Protein AF-A0AAW1KJ90-F1 (afdb_monomer_lite)

InterPro domains:
  IPR000299 FERM domain [PS50057] (4-300)
  IPR000980 SH2 domain [PF21990] (319-402)
  IPR019748 FERM central domain [cd14473] (93-193)
  IPR019749 Band 4.1 domain [SM00295] (1-205)
  IPR036860 SH2 domain superfamily [G3DSA:3.30.505.10] (320-412)
  IPR036860 SH2 domain superfamily [SSF55550] (303-405)
  IPR041381 JAK1-3/TYK2, pleckstrin homology-like domain [PF17887] (236-297)
  IPR051286 Janus Kinase (JAK) [PTHR45807] (22-458)

Secondary structure (DSSP, 8-state):
--EEEEEEE-SSTT-EEEEEEETT-BHHHHHHHHHHHTT--TTGGGGEEEEETTSS-BPPTT-B--SS--EEEEEE-S--S-HHHHHHH-HHHHHHHHHHHHHHHHTT--TT--HHHHHHHHHHHHHHHHHHHHHHH---HHHHHHTGGGTS-HHHHHHHTTSSHHHHHHHHHHHGGG---HHHHHHHHHHHHHHH-TTTT-EEEEEEEEETTEEEEEEEEEETTSSS-EEEEEETTEEEEEEEEE-STTEEEEEE-TTSEEEEEESSS--EEEEESSHHHHHHHHHHHHHHHHHHT-TT--SSTTS--HHHHHHHHTTB--S-HHHHHHHHHHHHHTT-TTEEEEEE-SS-TTEEEEEE--TT-SS-EEEEEEEEETTEEEETT-SSEESSHHHHHHHT--TTSSS---EEPPP-TTS--TT-TT--GGGSSS-SS-HHHHGGGS-------GGG-------

Foldseek 3Di:
DDKAWAWEAALPPRDIDIDIDPQQDWQLNVLVVVCVVLQNFQLLSLQKFKAQPPDLFTAFRRDGDPDPGRYIYIDRQFDFQDLVLVCVLGVSSSVSNLSNLQVCLQAVVAPLQDCVVCVVVQLVLLLLVLLLCCQPVVDDLVVCLVVSNVRHRPVNCVPPVPPSSVVSVVVSVVVVVVPDHSVVSSNVSVVSVCVRHVQVSKDKAWWWFADPNDIFIKIWIQRCNPPDHGIWIDTPVCPPDIDHPDHLQQFDAWEADPQQKIWGDGVDDDITITHHPDPRRSSRVLSSSQSLSCLAPFVLDGRYPVSDNPVSVVCVVQLEDEQQDDVLQFVCCCVPPVLPFQEWEWYAHSNDPQKIWIFGRHPPDPTTDIWIWGHDDCQWIDTRNDPDTGGDPVSVQVVQCDNPDRRHNPHYDGDDRNDPGPSSSRHHCVVVPPPVPDPPPVVVVPPDPPPDDPVNDDDDPDD

Sequence (463 aa):
MSEVDLKVNLAVDSKVEEIRCPATATAEDICILLCRKLGIGTIARHLFALRIHGKQIFLMPSATFVEKVKEYDLRIRFKVASTKKLKKIDIKAYDYYFHQARNDVLENKIPDIVYEKYRKELVGLGITDMYRVMLEKEIVQETVENDYKKYIPKEVLKRHAFFIKKPIHDTLSKIKKSGHDAWYVKAEYLRQLDLMASEYLAEEYKAVTEEEGIISSLIVRVSPFAVEPGIKYCLESKKDKWHCICALEDLGFISLRKDSTVEISRRNGIPFYLKFNNMQNMLSFVSLVDGYYRLSVKWTFNICKDVITPSLLKLYSMKCHGPVGGEFSYAKLEEKRGNTPGCFILRESDSKYNIFYIDVCVKDSSKPQTFKLEYVSPDSFIFHNDVTRYNSLPQLMAAYNREDGPIYLGECLPPSENEKSPLLLCQSDNLTGESLIDSSTIESLYVHPRCINSKDLQIYKGQ

pLDDT: mean 90.15, std 14.16, range [28.84, 98.75]

Structure (mmCIF, N/CA/C/O backbone):
data_AF-A0AAW1KJ90-F1
#
_entry.id   AF-A0AAW1KJ90-F1
#
loop_
_atom_site.group_PDB
_atom_site.id
_atom_site.type_symbol
_atom_site.label_atom_id
_atom_site.label_alt_id
_atom_site.label_comp_id
_atom_site.label_asym_id
_atom_site.label_entity_id
_atom_site.label_seq_id
_atom_site.pdbx_PDB_ins_code
_atom_site.Cartn_x
_atom_site.Cartn_y
_atom_site.Cartn_z
_atom_site.occupancy
_atom_site.B_iso_or_equiv
_atom_site.auth_seq_id
_atom_site.auth_comp_id
_atom_site.auth_asym_id
_atom_site.auth_atom_id
_atom_site.pdbx_PDB_model_num
ATOM 1 N N . MET A 1 1 ? 21.728 -22.052 4.923 1.00 60.25 1 MET A N 1
ATOM 2 C CA . MET A 1 1 ? 21.215 -20.696 5.223 1.00 60.25 1 MET A CA 1
ATOM 3 C C . MET A 1 1 ? 20.253 -20.825 6.389 1.00 60.25 1 MET A C 1
ATOM 5 O O . MET A 1 1 ? 19.546 -21.824 6.425 1.00 60.25 1 MET A O 1
ATOM 9 N N . SER A 1 2 ? 20.264 -19.911 7.360 1.00 83.19 2 SER A N 1
ATOM 10 C CA . SER A 1 2 ? 19.278 -19.941 8.447 1.00 83.19 2 SER A CA 1
ATOM 11 C C . SER A 1 2 ? 17.885 -19.642 7.891 1.00 83.19 2 SER A C 1
ATOM 13 O O . SER A 1 2 ? 17.717 -18.742 7.066 1.00 83.19 2 SER A O 1
ATOM 15 N N . GLU A 1 3 ? 16.898 -20.420 8.321 1.00 87.62 3 GLU A N 1
ATOM 16 C CA . GLU A 1 3 ? 15.488 -20.216 7.995 1.00 87.62 3 GLU A CA 1
ATOM 17 C C . GLU A 1 3 ? 14.757 -19.655 9.214 1.00 87.62 3 GLU A C 1
ATOM 19 O O . GLU A 1 3 ? 15.168 -19.872 10.357 1.00 87.62 3 GLU A O 1
ATOM 24 N N . VAL A 1 4 ? 13.686 -18.912 8.957 1.00 90.50 4 VAL A N 1
ATOM 25 C CA . VAL A 1 4 ? 12.841 -18.291 9.971 1.00 90.50 4 VAL A CA 1
ATOM 26 C C . VAL A 1 4 ? 11.396 -18.692 9.707 1.00 90.50 4 VAL A C 1
ATOM 28 O O . VAL A 1 4 ? 10.927 -18.627 8.570 1.00 90.50 4 VAL A O 1
ATOM 31 N N . ASP A 1 5 ? 10.705 -19.085 10.775 1.00 92.44 5 ASP A N 1
ATOM 32 C CA . ASP A 1 5 ? 9.271 -19.354 10.763 1.00 92.44 5 ASP A CA 1
ATOM 33 C C . ASP A 1 5 ? 8.509 -18.137 11.291 1.00 92.44 5 ASP A C 1
ATOM 35 O O . ASP A 1 5 ? 8.783 -17.637 12.390 1.00 92.44 5 ASP A O 1
ATOM 39 N N . LEU A 1 6 ? 7.536 -17.687 10.506 1.00 95.06 6 LEU A N 1
ATOM 40 C CA . LEU A 1 6 ? 6.693 -16.529 10.767 1.00 95.06 6 LEU A CA 1
ATOM 41 C C . LEU A 1 6 ? 5.225 -16.955 10.781 1.00 95.06 6 LEU A C 1
ATOM 43 O O . LEU A 1 6 ? 4.807 -17.799 9.991 1.00 95.06 6 LEU A O 1
ATOM 47 N N . LYS A 1 7 ? 4.424 -16.310 11.623 1.00 96.31 7 LYS A N 1
ATOM 48 C CA . LYS A 1 7 ? 2.963 -16.359 11.582 1.00 96.31 7 LYS A CA 1
ATOM 49 C C . LYS A 1 7 ? 2.443 -15.014 11.113 1.00 96.31 7 LYS A C 1
ATOM 51 O O . LYS A 1 7 ? 2.759 -13.984 11.708 1.00 96.31 7 LYS A O 1
ATOM 56 N N . VAL A 1 8 ? 1.636 -15.012 10.060 1.00 97.62 8 VAL A N 1
ATOM 57 C CA . VAL A 1 8 ? 1.039 -13.788 9.525 1.00 97.62 8 VAL A CA 1
ATOM 58 C C . VAL A 1 8 ? -0.476 -13.896 9.559 1.00 97.62 8 VAL A C 1
ATOM 60 O O . VAL A 1 8 ? -1.075 -14.719 8.870 1.00 97.62 8 VAL A O 1
ATOM 63 N N . ASN A 1 9 ? -1.098 -13.049 10.370 1.00 97.69 9 ASN A N 1
ATOM 64 C CA . ASN A 1 9 ? -2.540 -12.913 10.459 1.00 97.69 9 ASN A CA 1
ATOM 65 C C . ASN A 1 9 ? -3.060 -12.168 9.229 1.00 97.69 9 ASN A C 1
ATOM 67 O O . ASN A 1 9 ? -2.546 -11.107 8.854 1.00 97.69 9 ASN A O 1
ATOM 71 N N . LEU A 1 10 ? -4.110 -12.714 8.625 1.00 97.50 10 LEU A N 1
ATOM 72 C CA . LEU A 1 10 ? -4.805 -12.120 7.495 1.00 97.50 10 LEU A CA 1
ATOM 73 C C . LEU A 1 10 ? -6.116 -11.476 7.954 1.00 97.50 10 LEU A C 1
ATOM 75 O O . LEU A 1 10 ? -6.770 -11.938 8.890 1.00 97.50 10 LEU A O 1
ATOM 79 N N . ALA A 1 11 ? -6.528 -10.403 7.279 1.00 94.88 11 ALA A N 1
ATOM 80 C CA . ALA A 1 11 ? -7.805 -9.754 7.566 1.00 94.88 11 ALA A CA 1
ATOM 81 C C . ALA A 1 11 ? -9.006 -10.601 7.109 1.00 94.88 11 ALA A C 1
ATOM 83 O O . ALA A 1 11 ? -10.072 -10.556 7.728 1.00 94.88 11 ALA A O 1
ATOM 84 N N . VAL A 1 12 ? -8.827 -11.372 6.037 1.00 91.81 12 VAL A N 1
ATOM 85 C CA . VAL A 1 12 ? -9.835 -12.286 5.488 1.00 91.81 12 VAL A CA 1
ATOM 86 C C . VAL A 1 12 ? -9.863 -13.598 6.275 1.00 91.81 12 VAL A C 1
ATOM 88 O O . VAL A 1 12 ? -8.820 -14.130 6.656 1.00 91.81 12 VAL A O 1
ATOM 91 N N . ASP A 1 13 ? -11.072 -14.089 6.554 1.00 80.50 13 ASP A N 1
ATOM 92 C CA . ASP A 1 13 ? -11.361 -15.373 7.219 1.00 80.50 13 ASP A CA 1
ATOM 93 C C . ASP A 1 13 ? -10.680 -15.627 8.577 1.00 80.50 13 ASP A C 1
ATOM 95 O O . ASP A 1 13 ? -10.687 -16.754 9.067 1.00 80.50 13 ASP A O 1
ATOM 99 N N . SER A 1 14 ? -10.099 -14.597 9.205 1.00 77.88 14 SER A N 1
ATOM 100 C CA . SER A 1 14 ? -9.302 -14.728 10.438 1.00 77.88 14 SER A CA 1
ATOM 101 C C . SER A 1 14 ? -8.208 -15.802 10.330 1.00 77.88 14 SER A C 1
ATOM 103 O O . SER A 1 14 ? -7.853 -16.447 11.317 1.00 77.88 14 SER A O 1
ATOM 105 N N . LYS A 1 15 ? -7.686 -16.008 9.115 1.00 88.75 15 LYS A N 1
ATOM 106 C CA . LYS A 1 15 ? -6.686 -17.031 8.820 1.00 88.75 15 LYS A CA 1
ATOM 107 C C . LYS A 1 15 ? -5.303 -16.577 9.285 1.00 88.75 15 LYS A C 1
ATOM 109 O O . LYS A 1 15 ? -4.930 -15.417 9.111 1.00 88.75 15 LYS A O 1
ATOM 114 N N . VAL A 1 16 ? -4.525 -17.515 9.816 1.00 94.38 16 VAL A N 1
ATOM 115 C CA . VAL A 1 16 ? -3.095 -17.338 10.087 1.00 94.38 16 VAL A CA 1
ATOM 116 C C . VAL A 1 16 ? -2.316 -18.157 9.065 1.00 94.38 16 VAL A C 1
ATOM 118 O O . VAL A 1 16 ? -2.562 -19.350 8.906 1.00 94.38 16 VAL A O 1
ATOM 121 N N . GLU A 1 17 ? -1.403 -17.513 8.347 1.00 95.75 17 GLU A N 1
ATOM 122 C CA . GLU A 1 17 ? -0.465 -18.176 7.442 1.00 95.75 17 GLU A CA 1
ATOM 123 C C . GLU A 1 17 ? 0.857 -18.418 8.164 1.00 95.75 17 GLU A C 1
ATOM 125 O O . GLU A 1 17 ? 1.478 -17.480 8.667 1.00 95.75 17 GLU A O 1
ATOM 130 N N . GLU A 1 18 ? 1.304 -19.669 8.179 1.00 95.44 18 GLU A N 1
ATOM 131 C CA . GLU A 1 18 ? 2.650 -20.026 8.616 1.00 95.44 18 GLU A CA 1
ATOM 132 C C . GLU A 1 18 ? 3.593 -19.975 7.411 1.00 95.44 18 GLU A C 1
ATOM 134 O O . GLU A 1 18 ? 3.333 -20.574 6.362 1.00 95.44 18 GLU A O 1
ATOM 139 N N . ILE A 1 19 ? 4.669 -19.203 7.533 1.00 94.62 19 ILE A N 1
ATOM 140 C CA . ILE A 1 19 ? 5.605 -18.932 6.446 1.00 94.62 19 ILE A CA 1
ATOM 141 C C . ILE A 1 19 ? 7.002 -19.290 6.913 1.00 94.62 19 ILE A C 1
ATOM 143 O O . ILE A 1 19 ? 7.516 -18.699 7.858 1.00 94.62 19 ILE A O 1
ATOM 147 N N . ARG A 1 20 ? 7.623 -20.223 6.197 1.00 93.44 20 ARG A N 1
ATOM 148 C CA . ARG A 1 20 ? 9.033 -20.560 6.344 1.00 93.44 20 ARG A CA 1
ATOM 149 C C . ARG A 1 20 ? 9.816 -19.884 5.230 1.00 93.44 20 ARG A C 1
ATOM 151 O O . ARG A 1 20 ? 9.537 -20.115 4.053 1.00 93.44 20 ARG A O 1
ATOM 158 N N . CYS A 1 21 ? 10.760 -19.022 5.589 1.00 92.25 21 CYS A N 1
ATOM 159 C CA . CYS A 1 21 ? 11.543 -18.251 4.628 1.00 92.25 21 CYS A CA 1
ATOM 160 C C . CYS A 1 21 ? 13.022 -18.158 5.032 1.00 92.25 21 CYS A C 1
ATOM 162 O O . CYS A 1 21 ? 13.358 -18.329 6.205 1.00 92.25 21 CYS A O 1
ATOM 164 N N . PRO A 1 22 ? 13.930 -17.852 4.088 1.00 91.75 22 PRO A N 1
ATOM 165 C CA . PRO A 1 22 ? 15.314 -17.534 4.423 1.00 91.75 22 PRO A CA 1
ATOM 166 C C . PRO A 1 22 ? 15.396 -16.331 5.373 1.00 91.75 22 PRO A C 1
ATOM 168 O O . PRO A 1 22 ? 14.602 -15.401 5.258 1.00 91.75 22 PRO A O 1
ATOM 171 N N . ALA A 1 23 ? 16.401 -16.285 6.250 1.00 88.88 23 ALA A N 1
ATOM 172 C CA . ALA A 1 23 ? 16.626 -15.137 7.140 1.00 88.88 23 ALA A CA 1
ATOM 173 C C . ALA A 1 23 ? 16.912 -13.815 6.395 1.00 88.88 23 ALA A C 1
ATOM 175 O O . ALA A 1 23 ? 16.789 -12.736 6.970 1.00 88.88 23 ALA A O 1
ATOM 176 N N . THR A 1 24 ? 17.289 -13.898 5.118 1.00 92.38 24 THR A N 1
ATOM 177 C CA . THR A 1 24 ? 17.492 -12.751 4.223 1.00 92.38 24 THR A CA 1
ATOM 178 C C . THR A 1 24 ? 16.200 -12.249 3.579 1.00 92.38 24 THR A C 1
ATOM 180 O O . THR A 1 24 ? 16.243 -11.226 2.904 1.00 92.38 24 THR A O 1
ATOM 183 N N . ALA A 1 25 ? 15.078 -12.962 3.733 1.00 94.69 25 ALA A N 1
ATOM 184 C CA . ALA A 1 25 ? 13.795 -12.519 3.206 1.00 94.69 25 ALA A CA 1
ATOM 185 C C . ALA A 1 25 ? 13.374 -11.214 3.885 1.00 94.69 25 ALA A C 1
ATOM 187 O O . ALA A 1 25 ? 13.467 -11.065 5.108 1.00 94.69 25 ALA A O 1
ATOM 188 N N . THR A 1 26 ? 12.911 -10.276 3.072 1.00 96.88 26 THR A N 1
ATOM 189 C CA . THR A 1 26 ? 12.475 -8.959 3.527 1.00 96.88 26 THR A CA 1
ATOM 190 C C . THR A 1 26 ? 10.978 -8.939 3.830 1.00 96.88 26 THR A C 1
ATOM 192 O O . THR A 1 26 ? 10.219 -9.801 3.380 1.00 96.88 26 THR A O 1
ATOM 195 N N . ALA A 1 27 ? 10.520 -7.929 4.567 1.00 97.56 27 ALA A N 1
ATOM 196 C CA . ALA A 1 27 ? 9.100 -7.699 4.807 1.00 97.56 27 ALA A CA 1
ATOM 197 C C . ALA A 1 27 ? 8.309 -7.571 3.493 1.00 97.56 27 ALA A C 1
ATOM 199 O O . ALA A 1 27 ? 7.197 -8.093 3.392 1.00 97.56 27 ALA A O 1
ATOM 200 N N . GLU A 1 28 ? 8.893 -6.935 2.473 1.00 98.25 28 GLU A N 1
ATOM 201 C CA . GLU A 1 28 ? 8.283 -6.831 1.148 1.00 98.25 28 GLU A CA 1
ATOM 202 C C . GLU A 1 28 ? 8.159 -8.193 0.449 1.00 98.25 28 GLU A C 1
ATOM 204 O O . GLU A 1 28 ? 7.110 -8.470 -0.133 1.00 98.25 28 GLU A O 1
ATOM 209 N N . ASP A 1 29 ? 9.159 -9.076 0.553 1.00 97.50 29 ASP A N 1
ATOM 210 C CA . ASP A 1 29 ? 9.085 -10.424 -0.033 1.00 97.50 29 ASP A CA 1
ATOM 211 C C . ASP A 1 29 ? 7.897 -11.212 0.532 1.00 97.50 29 ASP A C 1
ATOM 213 O O . ASP A 1 29 ? 7.149 -11.857 -0.210 1.00 97.50 29 ASP A O 1
ATOM 217 N N . ILE A 1 30 ? 7.680 -11.113 1.847 1.00 97.88 30 ILE A N 1
ATOM 218 C CA . ILE A 1 30 ? 6.552 -11.759 2.523 1.00 97.88 30 ILE A CA 1
ATOM 219 C C . ILE A 1 30 ? 5.216 -11.132 2.102 1.00 97.88 30 ILE A C 1
ATOM 221 O O . ILE A 1 30 ? 4.263 -11.865 1.824 1.00 97.88 30 ILE A O 1
ATOM 225 N N . CYS A 1 31 ? 5.139 -9.801 1.983 1.00 98.25 31 CYS A N 1
ATOM 226 C CA . CYS A 1 31 ? 3.960 -9.124 1.436 1.00 98.25 31 CYS A CA 1
ATOM 227 C C . CYS A 1 31 ? 3.632 -9.613 0.020 1.00 98.25 31 CYS A C 1
ATOM 229 O O . CYS A 1 31 ? 2.483 -9.954 -0.257 1.00 98.25 31 CYS A O 1
ATOM 231 N N . ILE A 1 32 ? 4.626 -9.679 -0.871 1.00 98.19 32 ILE A N 1
ATOM 232 C CA . ILE A 1 32 ? 4.453 -10.121 -2.262 1.00 98.19 32 ILE A CA 1
ATOM 233 C C . ILE A 1 32 ? 3.986 -11.579 -2.309 1.00 98.19 32 ILE A C 1
ATOM 235 O O . ILE A 1 32 ? 3.043 -11.893 -3.040 1.00 98.19 32 ILE A O 1
ATOM 239 N N . LEU A 1 33 ? 4.607 -12.457 -1.515 1.00 97.81 33 LEU A N 1
ATOM 240 C CA . LEU A 1 33 ? 4.234 -13.867 -1.408 1.00 97.81 33 LEU A CA 1
ATOM 241 C C . LEU A 1 33 ? 2.763 -14.027 -1.007 1.00 97.81 33 LEU A C 1
ATOM 243 O O . LEU A 1 33 ? 2.022 -14.779 -1.644 1.00 97.81 33 LEU A O 1
ATOM 247 N N . LEU A 1 34 ? 2.335 -13.317 0.037 1.00 98.12 34 LEU A N 1
ATOM 248 C CA . LEU A 1 34 ? 0.968 -13.401 0.542 1.00 98.12 34 LEU A CA 1
ATOM 249 C C . LEU A 1 34 ? -0.046 -12.760 -0.405 1.00 98.12 34 LEU A C 1
ATOM 251 O O . LEU A 1 34 ? -1.092 -13.357 -0.648 1.00 98.12 34 LEU A O 1
ATOM 255 N N . CYS A 1 35 ? 0.267 -11.602 -0.994 1.00 98.44 35 CYS A N 1
ATOM 256 C CA . CYS A 1 35 ? -0.588 -10.976 -2.006 1.00 98.44 35 CYS A CA 1
ATOM 257 C C . CYS A 1 35 ? -0.839 -11.941 -3.169 1.00 98.44 35 CYS A C 1
ATOM 259 O O . CYS A 1 35 ? -1.988 -12.177 -3.540 1.00 98.44 35 CYS A O 1
ATOM 261 N N . ARG A 1 36 ? 0.218 -12.599 -3.662 1.00 97.69 36 ARG A N 1
ATOM 262 C CA . ARG A 1 36 ? 0.103 -13.612 -4.713 1.00 97.69 36 ARG A CA 1
ATOM 263 C C . ARG A 1 36 ? -0.771 -14.796 -4.288 1.00 97.69 36 ARG A C 1
ATOM 265 O O . ARG A 1 36 ? -1.623 -15.210 -5.068 1.00 97.69 36 ARG A O 1
ATOM 272 N N . LYS A 1 37 ? -0.592 -15.330 -3.071 1.00 96.81 37 LYS A N 1
ATOM 273 C CA . LYS A 1 37 ? -1.442 -16.411 -2.524 1.00 96.81 37 LYS A CA 1
ATOM 274 C C . LYS A 1 37 ? -2.918 -16.006 -2.435 1.00 96.81 37 LYS A C 1
ATOM 276 O O . LYS A 1 37 ? -3.791 -16.838 -2.657 1.00 96.81 37 LYS A O 1
ATOM 281 N N . LEU A 1 38 ? -3.188 -14.740 -2.124 1.00 97.19 38 LEU A N 1
ATOM 282 C CA . LEU A 1 38 ? -4.534 -14.171 -2.014 1.00 97.19 38 LEU A CA 1
ATOM 283 C C . LEU A 1 38 ? -5.150 -13.780 -3.367 1.00 97.19 38 LEU A C 1
ATOM 285 O O . LEU A 1 38 ? -6.305 -13.358 -3.415 1.00 97.19 38 LEU A O 1
ATOM 289 N N . GLY A 1 39 ? -4.400 -13.912 -4.465 1.00 97.69 39 GLY A N 1
ATOM 290 C CA . GLY A 1 39 ? -4.834 -13.478 -5.792 1.00 97.69 39 GLY A CA 1
ATOM 291 C C . GLY A 1 39 ? -4.911 -11.958 -5.946 1.00 97.69 39 GLY A C 1
ATOM 292 O O . GLY A 1 39 ? -5.583 -11.485 -6.857 1.00 97.69 39 GLY A O 1
ATOM 293 N N . ILE A 1 40 ? -4.249 -11.202 -5.066 1.00 98.50 40 ILE A N 1
ATOM 294 C CA . ILE A 1 40 ? -4.052 -9.760 -5.222 1.00 98.50 40 ILE A CA 1
ATOM 295 C C . ILE A 1 40 ? -3.017 -9.554 -6.331 1.00 98.50 40 ILE A C 1
ATOM 297 O O . ILE A 1 40 ? -1.976 -10.206 -6.343 1.00 98.50 40 ILE A O 1
ATOM 301 N N . GLY A 1 41 ? -3.320 -8.671 -7.273 1.00 97.69 41 GLY A N 1
ATOM 302 C CA . GLY A 1 41 ? -2.544 -8.375 -8.465 1.00 97.69 41 GLY A CA 1
ATOM 303 C C . GLY A 1 41 ? -1.270 -7.572 -8.208 1.00 97.69 41 GLY A C 1
ATOM 304 O O . GLY A 1 41 ? -1.017 -7.029 -7.127 1.00 97.69 41 GLY A O 1
ATOM 305 N N . THR A 1 42 ? -0.454 -7.471 -9.258 1.00 97.69 42 THR A N 1
ATOM 306 C CA . THR A 1 42 ? 0.881 -6.859 -9.206 1.00 97.69 42 THR A CA 1
ATOM 307 C C . THR A 1 42 ? 0.850 -5.362 -8.917 1.00 97.69 42 THR A C 1
ATOM 309 O O . THR A 1 42 ? 1.803 -4.856 -8.334 1.00 97.69 42 THR A O 1
ATOM 312 N N . ILE A 1 43 ? -0.240 -4.668 -9.256 1.00 98.00 43 ILE A N 1
ATOM 313 C CA . ILE A 1 43 ? -0.441 -3.249 -8.937 1.00 98.00 43 ILE A CA 1
ATOM 314 C C . ILE A 1 43 ? -0.829 -3.080 -7.461 1.00 98.00 43 ILE A C 1
ATOM 316 O O . ILE A 1 43 ? -0.156 -2.378 -6.706 1.00 98.00 43 ILE A O 1
ATOM 320 N N . ALA A 1 44 ? -1.896 -3.749 -7.018 1.00 98.31 44 ALA A N 1
ATOM 321 C CA . ALA A 1 44 ? -2.457 -3.538 -5.685 1.00 98.31 44 ALA A CA 1
ATOM 322 C C . ALA A 1 44 ? -1.553 -4.023 -4.541 1.00 98.31 44 ALA A C 1
ATOM 324 O O . ALA A 1 44 ? -1.679 -3.520 -3.424 1.00 98.31 44 ALA A O 1
ATOM 325 N N . ARG A 1 45 ? -0.601 -4.934 -4.802 1.00 98.00 45 ARG A N 1
ATOM 326 C CA . ARG A 1 45 ? 0.375 -5.403 -3.796 1.00 98.00 45 ARG A CA 1
ATOM 327 C C . ARG A 1 45 ? 1.140 -4.264 -3.116 1.00 98.00 45 ARG A C 1
ATOM 329 O O . ARG A 1 45 ? 1.514 -4.394 -1.957 1.00 98.00 45 ARG A O 1
ATOM 336 N N . HIS A 1 46 ? 1.356 -3.148 -3.816 1.00 98.06 46 HIS A N 1
ATOM 337 C CA . HIS A 1 46 ? 2.118 -2.010 -3.299 1.00 98.06 46 HIS A CA 1
ATOM 338 C C . HIS A 1 46 ? 1.376 -1.231 -2.202 1.00 98.06 46 HIS A C 1
ATOM 340 O O . HIS A 1 46 ? 1.988 -0.418 -1.517 1.00 98.06 46 HIS A O 1
ATOM 346 N N . LEU A 1 47 ? 0.084 -1.504 -1.992 1.00 98.69 47 LEU A N 1
ATOM 347 C CA . LEU A 1 47 ? -0.715 -0.927 -0.907 1.00 98.69 47 LEU A CA 1
ATOM 348 C C . LEU A 1 47 ? -0.523 -1.659 0.433 1.00 98.69 47 LEU A C 1
ATOM 350 O O . LEU A 1 47 ? -0.982 -1.173 1.471 1.00 98.69 47 LEU A O 1
ATOM 354 N N . PHE A 1 48 ? 0.121 -2.830 0.418 1.00 98.75 48 PHE A N 1
ATOM 355 C CA . PHE A 1 48 ? 0.235 -3.722 1.567 1.00 98.75 48 PHE A CA 1
ATOM 356 C C . PHE A 1 48 ? 1.565 -3.573 2.306 1.00 98.75 48 PHE A C 1
ATOM 358 O O . PHE A 1 48 ? 2.612 -3.322 1.713 1.00 98.75 48 PHE A O 1
ATOM 365 N N . ALA A 1 49 ? 1.524 -3.794 3.617 1.00 98.69 49 ALA A N 1
ATOM 366 C CA . ALA A 1 49 ? 2.697 -3.859 4.477 1.00 98.69 49 ALA A CA 1
ATOM 367 C C . ALA A 1 49 ? 2.476 -4.847 5.633 1.00 98.69 49 ALA A C 1
ATOM 369 O O . ALA A 1 49 ? 1.338 -5.193 5.970 1.00 98.69 49 ALA A O 1
ATOM 370 N N . LEU A 1 50 ? 3.573 -5.267 6.267 1.00 98.19 50 LEU A N 1
ATOM 371 C CA . LEU A 1 50 ? 3.531 -6.061 7.492 1.00 98.19 50 LEU A CA 1
ATOM 372 C C . LEU A 1 50 ? 3.534 -5.163 8.724 1.00 98.19 50 LEU A C 1
ATOM 374 O O . LEU A 1 50 ? 4.393 -4.292 8.876 1.00 98.19 50 LEU A O 1
ATOM 378 N N . ARG A 1 51 ? 2.601 -5.428 9.634 1.00 97.44 51 ARG A N 1
ATOM 379 C CA . ARG A 1 51 ? 2.537 -4.819 10.963 1.00 97.44 51 ARG A CA 1
ATOM 380 C C . ARG A 1 51 ? 2.925 -5.837 12.021 1.00 97.44 51 ARG A C 1
ATOM 382 O O . ARG A 1 51 ? 2.538 -6.993 11.914 1.00 97.44 51 ARG A O 1
ATOM 389 N N . ILE A 1 52 ? 3.650 -5.430 13.057 1.00 96.19 52 ILE A N 1
ATOM 390 C CA . ILE A 1 52 ? 3.891 -6.296 14.217 1.00 96.19 52 ILE A CA 1
ATOM 391 C C . ILE A 1 52 ? 2.545 -6.602 14.884 1.00 96.19 52 ILE A C 1
ATOM 393 O O . ILE A 1 52 ? 1.798 -5.675 15.211 1.00 96.19 52 ILE A O 1
ATOM 397 N N . HIS A 1 53 ? 2.236 -7.884 15.098 1.00 94.94 53 HIS A N 1
ATOM 398 C CA . HIS A 1 53 ? 0.956 -8.277 15.680 1.00 94.94 53 HIS A CA 1
ATOM 399 C C . HIS A 1 53 ? 0.762 -7.640 17.066 1.00 94.94 53 HIS A C 1
ATOM 401 O O . HIS A 1 53 ? 1.680 -7.579 17.886 1.00 94.94 53 HIS A O 1
ATOM 407 N N . GLY A 1 54 ? -0.438 -7.110 17.314 1.00 91.81 54 GLY A N 1
ATOM 408 C CA . GLY A 1 54 ? -0.783 -6.435 18.570 1.00 91.81 54 GLY A CA 1
ATOM 409 C C . GLY A 1 54 ? -0.170 -5.040 18.767 1.00 91.81 54 GLY A C 1
ATOM 410 O O . GLY A 1 54 ? -0.454 -4.402 19.779 1.00 91.81 54 GLY A O 1
ATOM 411 N N . LYS A 1 55 ? 0.628 -4.529 17.819 1.00 92.81 55 LYS A N 1
ATOM 412 C CA . LYS A 1 55 ? 1.211 -3.177 17.862 1.00 92.81 55 LYS A CA 1
ATOM 413 C C . LYS A 1 55 ? 0.763 -2.347 16.657 1.00 92.81 55 LYS A C 1
ATOM 415 O O . LYS A 1 55 ? 0.401 -2.887 15.620 1.00 92.81 55 LYS A O 1
ATOM 420 N N . GLN A 1 56 ? 0.837 -1.021 16.772 1.00 92.88 56 GLN A N 1
ATOM 421 C CA . GLN A 1 56 ? 0.649 -0.089 15.647 1.00 92.88 56 GLN A CA 1
ATOM 422 C C . GLN A 1 56 ? 1.996 0.300 15.022 1.00 92.88 56 GLN A C 1
ATOM 424 O O . GLN A 1 56 ? 2.278 1.470 14.807 1.00 92.88 56 GLN A O 1
ATOM 429 N N . ILE A 1 57 ? 2.862 -0.693 14.804 1.00 96.00 57 ILE A N 1
ATOM 430 C CA . ILE A 1 57 ? 4.207 -0.503 14.251 1.00 96.00 57 ILE A CA 1
ATOM 431 C C . ILE A 1 57 ? 4.329 -1.385 13.016 1.00 96.00 57 ILE A C 1
ATOM 433 O O . ILE A 1 57 ? 4.209 -2.610 13.110 1.00 96.00 57 ILE A O 1
ATOM 437 N N . PHE A 1 58 ? 4.561 -0.758 11.872 1.00 97.88 58 PHE A N 1
ATOM 438 C CA . PHE A 1 58 ? 4.802 -1.423 10.603 1.00 97.88 58 PHE A CA 1
ATOM 439 C C . PHE A 1 58 ? 6.294 -1.575 10.341 1.00 97.88 58 PHE A C 1
ATOM 441 O O . PHE A 1 58 ? 7.112 -0.746 10.741 1.00 97.88 58 PHE A O 1
ATOM 448 N N . LEU A 1 59 ? 6.644 -2.654 9.651 1.00 97.19 59 LEU A N 1
ATOM 449 C CA . LEU A 1 59 ? 8.002 -2.869 9.184 1.00 97.19 59 LEU A CA 1
ATOM 450 C C . LEU A 1 59 ? 8.262 -2.013 7.942 1.00 97.19 59 LEU A C 1
ATOM 452 O O . LEU A 1 59 ? 7.394 -1.879 7.075 1.00 97.19 59 LEU A O 1
ATOM 456 N N . MET A 1 60 ? 9.479 -1.483 7.826 1.00 96.81 60 MET A N 1
ATOM 457 C CA . MET A 1 60 ? 9.946 -0.941 6.551 1.00 96.81 60 MET A CA 1
ATOM 458 C C . MET A 1 60 ? 10.109 -2.078 5.521 1.00 96.81 60 MET A C 1
ATOM 460 O O . MET A 1 60 ? 10.374 -3.213 5.925 1.00 96.81 60 MET A O 1
ATOM 464 N N . PRO A 1 61 ? 9.998 -1.808 4.208 1.00 98.00 61 PRO A N 1
ATOM 465 C CA . PRO A 1 61 ? 9.969 -2.860 3.187 1.00 98.00 61 PRO A CA 1
ATOM 466 C C . PRO A 1 61 ? 11.181 -3.804 3.210 1.00 98.00 61 PRO A C 1
ATOM 468 O O . PRO A 1 61 ? 11.015 -5.012 3.072 1.00 98.00 61 PRO A O 1
ATOM 471 N N . SER A 1 62 ? 12.386 -3.279 3.442 1.00 97.19 62 SER A N 1
ATOM 472 C CA . SER A 1 62 ? 13.628 -4.060 3.504 1.00 97.19 62 SER A CA 1
ATOM 473 C C . SER A 1 62 ? 13.940 -4.679 4.874 1.00 97.19 62 SER A C 1
ATOM 475 O O . SER A 1 62 ? 14.999 -5.285 5.032 1.00 97.19 62 SER A O 1
ATOM 477 N N . ALA A 1 63 ? 13.056 -4.549 5.871 1.00 95.50 63 ALA A N 1
ATOM 478 C CA . ALA A 1 63 ? 13.267 -5.167 7.180 1.00 95.50 63 ALA A CA 1
ATOM 479 C C . ALA A 1 63 ? 13.367 -6.693 7.058 1.00 95.50 63 ALA A C 1
ATOM 481 O O . ALA A 1 63 ? 12.549 -7.312 6.381 1.00 95.50 63 ALA A O 1
ATOM 482 N N . THR A 1 64 ? 14.329 -7.295 7.752 1.00 94.25 64 THR A N 1
ATOM 483 C CA . THR A 1 64 ? 14.486 -8.752 7.869 1.00 94.25 64 THR A CA 1
ATOM 484 C C . THR A 1 64 ? 14.057 -9.238 9.255 1.00 94.25 64 THR A C 1
ATOM 486 O O . THR A 1 64 ? 13.914 -8.462 10.202 1.00 94.25 64 THR A O 1
ATOM 489 N N . PHE A 1 65 ? 13.836 -10.544 9.396 1.00 90.44 65 PHE A N 1
ATOM 490 C CA . PHE A 1 65 ? 13.184 -11.144 10.569 1.00 90.44 65 PHE A CA 1
ATOM 491 C C . PHE A 1 65 ? 14.177 -11.680 11.608 1.00 90.44 65 PHE A C 1
ATOM 493 O O . PHE A 1 65 ? 14.122 -12.839 12.008 1.00 90.44 65 PHE A O 1
ATOM 500 N N . VAL A 1 66 ? 15.121 -10.840 12.032 1.00 67.81 66 VAL A N 1
ATOM 501 C CA . VAL A 1 66 ? 16.244 -11.260 12.897 1.00 67.81 66 VAL A CA 1
ATOM 502 C C . VAL A 1 66 ? 15.877 -11.281 14.395 1.00 67.81 66 VAL A C 1
ATOM 504 O O . VAL A 1 66 ? 16.648 -11.759 15.225 1.00 67.81 66 VAL A O 1
ATOM 507 N N . GLU A 1 67 ? 14.702 -10.768 14.770 1.00 63.44 67 GLU A N 1
ATOM 508 C CA . GLU A 1 67 ? 14.275 -10.588 16.166 1.00 63.44 67 GLU A CA 1
ATOM 509 C C . GLU A 1 67 ? 13.424 -11.753 16.725 1.00 63.44 67 GLU A C 1
ATOM 511 O O . GLU A 1 67 ? 12.960 -12.635 16.011 1.00 63.44 67 GLU A O 1
ATOM 516 N N . LYS A 1 68 ? 13.153 -11.724 18.043 1.00 70.06 68 LYS A N 1
ATOM 517 C CA . LYS A 1 68 ? 12.243 -12.660 18.745 1.00 70.06 68 LYS A CA 1
ATOM 518 C C . LYS A 1 68 ? 10.781 -12.589 18.272 1.00 70.06 68 LYS A C 1
ATOM 520 O O . LYS A 1 68 ? 9.990 -13.457 18.637 1.00 70.06 68 LYS A O 1
ATOM 525 N N . VAL A 1 69 ? 10.398 -11.540 17.544 1.00 76.69 69 VAL A N 1
ATOM 526 C CA . VAL A 1 69 ? 9.028 -11.345 17.059 1.00 76.69 69 VAL A CA 1
ATOM 527 C C . VAL A 1 69 ? 8.784 -12.282 15.884 1.00 76.69 69 VAL A C 1
ATOM 529 O O . VAL A 1 69 ? 9.506 -12.239 14.896 1.00 76.69 69 VAL A O 1
ATOM 532 N N . LYS A 1 70 ? 7.756 -13.122 15.996 1.00 87.25 70 LYS A N 1
ATOM 533 C CA . LYS A 1 70 ? 7.390 -14.091 14.954 1.00 87.25 70 LYS A CA 1
ATOM 534 C C . LYS A 1 70 ? 5.967 -13.924 14.439 1.00 87.25 70 LYS A C 1
ATOM 536 O O . LYS A 1 70 ? 5.563 -14.677 13.563 1.00 87.25 70 LYS A O 1
ATOM 541 N N . GLU A 1 71 ? 5.211 -12.964 14.970 1.00 95.19 71 GLU A N 1
ATOM 542 C CA . GLU A 1 71 ? 3.801 -12.771 14.627 1.00 95.19 71 GLU A CA 1
ATOM 543 C C . GLU A 1 71 ? 3.554 -11.382 14.042 1.00 95.19 71 GLU A C 1
ATOM 545 O O . GLU A 1 71 ? 3.902 -10.356 14.637 1.00 95.19 71 GLU A O 1
ATOM 550 N N . TYR A 1 72 ? 2.927 -11.362 12.871 1.00 97.06 72 TYR A N 1
ATOM 551 C CA . TYR A 1 72 ? 2.675 -10.162 12.082 1.00 97.06 72 TYR A CA 1
ATOM 552 C C . TYR A 1 72 ? 1.232 -10.137 11.574 1.00 97.06 72 TYR A C 1
ATOM 554 O O . TYR A 1 72 ? 0.545 -11.154 11.573 1.00 97.06 72 TYR A O 1
ATOM 562 N N . ASP A 1 73 ? 0.775 -8.976 11.118 1.00 97.81 73 ASP A N 1
ATOM 563 C CA . ASP A 1 73 ? -0.471 -8.801 10.380 1.00 97.81 73 ASP A CA 1
ATOM 564 C C . ASP A 1 73 ? -0.135 -8.323 8.964 1.00 97.81 73 ASP A C 1
ATOM 566 O O . ASP A 1 73 ? 0.564 -7.318 8.806 1.00 97.81 73 ASP A O 1
ATOM 570 N N . LEU A 1 74 ? -0.670 -8.983 7.936 1.00 98.62 74 LEU A N 1
ATOM 571 C CA . LEU A 1 74 ? -0.682 -8.417 6.588 1.00 98.62 74 LEU A CA 1
ATOM 572 C C . LEU A 1 74 ? -1.808 -7.390 6.508 1.00 98.62 74 LEU A C 1
ATOM 574 O O . LEU A 1 74 ? -2.968 -7.714 6.782 1.00 98.62 74 LEU A O 1
ATOM 578 N N . ARG A 1 75 ? -1.499 -6.154 6.122 1.00 98.50 75 ARG A N 1
ATOM 579 C CA . ARG A 1 75 ? -2.497 -5.083 6.090 1.00 98.50 75 ARG A CA 1
ATOM 580 C C . ARG A 1 75 ? -2.345 -4.193 4.875 1.00 98.50 75 ARG A C 1
ATOM 582 O O . ARG A 1 75 ? -1.228 -3.910 4.458 1.00 98.50 75 ARG A O 1
ATOM 589 N N . ILE A 1 76 ? -3.469 -3.692 4.370 1.00 98.62 76 ILE A N 1
ATOM 590 C CA . ILE A 1 76 ? -3.454 -2.495 3.529 1.00 98.62 76 ILE A CA 1
ATOM 591 C C . ILE A 1 76 ? -3.074 -1.335 4.438 1.00 98.62 76 ILE A C 1
ATOM 593 O O . ILE A 1 76 ? -3.767 -1.062 5.423 1.00 98.62 76 ILE A O 1
ATOM 597 N N . ARG A 1 77 ? -1.947 -0.707 4.116 1.00 98.44 77 ARG A N 1
ATOM 598 C CA . ARG A 1 77 ? -1.362 0.406 4.859 1.00 98.44 77 ARG A CA 1
ATOM 599 C C . ARG A 1 77 ? -1.604 1.731 4.149 1.00 98.44 77 ARG A C 1
ATOM 601 O O . ARG A 1 77 ? -1.969 2.712 4.785 1.00 98.44 77 ARG A O 1
ATOM 608 N N . PHE A 1 78 ? -1.454 1.739 2.826 1.00 98.19 78 PHE A N 1
ATOM 609 C CA . PHE A 1 78 ? -1.588 2.945 2.016 1.00 98.19 78 PHE A CA 1
ATOM 610 C C . PHE A 1 78 ? -3.018 3.063 1.484 1.00 98.19 78 PHE A C 1
ATOM 612 O O . PHE A 1 78 ? -3.474 2.231 0.696 1.00 98.19 78 PHE A O 1
ATOM 619 N N . LYS A 1 79 ? -3.755 4.081 1.945 1.00 95.56 79 LYS A N 1
ATOM 620 C CA . LYS A 1 79 ? -5.133 4.339 1.506 1.00 95.56 79 LYS A CA 1
ATOM 621 C C . LYS A 1 79 ? -5.134 4.867 0.067 1.00 95.56 79 LYS A C 1
ATOM 623 O O . LYS A 1 79 ? -4.311 5.695 -0.304 1.00 95.56 79 LYS A O 1
ATOM 628 N N . VAL A 1 80 ? -6.073 4.392 -0.745 1.00 94.88 80 VAL A N 1
ATOM 629 C CA . VAL A 1 80 ? -6.374 4.949 -2.075 1.00 94.88 80 VAL A CA 1
ATOM 630 C C . VAL A 1 80 ? -7.439 6.035 -1.910 1.00 94.88 80 VAL A C 1
ATOM 632 O O . VAL A 1 80 ? -8.327 5.876 -1.073 1.00 94.88 80 VAL A O 1
ATOM 635 N N . ALA A 1 81 ? -7.385 7.096 -2.722 1.00 89.69 81 ALA A N 1
ATOM 636 C CA . ALA A 1 81 ? -8.280 8.259 -2.621 1.00 89.69 81 ALA A CA 1
ATOM 637 C C . ALA A 1 81 ? -9.776 7.895 -2.588 1.00 89.69 81 ALA A C 1
ATOM 639 O O . ALA A 1 81 ? -10.563 8.520 -1.883 1.00 89.69 81 ALA A O 1
ATOM 640 N N . SER A 1 82 ? -10.169 6.837 -3.305 1.00 91.25 82 SER A N 1
ATOM 641 C CA . SER A 1 82 ? -11.532 6.318 -3.289 1.00 91.25 82 SER A CA 1
ATOM 642 C C . SER A 1 82 ? -11.567 4.793 -3.289 1.00 91.25 82 SER A C 1
ATOM 644 O O . SER A 1 82 ? -10.836 4.120 -4.020 1.00 91.25 82 SER A O 1
ATOM 646 N N . THR A 1 83 ? -12.513 4.224 -2.544 1.00 93.06 83 THR A N 1
ATOM 647 C CA . THR A 1 83 ? -12.790 2.780 -2.546 1.00 93.06 83 THR A CA 1
ATOM 648 C C . THR A 1 83 ? -13.289 2.283 -3.907 1.00 93.06 83 THR A C 1
ATOM 650 O O . THR A 1 83 ? -13.042 1.132 -4.267 1.00 93.06 83 THR A O 1
ATOM 653 N N . LYS A 1 84 ? -13.914 3.154 -4.718 1.00 93.88 84 LYS A N 1
ATOM 654 C CA . LYS A 1 84 ? -14.276 2.848 -6.114 1.00 93.88 84 LYS A CA 1
ATOM 655 C C . LYS A 1 84 ? -13.032 2.644 -6.981 1.00 93.88 84 LYS A C 1
ATOM 657 O O . LYS A 1 84 ? -13.006 1.716 -7.786 1.00 93.88 84 LYS A O 1
ATOM 662 N N . LYS A 1 85 ? -12.006 3.487 -6.804 1.00 94.56 85 LYS A N 1
ATOM 663 C CA . LYS A 1 85 ? -10.710 3.365 -7.490 1.00 94.56 85 LYS A CA 1
ATOM 664 C C . LYS A 1 85 ? -10.020 2.065 -7.081 1.00 94.56 85 LYS A C 1
ATOM 666 O O . LYS A 1 85 ? -9.639 1.298 -7.956 1.00 94.56 85 LYS A O 1
ATOM 671 N N . LEU A 1 86 ? -9.983 1.748 -5.782 1.00 97.00 86 LEU A N 1
ATOM 672 C CA . LEU A 1 86 ? -9.445 0.471 -5.296 1.00 97.00 86 LEU A CA 1
ATOM 673 C C . LEU A 1 86 ? -10.153 -0.740 -5.925 1.00 97.00 86 LEU A C 1
ATOM 675 O O . LEU A 1 86 ? -9.483 -1.642 -6.410 1.00 97.00 86 LEU A O 1
A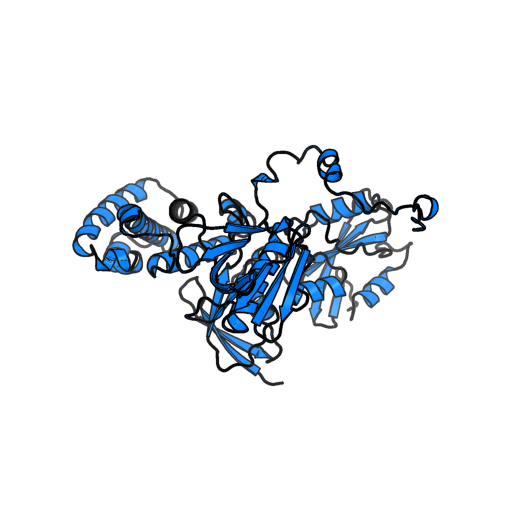TOM 679 N N . LYS A 1 87 ? -11.493 -0.735 -5.987 1.00 97.25 87 LYS A N 1
ATOM 680 C CA . LYS A 1 87 ? -12.274 -1.821 -6.606 1.00 97.25 87 LYS A CA 1
ATOM 681 C C . LYS A 1 87 ? -11.959 -2.018 -8.093 1.00 97.25 87 LYS A C 1
ATOM 683 O O . LYS A 1 87 ? -11.980 -3.151 -8.562 1.00 97.25 87 LYS A O 1
ATOM 688 N N . LYS A 1 88 ? -11.691 -0.929 -8.826 1.00 95.94 88 LYS A N 1
ATOM 689 C CA . LYS A 1 88 ? -11.283 -0.972 -10.241 1.00 95.94 88 LYS A CA 1
ATOM 690 C C . LYS A 1 88 ? -9.858 -1.492 -10.416 1.00 95.94 88 LYS A C 1
ATOM 692 O O . LYS A 1 88 ? -9.616 -2.230 -11.360 1.00 95.94 88 LYS A O 1
ATOM 697 N N . ILE A 1 89 ? -8.945 -1.092 -9.528 1.00 95.88 89 ILE A N 1
ATOM 698 C CA . ILE A 1 89 ? -7.555 -1.563 -9.539 1.00 95.88 89 ILE A CA 1
ATOM 699 C C . ILE A 1 89 ? -7.526 -3.068 -9.282 1.00 95.88 89 ILE A C 1
ATOM 701 O O . ILE A 1 89 ? -6.898 -3.807 -10.032 1.00 95.88 89 ILE A O 1
ATOM 705 N N . ASP A 1 90 ? -8.185 -3.517 -8.211 1.00 98.12 90 ASP A N 1
ATOM 706 C CA . ASP A 1 90 ? -8.155 -4.915 -7.807 1.00 98.12 90 ASP A CA 1
ATOM 707 C C . ASP A 1 90 ? -9.316 -5.266 -6.863 1.00 98.12 90 ASP A C 1
ATOM 709 O O . ASP A 1 90 ? -9.432 -4.760 -5.740 1.00 98.12 90 ASP A O 1
ATOM 713 N N . ILE A 1 91 ? -10.170 -6.190 -7.307 1.00 97.94 91 ILE A N 1
ATOM 714 C CA . ILE A 1 91 ? -11.336 -6.637 -6.543 1.00 97.94 91 ILE A CA 1
ATOM 715 C C . ILE A 1 91 ? -10.961 -7.429 -5.280 1.00 97.94 91 ILE A C 1
ATOM 717 O O . ILE A 1 91 ? -11.677 -7.351 -4.282 1.00 97.94 91 ILE A O 1
ATOM 721 N N . LYS A 1 92 ? -9.843 -8.165 -5.285 1.00 98.19 92 LYS A N 1
ATOM 722 C CA . LYS A 1 92 ? -9.350 -8.936 -4.133 1.00 98.19 92 LYS A CA 1
ATOM 723 C C . LYS A 1 92 ? -8.722 -8.023 -3.088 1.00 98.19 92 LYS A C 1
ATOM 725 O O . LYS A 1 92 ? -8.957 -8.219 -1.899 1.00 98.19 92 LYS A O 1
ATOM 730 N N . ALA A 1 93 ? -7.996 -6.987 -3.502 1.00 98.44 93 ALA A N 1
ATOM 731 C CA . ALA A 1 93 ? -7.495 -5.973 -2.576 1.00 98.44 93 ALA A CA 1
ATOM 732 C C . ALA A 1 93 ? -8.639 -5.154 -1.961 1.00 98.44 93 ALA A C 1
ATOM 734 O O . ALA A 1 93 ? -8.634 -4.896 -0.759 1.00 98.44 93 ALA A O 1
ATOM 735 N N . TYR A 1 94 ? -9.652 -4.795 -2.757 1.00 98.62 94 TYR A N 1
ATOM 736 C CA . TYR A 1 94 ? -10.873 -4.161 -2.254 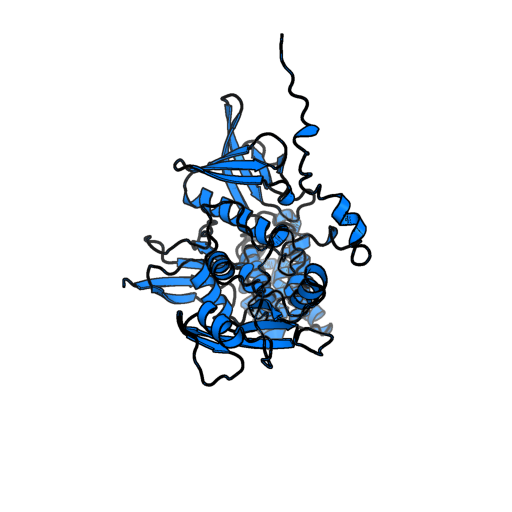1.00 98.62 94 TYR A CA 1
ATOM 737 C C . TYR A 1 94 ? -11.589 -5.033 -1.214 1.00 98.62 94 TYR A C 1
ATOM 739 O O . TYR A 1 94 ? -12.002 -4.540 -0.163 1.00 98.62 94 TYR A O 1
ATOM 747 N N . ASP A 1 95 ? -11.699 -6.332 -1.480 1.00 98.44 95 ASP A N 1
ATOM 748 C CA . ASP A 1 95 ? -12.292 -7.284 -0.547 1.00 98.44 95 ASP A CA 1
ATOM 749 C C . ASP A 1 95 ? -11.498 -7.390 0.763 1.00 98.44 95 ASP A C 1
ATOM 751 O O . ASP A 1 95 ? -12.047 -7.293 1.863 1.00 98.44 95 ASP A O 1
ATOM 755 N N . TYR A 1 96 ? -10.172 -7.484 0.652 1.00 98.69 96 TYR A N 1
ATOM 756 C CA . TYR A 1 96 ? -9.276 -7.482 1.802 1.00 98.69 96 TYR A CA 1
ATOM 757 C C . TYR A 1 96 ? -9.420 -6.200 2.633 1.00 98.69 96 TYR A C 1
ATOM 759 O O . TYR A 1 96 ? -9.483 -6.259 3.862 1.00 98.69 96 TYR A O 1
ATOM 767 N N . TYR A 1 97 ? -9.520 -5.043 1.969 1.00 98.56 97 TYR A N 1
ATOM 768 C CA . TYR A 1 97 ? -9.748 -3.752 2.617 1.00 98.56 97 TYR A CA 1
ATOM 769 C C . TYR A 1 97 ? -11.061 -3.734 3.399 1.00 98.56 97 TYR A C 1
ATOM 771 O O . TYR A 1 97 ? -11.075 -3.303 4.552 1.00 98.56 97 TYR A O 1
ATOM 779 N N . PHE A 1 98 ? -12.146 -4.247 2.809 1.00 98.50 98 PHE A N 1
ATOM 780 C CA . PHE A 1 98 ? -13.429 -4.389 3.495 1.00 98.50 98 PHE A CA 1
ATOM 781 C C . PHE A 1 98 ? -13.290 -5.227 4.770 1.00 98.50 98 PHE A C 1
ATOM 783 O O . PHE A 1 98 ? -13.705 -4.787 5.842 1.00 98.50 98 PHE A O 1
ATOM 790 N N . HIS A 1 99 ? -12.671 -6.406 4.685 1.00 98.25 99 HIS A N 1
ATOM 791 C CA . HIS A 1 99 ? -12.501 -7.278 5.846 1.00 98.25 99 HIS A CA 1
ATOM 792 C C . HIS A 1 99 ? -11.602 -6.657 6.922 1.00 98.25 99 HIS A C 1
ATOM 794 O O . HIS A 1 99 ? -11.897 -6.769 8.113 1.00 98.25 99 HIS A O 1
ATOM 800 N N . GLN A 1 100 ? -10.553 -5.939 6.521 1.00 98.25 100 GLN A N 1
ATOM 801 C CA . GLN A 1 100 ? -9.697 -5.193 7.437 1.00 98.25 100 GLN A CA 1
ATOM 802 C C . GLN A 1 100 ? -10.485 -4.110 8.186 1.00 98.25 100 GLN A C 1
ATOM 804 O O . GLN A 1 100 ? -10.470 -4.078 9.417 1.00 98.25 100 GLN A O 1
ATOM 809 N N . ALA A 1 101 ? -11.221 -3.279 7.447 1.00 98.06 101 ALA A N 1
ATOM 810 C CA . ALA A 1 101 ? -12.073 -2.223 7.981 1.00 98.06 101 ALA A CA 1
ATOM 811 C C . ALA A 1 101 ? -13.140 -2.768 8.932 1.00 98.06 101 ALA A C 1
ATOM 813 O O . ALA A 1 101 ? -13.298 -2.287 10.055 1.00 98.06 101 ALA A O 1
ATOM 814 N N . ARG A 1 102 ? -13.835 -3.826 8.512 1.00 97.88 102 ARG A N 1
ATOM 815 C CA . ARG A 1 102 ? -14.820 -4.549 9.316 1.00 97.88 102 ARG A CA 1
ATOM 816 C C . ARG A 1 102 ? -14.229 -5.008 10.647 1.00 97.88 102 ARG A C 1
ATOM 818 O O . ARG A 1 102 ? -14.804 -4.735 11.698 1.00 97.88 102 ARG A O 1
ATOM 825 N N . ASN A 1 103 ? -13.086 -5.689 10.614 1.00 97.06 103 ASN A N 1
ATOM 826 C CA . ASN A 1 103 ? -12.463 -6.222 11.822 1.00 97.06 103 ASN A CA 1
ATOM 827 C C . ASN A 1 103 ? -12.009 -5.100 12.766 1.00 97.06 103 ASN A C 1
ATOM 829 O O . ASN A 1 103 ? -12.171 -5.220 13.978 1.00 97.06 103 ASN A O 1
ATOM 833 N N . ASP A 1 104 ? -11.492 -3.991 12.236 1.00 97.25 104 ASP A N 1
ATOM 834 C CA . ASP A 1 104 ? -11.098 -2.853 13.066 1.00 97.25 104 ASP A CA 1
ATOM 835 C C . ASP A 1 104 ? -12.302 -2.145 13.706 1.00 97.25 104 ASP A C 1
ATOM 837 O O . ASP A 1 104 ? -12.222 -1.754 14.871 1.00 97.25 104 ASP A O 1
ATOM 841 N N . VAL A 1 105 ? -13.429 -2.022 12.992 1.00 97.69 105 VAL A N 1
ATOM 842 C CA . VAL A 1 105 ? -14.693 -1.512 13.554 1.00 97.69 105 VAL A CA 1
ATOM 843 C C . VAL A 1 105 ? -15.187 -2.424 14.680 1.00 97.69 105 VAL A C 1
ATOM 845 O O . VAL A 1 105 ? -15.518 -1.940 15.763 1.00 97.69 105 VAL A O 1
ATOM 848 N N . LEU A 1 106 ? -15.196 -3.745 14.465 1.00 96.06 106 LEU A N 1
ATOM 849 C CA . LEU A 1 106 ? -15.650 -4.713 15.471 1.00 96.06 106 LEU A CA 1
ATOM 850 C C . LEU A 1 106 ? -14.832 -4.655 16.761 1.00 96.06 106 LEU A C 1
ATOM 852 O O . LEU A 1 106 ? -15.385 -4.711 17.862 1.00 96.06 106 LEU A O 1
ATOM 856 N N . GLU A 1 107 ? -13.518 -4.522 16.605 1.00 94.88 107 GLU A N 1
ATOM 857 C CA . GLU A 1 107 ? -12.542 -4.490 17.689 1.00 94.88 107 GLU A CA 1
ATOM 858 C C . GLU A 1 107 ? -12.347 -3.095 18.300 1.00 94.88 107 GLU A C 1
ATOM 860 O O . GLU A 1 107 ? -11.518 -2.942 19.195 1.00 94.88 107 GLU A O 1
ATOM 865 N N . ASN A 1 108 ? -13.103 -2.083 17.852 1.00 94.62 108 ASN A N 1
ATOM 866 C CA . ASN A 1 108 ? -12.982 -0.695 18.307 1.00 94.62 108 ASN A CA 1
ATOM 867 C C . ASN A 1 108 ? -11.543 -0.147 18.159 1.00 94.62 108 ASN A C 1
ATOM 869 O O . ASN A 1 108 ? -10.995 0.482 19.064 1.00 94.62 108 ASN A O 1
ATOM 873 N N . LYS A 1 109 ? -10.910 -0.426 17.012 1.00 94.50 109 LYS A N 1
ATOM 874 C CA . LYS A 1 109 ? -9.525 -0.038 16.683 1.00 94.50 109 LYS A CA 1
ATOM 875 C C . LYS A 1 109 ? -9.415 1.265 15.885 1.00 94.50 109 LYS A C 1
ATOM 877 O O . LYS A 1 109 ? -8.302 1.644 15.534 1.00 94.50 109 LYS A O 1
ATOM 882 N N . ILE A 1 110 ? -10.533 1.929 15.587 1.00 95.25 110 ILE A N 1
ATOM 883 C CA . ILE A 1 110 ? -10.578 3.179 14.813 1.00 95.25 110 ILE A CA 1
ATOM 884 C C . ILE A 1 110 ? -10.873 4.339 15.776 1.00 95.25 110 ILE A C 1
ATOM 886 O O . ILE A 1 110 ? -12.018 4.456 16.217 1.00 95.25 110 ILE A O 1
ATOM 890 N N . PRO A 1 111 ? -9.879 5.183 16.119 1.00 91.25 111 PRO A N 1
ATOM 891 C CA . PRO A 1 111 ? -10.042 6.235 17.128 1.00 91.25 111 PRO A CA 1
ATOM 892 C C . PRO A 1 111 ? -11.124 7.270 16.793 1.00 91.25 111 PRO A C 1
ATOM 894 O O . PRO A 1 111 ? -11.806 7.750 17.695 1.00 91.25 111 PRO A O 1
ATOM 897 N N . ASP A 1 112 ? -11.315 7.573 15.507 1.00 90.62 112 ASP A N 1
ATOM 898 C CA . ASP A 1 112 ? -12.266 8.594 15.043 1.00 90.62 112 ASP A CA 1
ATOM 899 C C . ASP A 1 112 ? -13.738 8.197 15.264 1.00 90.62 112 ASP A C 1
ATOM 901 O O . ASP A 1 112 ? -14.640 9.041 15.271 1.00 90.62 112 ASP A O 1
ATOM 905 N N . ILE A 1 113 ? -14.007 6.905 15.475 1.00 93.50 113 ILE A N 1
ATOM 906 C CA . ILE A 1 113 ? -15.353 6.394 15.724 1.00 93.50 113 ILE A CA 1
ATOM 907 C C . ILE A 1 113 ? -15.684 6.547 17.210 1.00 93.50 113 ILE A C 1
ATOM 909 O O . ILE A 1 113 ? -15.505 5.642 18.025 1.00 93.50 113 ILE A O 1
ATOM 913 N N . VAL A 1 114 ? -16.237 7.706 17.560 1.00 92.38 114 VAL A N 1
ATOM 914 C CA . VAL A 1 114 ? -16.756 7.965 18.906 1.00 92.38 114 VAL A CA 1
ATOM 915 C C . VAL A 1 114 ? -18.150 7.356 19.055 1.00 92.38 114 VAL A C 1
ATOM 917 O O . VAL A 1 114 ? -19.098 7.759 18.379 1.00 92.38 114 VAL A O 1
ATOM 920 N N . TYR A 1 115 ? -18.284 6.408 19.983 1.00 90.38 115 TYR A N 1
ATOM 921 C CA . TYR A 1 115 ? -19.519 5.657 20.214 1.00 90.38 115 TYR A CA 1
ATOM 922 C C . TYR A 1 115 ? -20.765 6.547 20.395 1.00 90.38 115 TYR A C 1
ATOM 924 O O . TYR A 1 115 ? -21.776 6.319 19.733 1.00 90.38 115 TYR A O 1
ATOM 932 N N . GLU A 1 116 ? -20.692 7.580 21.243 1.00 90.88 116 GLU A N 1
ATOM 933 C CA . GLU A 1 116 ? -21.841 8.458 21.534 1.00 90.88 116 GLU A CA 1
ATOM 934 C C . GLU A 1 116 ? -22.342 9.217 20.299 1.00 90.88 116 GLU A C 1
ATOM 936 O O . GLU A 1 116 ? -23.524 9.535 20.195 1.00 90.88 116 GLU A O 1
ATOM 941 N N . LYS A 1 117 ? -21.450 9.465 19.334 1.00 93.94 117 LYS A N 1
ATOM 942 C CA . LYS A 1 117 ? -21.779 10.151 18.085 1.00 93.94 117 LYS A CA 1
ATOM 943 C C . LYS A 1 117 ? -22.381 9.202 17.048 1.00 93.94 117 LYS A C 1
ATOM 945 O O . LYS A 1 117 ? -23.286 9.604 16.328 1.00 93.94 117 LYS A O 1
ATOM 950 N N . TYR A 1 118 ? -21.887 7.964 16.979 1.00 94.44 118 TYR A N 1
ATOM 951 C CA . TYR A 1 118 ? -22.161 7.047 15.864 1.00 94.44 118 TYR A CA 1
ATOM 952 C C . TYR A 1 118 ? -22.843 5.735 16.267 1.00 94.44 118 TYR A C 1
ATOM 954 O O . TYR A 1 118 ? -22.729 4.712 15.587 1.00 94.44 118 TYR A O 1
ATOM 962 N N . ARG A 1 119 ? -23.538 5.713 17.407 1.00 91.81 119 ARG A N 1
ATOM 963 C CA . ARG A 1 119 ? -24.189 4.503 17.929 1.00 91.81 119 ARG A CA 1
ATOM 964 C C . ARG A 1 119 ? -25.104 3.828 16.900 1.00 91.81 119 ARG A C 1
ATOM 966 O O . ARG A 1 119 ? -25.088 2.602 16.787 1.00 91.81 119 ARG A O 1
ATOM 973 N N . LYS A 1 120 ? -25.947 4.599 16.205 1.00 92.12 120 LYS A N 1
ATOM 974 C CA . LYS A 1 120 ? -26.939 4.054 15.260 1.00 92.12 120 LYS A CA 1
ATOM 975 C C . LYS A 1 120 ? -26.246 3.455 14.042 1.00 92.12 120 LYS A C 1
ATOM 977 O O . LYS A 1 120 ? -26.593 2.360 13.609 1.00 92.12 120 LYS A O 1
ATOM 982 N N . GLU A 1 121 ? -25.238 4.151 13.546 1.00 95.56 121 GLU A N 1
ATOM 983 C CA . GLU A 1 121 ? -24.412 3.772 12.414 1.00 95.56 121 GLU A CA 1
ATOM 984 C C . GLU A 1 121 ? -23.630 2.496 12.729 1.00 95.56 121 GLU A C 1
ATOM 986 O O . GLU A 1 121 ? -23.611 1.591 11.908 1.00 95.56 121 GLU A O 1
ATOM 991 N N . LEU A 1 122 ? -23.080 2.350 13.940 1.00 95.12 122 LEU A N 1
ATOM 992 C CA . LEU A 1 122 ? -22.380 1.132 14.364 1.00 95.12 122 LEU A CA 1
ATOM 993 C C . LEU A 1 122 ? -23.288 -0.103 14.406 1.00 95.12 122 LEU A C 1
ATOM 995 O O . LEU A 1 122 ? -22.875 -1.187 13.992 1.00 95.12 122 LEU A O 1
ATOM 999 N N . VAL A 1 123 ? -24.529 0.051 14.877 1.00 93.75 123 VAL A N 1
ATOM 1000 C CA . VAL A 1 123 ? -25.540 -1.017 14.792 1.00 93.75 123 VAL A CA 1
ATOM 1001 C C . VAL A 1 123 ? -25.869 -1.314 13.326 1.00 93.75 123 VAL A C 1
ATOM 1003 O O . VAL A 1 123 ? -25.918 -2.479 12.933 1.00 93.75 123 VAL A O 1
ATOM 1006 N N . GLY A 1 124 ? -26.042 -0.272 12.510 1.00 95.31 124 GLY A N 1
ATOM 1007 C CA . GLY A 1 124 ? -26.299 -0.385 11.075 1.00 95.31 124 GLY A CA 1
ATOM 1008 C C . GLY A 1 124 ? -25.187 -1.115 10.319 1.00 95.31 124 GLY A C 1
ATOM 1009 O O . GLY A 1 124 ? -25.487 -1.991 9.512 1.00 95.31 124 GLY A O 1
ATOM 1010 N N . LEU A 1 125 ? -23.917 -0.830 10.618 1.00 97.12 125 LEU A N 1
ATOM 1011 C CA . LEU A 1 125 ? -22.755 -1.516 10.046 1.00 97.12 125 LEU A CA 1
ATOM 1012 C C . LEU A 1 125 ? -22.777 -3.010 10.380 1.00 97.12 125 LEU A C 1
ATOM 1014 O O . LEU A 1 125 ? -22.561 -3.835 9.495 1.00 97.12 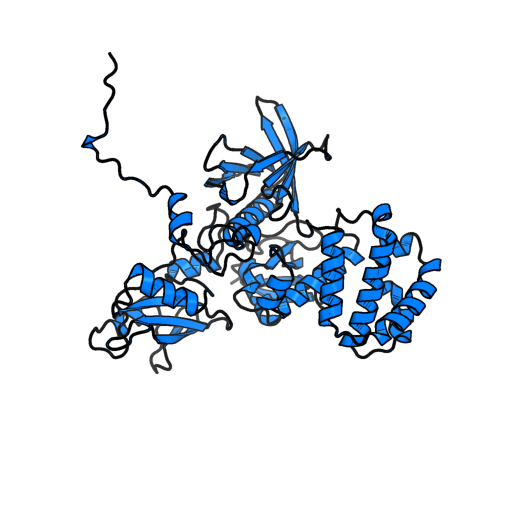125 LEU A O 1
ATOM 1018 N N . GLY A 1 126 ? -23.110 -3.374 11.621 1.00 96.19 126 GLY A N 1
ATOM 1019 C CA . GLY A 1 126 ? -23.225 -4.781 11.998 1.00 96.19 126 GLY A CA 1
ATOM 1020 C C . GLY A 1 126 ? -24.383 -5.504 11.304 1.00 96.19 126 GLY A C 1
ATOM 1021 O O . GLY A 1 126 ? -24.197 -6.611 10.810 1.00 96.19 126 GLY A O 1
ATOM 1022 N N . ILE A 1 127 ? -25.551 -4.864 11.171 1.00 95.81 127 ILE A N 1
ATOM 1023 C CA . ILE A 1 127 ? -26.681 -5.415 10.396 1.00 95.81 127 ILE A CA 1
ATOM 1024 C C . ILE A 1 127 ? -26.313 -5.562 8.911 1.00 95.81 127 ILE A C 1
ATOM 1026 O O . ILE A 1 127 ? -26.616 -6.579 8.289 1.00 95.81 127 ILE A O 1
ATOM 1030 N N . THR A 1 128 ? -25.629 -4.565 8.348 1.00 96.69 128 THR A N 1
ATOM 1031 C CA . THR A 1 128 ? -25.129 -4.578 6.963 1.00 96.69 128 THR A CA 1
ATOM 1032 C C . THR A 1 128 ? -24.190 -5.763 6.746 1.00 96.69 128 THR A C 1
ATOM 1034 O O . THR A 1 128 ? -24.297 -6.482 5.756 1.00 96.69 128 THR A O 1
ATOM 1037 N N . ASP A 1 129 ? -23.308 -6.024 7.706 1.00 97.19 129 ASP A N 1
ATOM 1038 C CA . ASP A 1 129 ? -22.379 -7.144 7.663 1.00 97.19 129 ASP A CA 1
ATOM 1039 C C . ASP A 1 129 ? -23.065 -8.513 7.839 1.00 97.19 129 ASP A C 1
ATOM 1041 O O . ASP A 1 129 ? -22.692 -9.472 7.165 1.00 97.19 129 ASP A O 1
ATOM 1045 N N . MET A 1 130 ? -24.117 -8.610 8.662 1.00 97.19 130 MET A N 1
ATOM 1046 C CA . MET A 1 130 ? -24.972 -9.805 8.731 1.00 97.19 130 MET A CA 1
ATOM 1047 C C . MET A 1 130 ? -25.625 -10.096 7.375 1.00 97.19 130 MET A C 1
ATOM 1049 O O . MET A 1 130 ? -25.564 -11.228 6.893 1.00 97.19 130 MET A O 1
ATOM 1053 N N . TYR A 1 131 ? -26.192 -9.070 6.730 1.00 97.25 131 TYR A N 1
ATOM 1054 C CA . TYR A 1 131 ? -26.811 -9.207 5.411 1.00 97.25 131 TYR A CA 1
ATOM 1055 C C . TYR A 1 131 ? -25.794 -9.620 4.338 1.00 97.25 131 TYR A C 1
ATOM 1057 O O . TYR A 1 131 ? -26.076 -10.514 3.544 1.00 97.25 131 TYR A O 1
ATOM 1065 N N . ARG A 1 132 ? -24.574 -9.064 4.360 1.00 96.94 132 ARG A N 1
ATOM 1066 C CA . ARG A 1 132 ? -23.474 -9.524 3.494 1.00 96.94 132 ARG A CA 1
ATOM 1067 C C . ARG A 1 132 ? -23.234 -11.026 3.648 1.00 96.94 132 ARG A C 1
ATOM 1069 O O . ARG A 1 132 ? -23.139 -11.721 2.644 1.00 96.94 132 ARG A O 1
ATOM 1076 N N . VAL A 1 133 ? -23.124 -11.537 4.878 1.00 96.31 133 VAL A N 1
ATOM 1077 C CA . VAL A 1 133 ? -22.858 -12.971 5.089 1.00 96.31 133 VAL A CA 1
ATOM 1078 C C . VAL A 1 133 ? -24.009 -13.839 4.594 1.00 96.31 133 VAL A C 1
ATOM 1080 O O . VAL A 1 133 ? -23.741 -14.890 4.016 1.00 96.31 133 VAL A O 1
ATOM 1083 N N . MET A 1 134 ? -25.262 -13.403 4.766 1.00 96.62 134 MET A N 1
ATOM 1084 C CA . MET A 1 134 ? -26.416 -14.099 4.181 1.00 96.62 134 MET A CA 1
ATOM 1085 C C . MET A 1 134 ? -26.275 -14.243 2.662 1.00 96.62 134 MET A C 1
ATOM 1087 O O . MET A 1 134 ? -26.562 -15.309 2.133 1.00 96.62 134 MET A O 1
ATOM 1091 N N . LEU A 1 135 ? -25.799 -13.199 1.974 1.00 96.62 135 LEU A N 1
ATOM 1092 C CA . LEU A 1 135 ? -25.601 -13.213 0.522 1.00 96.62 135 LEU A CA 1
ATOM 1093 C C . LEU A 1 135 ? -24.404 -14.068 0.086 1.00 96.62 135 LEU A C 1
ATOM 1095 O O . LEU A 1 135 ? -24.500 -14.786 -0.897 1.00 96.62 135 LEU A O 1
ATOM 1099 N N . GLU A 1 136 ? -23.275 -13.995 0.791 1.00 95.75 136 GLU A N 1
ATOM 1100 C CA . GLU A 1 136 ? -22.040 -14.684 0.377 1.00 95.75 136 GLU A CA 1
ATOM 1101 C C . GLU A 1 136 ? -22.010 -16.165 0.729 1.00 95.75 136 GLU A C 1
ATOM 1103 O O . GLU A 1 136 ? -21.353 -16.946 0.046 1.00 95.75 136 GLU A O 1
ATOM 1108 N N . LYS A 1 137 ? -22.665 -16.541 1.830 1.00 95.25 137 LYS A N 1
ATOM 1109 C CA . LYS A 1 137 ? -22.699 -17.922 2.323 1.00 95.25 137 LYS A CA 1
ATOM 1110 C C . LYS A 1 137 ? -24.046 -18.599 2.101 1.00 95.25 137 LYS A C 1
ATOM 1112 O O . LYS A 1 137 ? -24.211 -19.729 2.543 1.00 95.25 137 LYS A O 1
ATOM 1117 N N . GLU A 1 138 ? -25.000 -17.892 1.496 1.00 94.25 138 GLU A N 1
ATOM 1118 C CA . GLU A 1 138 ? -26.366 -18.369 1.253 1.00 94.25 138 GLU A CA 1
ATOM 1119 C C . GLU A 1 138 ? -27.060 -18.885 2.530 1.00 94.25 138 GLU A C 1
ATOM 1121 O O . GLU A 1 138 ? -27.851 -19.827 2.507 1.00 94.25 138 GLU A O 1
ATOM 1126 N N . ILE A 1 139 ? -26.764 -18.262 3.677 1.00 94.88 139 ILE A N 1
ATOM 1127 C CA . ILE A 1 139 ? -27.338 -18.648 4.972 1.00 94.88 139 ILE A CA 1
ATOM 1128 C C . ILE A 1 139 ? -28.602 -17.853 5.298 1.00 94.88 139 ILE A C 1
ATOM 1130 O O . ILE A 1 139 ? -28.747 -16.677 4.953 1.00 94.88 139 ILE A O 1
ATOM 1134 N N . VAL A 1 140 ? -29.527 -18.499 6.009 1.00 94.62 140 VAL A N 1
ATOM 1135 C CA . VAL A 1 140 ? -30.813 -17.900 6.375 1.00 94.62 140 VAL A CA 1
ATOM 1136 C C . VAL A 1 140 ? -30.674 -16.859 7.491 1.00 94.62 140 VAL A C 1
ATOM 1138 O O . VAL A 1 140 ? -29.753 -16.891 8.308 1.00 94.62 140 VAL A O 1
ATOM 1141 N N . GLN A 1 141 ? -31.634 -15.933 7.536 1.00 94.88 141 GLN A N 1
ATOM 1142 C CA . GLN A 1 141 ? -31.671 -14.810 8.477 1.00 94.88 141 GLN A CA 1
ATOM 1143 C C . GLN A 1 141 ? -31.606 -15.260 9.945 1.00 94.88 141 GLN A C 1
ATOM 1145 O O . GLN A 1 141 ? -30.860 -14.688 10.733 1.00 94.88 141 GLN A O 1
ATOM 1150 N N . GLU A 1 142 ? -32.328 -16.322 10.300 1.00 95.06 142 GLU A N 1
ATOM 1151 C CA . GLU A 1 142 ? -32.341 -16.861 11.663 1.00 95.06 142 GLU A CA 1
ATOM 1152 C C . GLU A 1 142 ? -30.937 -17.276 12.138 1.00 95.06 142 GLU A C 1
ATOM 1154 O O . GLU A 1 142 ? -30.555 -17.014 13.279 1.00 95.06 142 GLU A O 1
ATOM 1159 N N . THR A 1 143 ? -30.120 -17.854 11.249 1.00 95.25 143 THR A N 1
ATOM 1160 C CA . THR A 1 143 ? -28.750 -18.270 11.572 1.00 95.25 143 THR A CA 1
ATOM 1161 C C . THR A 1 143 ? -27.882 -17.075 11.9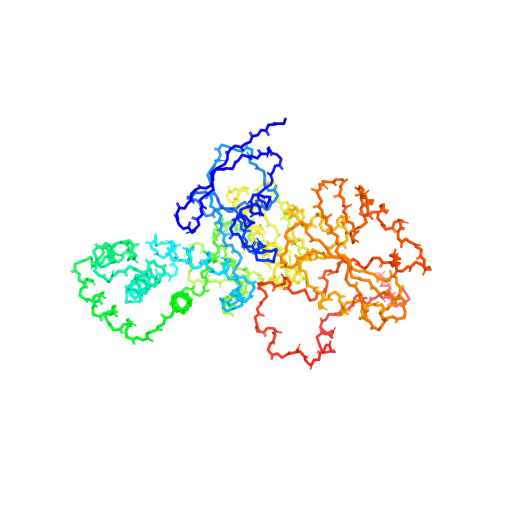58 1.00 95.25 143 THR A C 1
ATOM 1163 O O . THR A 1 143 ? -27.216 -17.111 12.992 1.00 95.25 143 THR A O 1
ATOM 1166 N N . VAL A 1 144 ? -27.904 -15.994 11.169 1.00 95.00 144 VAL A N 1
ATOM 1167 C CA . VAL A 1 144 ? -27.111 -14.793 11.486 1.00 95.00 144 VAL A CA 1
ATOM 1168 C C . VAL A 1 144 ? -27.655 -14.048 12.703 1.00 95.00 144 VAL A C 1
ATOM 1170 O O . VAL A 1 144 ? -26.866 -13.512 13.478 1.00 95.00 144 VAL A O 1
ATOM 1173 N N . GLU A 1 145 ? -28.975 -14.035 12.912 1.00 94.25 145 GLU A N 1
ATOM 1174 C CA . GLU A 1 145 ? -29.613 -13.424 14.085 1.00 94.25 145 GLU A CA 1
ATOM 1175 C C . GLU A 1 145 ? -29.227 -14.123 15.388 1.00 94.25 145 GLU A C 1
ATOM 1177 O O . GLU A 1 145 ? -28.943 -13.449 16.379 1.00 94.25 145 GLU A O 1
ATOM 1182 N N . ASN A 1 146 ? -29.150 -15.455 15.390 1.00 93.12 146 ASN A N 1
ATOM 1183 C CA . ASN A 1 146 ? -28.691 -16.220 16.550 1.00 93.12 146 ASN A CA 1
ATOM 1184 C C . ASN A 1 146 ? -27.226 -15.907 16.899 1.00 93.12 146 ASN A C 1
ATOM 1186 O O . ASN A 1 146 ? -26.866 -15.820 18.075 1.00 93.12 146 ASN A O 1
ATOM 1190 N N . ASP A 1 147 ? -26.413 -15.628 15.880 1.00 93.38 147 ASP A N 1
ATOM 1191 C CA . ASP A 1 147 ? -24.988 -15.314 15.982 1.00 93.38 147 ASP A CA 1
ATOM 1192 C C . ASP A 1 147 ? -24.663 -13.807 15.948 1.00 93.38 147 ASP A C 1
ATOM 1194 O O . ASP A 1 147 ? -23.503 -13.424 15.762 1.00 93.38 147 ASP A O 1
ATOM 1198 N N . TYR A 1 148 ? -25.648 -12.926 16.175 1.00 93.31 148 TYR A N 1
ATOM 1199 C CA . TYR A 1 148 ? -25.515 -11.475 15.959 1.00 93.31 148 TYR A CA 1
ATOM 1200 C C . TYR A 1 148 ? -24.281 -10.834 16.626 1.00 93.31 148 TYR A C 1
ATOM 1202 O O . TYR A 1 148 ? -23.702 -9.876 16.113 1.00 93.31 148 TYR A O 1
ATOM 1210 N N . LYS A 1 149 ? -23.831 -11.377 17.764 1.00 94.00 149 LYS A N 1
ATOM 1211 C CA . LYS A 1 149 ? -22.664 -10.885 18.514 1.00 94.00 149 LYS A CA 1
ATOM 1212 C C . LYS A 1 149 ? -21.351 -10.946 17.716 1.00 94.00 149 LYS A C 1
ATOM 1214 O O . LYS A 1 149 ? -20.433 -10.209 18.050 1.00 94.00 149 LYS A O 1
ATOM 1219 N N . LYS A 1 150 ? -21.255 -11.778 16.669 1.00 93.94 150 LYS A N 1
ATOM 1220 C CA . LYS A 1 150 ? -20.081 -11.867 15.772 1.00 93.94 150 LYS A CA 1
ATOM 1221 C C . LYS A 1 150 ? -19.954 -10.671 14.813 1.00 93.94 150 LYS A C 1
ATOM 1223 O O . LYS A 1 150 ? -18.905 -10.488 14.193 1.00 93.94 150 LYS A O 1
ATOM 1228 N N . TYR A 1 151 ? -21.025 -9.891 14.669 1.00 94.88 151 TYR A N 1
ATOM 1229 C CA . TYR A 1 151 ? -21.164 -8.835 13.660 1.00 94.88 151 TYR A CA 1
ATOM 1230 C C . TYR A 1 151 ? -21.354 -7.445 14.271 1.00 94.88 151 TYR A C 1
ATOM 1232 O O . TYR A 1 151 ? -21.192 -6.439 13.588 1.00 94.88 151 TYR A O 1
ATOM 1240 N N . ILE A 1 152 ? -21.691 -7.365 15.558 1.00 94.31 152 ILE A N 1
ATOM 1241 C CA . ILE A 1 152 ? -21.920 -6.096 16.247 1.00 94.31 152 ILE A CA 1
ATOM 1242 C C . ILE A 1 152 ? -20.632 -5.653 16.958 1.00 94.31 152 ILE A C 1
ATOM 1244 O O . ILE A 1 152 ? -20.036 -6.463 17.673 1.00 94.31 152 ILE A O 1
ATOM 1248 N N . PRO A 1 153 ? -20.213 -4.377 16.828 1.00 94.88 153 PRO A N 1
ATOM 1249 C CA . PRO A 1 153 ? -19.009 -3.877 17.485 1.00 94.88 153 PRO A CA 1
ATOM 1250 C C . PRO A 1 153 ? -19.006 -4.098 18.998 1.00 94.88 153 PRO A C 1
ATOM 1252 O O . PRO A 1 153 ? -20.026 -3.905 19.669 1.00 94.88 153 PRO A O 1
ATOM 1255 N N . LYS A 1 154 ? -17.839 -4.450 19.556 1.00 93.81 154 LYS A N 1
ATOM 1256 C CA . LYS A 1 154 ? -17.692 -4.771 20.988 1.00 93.81 154 LYS A CA 1
ATOM 1257 C C . LYS A 1 154 ? -18.213 -3.658 21.894 1.00 93.81 154 LYS A C 1
ATOM 1259 O O . LYS A 1 154 ? -18.835 -3.943 22.913 1.00 93.81 154 LYS A O 1
ATOM 1264 N N . GLU A 1 155 ? -18.008 -2.400 21.514 1.00 91.50 155 GLU A N 1
ATOM 1265 C CA . GLU A 1 155 ? -18.451 -1.251 22.307 1.00 91.50 155 GLU A CA 1
ATOM 1266 C C . GLU A 1 155 ? -19.983 -1.102 22.344 1.00 91.50 155 GLU A C 1
ATOM 1268 O O . GLU A 1 155 ? -20.550 -0.770 23.384 1.00 91.50 155 GLU A O 1
ATOM 1273 N N . VAL A 1 156 ? -20.678 -1.464 21.258 1.00 91.31 156 VAL A N 1
ATOM 1274 C CA . VAL A 1 156 ? -22.150 -1.513 21.215 1.00 91.31 156 VAL A CA 1
ATOM 1275 C C . VAL A 1 156 ? -22.676 -2.634 22.111 1.00 91.31 156 VAL A C 1
ATOM 1277 O O . VAL A 1 156 ? -23.625 -2.425 22.871 1.00 91.31 156 VAL A O 1
ATOM 1280 N N . LEU A 1 157 ? -22.054 -3.819 22.055 1.00 91.44 157 LEU A N 1
ATOM 1281 C CA . LEU A 1 157 ? -22.452 -4.965 22.879 1.00 91.44 157 LEU A CA 1
ATOM 1282 C C . LEU A 1 157 ? -22.313 -4.667 24.374 1.00 91.44 157 LEU A C 1
ATOM 1284 O O . LEU A 1 157 ? -23.218 -4.996 25.138 1.00 91.44 157 LEU A O 1
ATOM 1288 N N . LYS A 1 158 ? -21.231 -3.999 24.789 1.00 90.38 158 LYS A N 1
ATOM 1289 C CA . LYS A 1 158 ? -21.024 -3.612 26.193 1.00 90.38 158 LYS A CA 1
ATOM 1290 C C . LYS A 1 158 ? -22.135 -2.705 26.731 1.00 90.38 158 LYS A C 1
ATOM 1292 O O . LYS A 1 158 ? -22.504 -2.843 27.890 1.00 90.38 158 LYS A O 1
ATOM 1297 N N . ARG A 1 159 ? -22.661 -1.785 25.911 1.00 86.44 159 ARG A N 1
ATOM 1298 C CA . ARG A 1 159 ? -23.594 -0.733 26.361 1.00 86.44 159 ARG A CA 1
ATOM 1299 C C . ARG A 1 159 ? -25.077 -1.038 26.096 1.00 86.44 159 ARG A C 1
ATOM 1301 O O . ARG A 1 159 ? -25.920 -0.566 26.850 1.00 86.44 159 ARG A O 1
ATOM 1308 N N . HIS A 1 160 ? -25.432 -1.815 25.059 1.00 79.31 160 HIS A N 1
ATOM 1309 C CA . HIS A 1 160 ? -26.843 -2.044 24.668 1.00 79.31 160 HIS A CA 1
ATOM 1310 C C . HIS A 1 160 ? -27.184 -3.449 24.143 1.00 79.31 160 HIS A C 1
ATOM 1312 O O . HIS A 1 160 ? -28.095 -3.591 23.323 1.00 79.31 160 HIS A O 1
ATOM 1318 N N . ALA A 1 161 ? -26.524 -4.509 24.618 1.00 71.56 161 ALA A N 1
ATOM 1319 C CA . ALA A 1 161 ? -26.797 -5.874 24.146 1.00 71.56 161 ALA A CA 1
ATOM 1320 C C . ALA A 1 161 ? -28.284 -6.306 24.186 1.00 71.56 161 ALA A C 1
ATOM 1322 O O . ALA A 1 161 ? -28.692 -7.113 23.351 1.00 71.56 161 ALA A O 1
ATOM 1323 N N . PHE A 1 162 ? -29.095 -5.781 25.115 1.00 67.94 162 PHE A N 1
ATOM 1324 C CA . PHE A 1 162 ? -30.487 -6.212 25.324 1.00 67.94 162 PHE A CA 1
ATOM 1325 C C . PHE A 1 162 ? -31.501 -5.652 24.311 1.00 67.94 162 PHE A C 1
ATOM 1327 O O . PHE A 1 162 ? -32.550 -6.258 24.115 1.00 67.94 162 PHE A O 1
ATOM 1334 N N . PHE A 1 163 ? -31.200 -4.539 23.631 1.00 77.44 163 PHE A N 1
ATOM 1335 C CA . PHE A 1 163 ? -32.187 -3.815 22.807 1.00 77.44 163 PHE A CA 1
ATOM 1336 C C . PHE A 1 163 ? -31.949 -3.913 21.295 1.00 77.44 163 PHE A C 1
ATOM 1338 O O . PHE A 1 163 ? -32.653 -3.268 20.523 1.00 77.44 163 PHE A O 1
ATOM 1345 N N . ILE A 1 164 ? -30.968 -4.704 20.852 1.00 83.25 164 ILE A N 1
ATOM 1346 C CA . ILE A 1 164 ? -30.546 -4.734 19.440 1.00 83.25 164 ILE A CA 1
ATOM 1347 C C . ILE A 1 164 ? -31.191 -5.844 18.605 1.00 83.25 164 ILE A C 1
ATOM 1349 O O . ILE A 1 164 ? -31.252 -5.704 17.390 1.00 83.25 164 ILE A O 1
ATOM 1353 N N . LYS A 1 165 ? -31.752 -6.897 19.216 1.00 86.31 165 LYS A N 1
ATOM 1354 C CA . LYS A 1 165 ? -32.343 -8.030 18.474 1.00 86.31 165 LYS A CA 1
ATOM 1355 C C . LYS A 1 165 ? -33.522 -7.633 17.580 1.00 86.31 165 LYS A C 1
ATOM 1357 O O . LYS A 1 165 ? -33.537 -7.982 16.407 1.00 86.31 165 LYS A O 1
ATOM 1362 N N . LYS A 1 166 ? -34.485 -6.876 18.116 1.00 89.38 166 LYS A N 1
ATOM 1363 C CA . LYS A 1 166 ? -35.651 -6.420 17.343 1.00 89.38 166 LYS A CA 1
ATOM 1364 C C . LYS A 1 166 ? -35.248 -5.500 16.172 1.00 89.38 166 LYS A C 1
ATOM 1366 O O . LYS A 1 166 ? -35.626 -5.808 15.048 1.00 89.38 166 LYS A O 1
ATOM 1371 N N . PRO A 1 167 ? -34.411 -4.459 16.375 1.00 88.94 167 PRO A N 1
ATOM 1372 C CA . PRO A 1 167 ? -33.873 -3.664 15.270 1.00 88.94 167 PRO A CA 1
ATOM 1373 C C . PRO A 1 167 ? -33.144 -4.479 14.198 1.00 88.94 167 PRO A C 1
ATOM 1375 O O . PRO A 1 167 ? -33.308 -4.189 13.015 1.00 88.94 167 PRO A O 1
ATOM 1378 N N . ILE A 1 168 ? -32.357 -5.488 14.593 1.00 92.75 168 ILE A N 1
ATOM 1379 C CA . ILE A 1 168 ? -31.685 -6.396 13.655 1.00 92.75 168 ILE A CA 1
ATOM 1380 C C . ILE A 1 168 ? -32.726 -7.116 12.791 1.00 92.75 168 ILE A C 1
ATOM 1382 O O . ILE A 1 168 ? -32.654 -7.028 11.566 1.00 92.75 168 ILE A O 1
ATOM 1386 N N . HIS A 1 169 ? -33.713 -7.757 13.421 1.00 94.06 169 HIS A N 1
ATOM 1387 C CA . HIS A 1 169 ? -34.738 -8.532 12.726 1.00 94.06 169 HIS A CA 1
ATOM 1388 C C . HIS A 1 169 ? -35.557 -7.692 11.739 1.00 94.06 169 HIS A C 1
ATOM 1390 O O . HIS A 1 169 ? -35.677 -8.035 10.559 1.00 94.06 169 HIS A O 1
ATOM 1396 N N . ASP A 1 170 ? -36.074 -6.552 12.202 1.00 93.38 170 ASP A N 1
ATOM 1397 C CA . ASP A 1 170 ? -36.908 -5.661 11.391 1.00 93.38 170 ASP A CA 1
ATOM 1398 C C . ASP A 1 170 ? -36.119 -5.114 10.186 1.00 93.38 170 ASP A C 1
ATOM 1400 O O . ASP A 1 170 ? -36.627 -5.038 9.062 1.00 93.38 170 ASP A O 1
ATOM 1404 N N . THR A 1 171 ? -34.843 -4.770 10.399 1.00 93.56 171 THR A N 1
ATOM 1405 C CA . THR A 1 171 ? -33.986 -4.185 9.361 1.00 93.56 171 THR A CA 1
ATOM 1406 C C . THR A 1 171 ? -33.528 -5.224 8.340 1.00 93.56 171 THR A C 1
ATOM 1408 O O . THR A 1 171 ? -33.611 -4.954 7.142 1.00 93.56 171 THR A O 1
ATOM 1411 N N . LEU A 1 172 ? -33.104 -6.420 8.767 1.00 94.69 172 LEU A N 1
ATOM 1412 C CA . LEU A 1 172 ? -32.735 -7.504 7.845 1.00 94.69 172 LEU A CA 1
ATOM 1413 C C . LEU A 1 172 ? -33.917 -7.904 6.958 1.00 94.69 172 LEU A C 1
ATOM 1415 O O . LEU A 1 172 ? -33.772 -7.986 5.737 1.00 94.69 172 LEU A O 1
ATOM 1419 N N . SER A 1 173 ? -35.105 -8.044 7.553 1.00 94.19 173 SER A N 1
ATOM 1420 C CA . SER A 1 173 ? -36.342 -8.362 6.830 1.00 94.19 173 SER A CA 1
ATOM 1421 C C . SER A 1 173 ? -36.696 -7.308 5.776 1.00 94.19 173 SER A C 1
ATOM 1423 O O . SER A 1 173 ? -37.266 -7.631 4.731 1.00 94.19 173 SER A O 1
ATOM 1425 N N . LYS A 1 174 ? -36.360 -6.037 6.032 1.00 94.12 174 LYS A N 1
ATOM 1426 C CA . LYS A 1 174 ? -36.552 -4.937 5.083 1.00 94.12 174 LYS A CA 1
ATOM 1427 C C . LYS A 1 174 ? -35.502 -4.953 3.972 1.00 94.12 174 LYS A C 1
ATOM 1429 O O . LYS A 1 174 ? -35.878 -4.901 2.805 1.00 94.12 174 LYS A O 1
ATOM 1434 N N . ILE A 1 175 ? -34.216 -5.042 4.315 1.00 92.56 175 ILE A N 1
ATOM 1435 C CA . ILE A 1 175 ? -33.104 -4.966 3.350 1.00 92.56 175 ILE A CA 1
ATOM 1436 C C . ILE A 1 175 ? -33.127 -6.151 2.379 1.00 92.56 175 ILE A C 1
ATOM 1438 O O . ILE A 1 175 ? -32.867 -5.971 1.191 1.00 92.56 175 ILE A O 1
ATOM 1442 N N . LYS A 1 176 ? -33.521 -7.342 2.845 1.00 90.12 176 LYS A N 1
ATOM 1443 C CA . LYS A 1 176 ? -33.648 -8.539 2.003 1.00 90.12 176 LYS A CA 1
ATOM 1444 C C . LYS A 1 176 ? -34.581 -8.335 0.801 1.00 90.12 176 LYS A C 1
ATOM 1446 O O . LYS A 1 176 ? -34.379 -8.953 -0.239 1.00 90.12 176 LYS A O 1
ATOM 1451 N N . LYS A 1 177 ? -35.584 -7.456 0.916 1.00 91.12 177 LYS A N 1
ATOM 1452 C CA . LYS A 1 177 ? -36.533 -7.157 -0.172 1.00 91.12 177 LYS A CA 1
ATOM 1453 C C . LYS A 1 177 ? -35.917 -6.317 -1.294 1.00 91.12 177 LYS A C 1
ATOM 1455 O O . LYS A 1 177 ? -36.481 -6.281 -2.380 1.00 91.12 177 LYS A O 1
ATOM 1460 N N . SER A 1 178 ? -34.788 -5.656 -1.046 1.00 87.69 178 SER A N 1
ATOM 1461 C CA . SER A 1 178 ? -34.150 -4.760 -2.015 1.00 87.69 178 SER A CA 1
ATOM 1462 C C . SER A 1 178 ? -33.324 -5.484 -3.085 1.00 87.69 178 SER A C 1
ATOM 1464 O O . SER A 1 178 ? -32.966 -4.864 -4.079 1.00 87.69 178 SER A O 1
ATOM 1466 N N . GLY A 1 179 ? -33.001 -6.772 -2.900 1.00 88.25 179 GLY A N 1
ATOM 1467 C CA . GLY A 1 179 ? -32.335 -7.590 -3.926 1.00 88.25 179 GLY A CA 1
ATOM 1468 C C . GLY A 1 179 ? -30.889 -7.193 -4.260 1.00 88.25 179 GLY A C 1
ATOM 1469 O O . GLY A 1 179 ? -30.425 -7.461 -5.363 1.00 88.25 179 GLY A O 1
ATOM 1470 N N . HIS A 1 180 ? -30.175 -6.534 -3.342 1.00 94.12 180 HIS A N 1
ATOM 1471 C CA . HIS A 1 180 ? -28.774 -6.144 -3.552 1.00 94.12 180 HIS A CA 1
ATOM 1472 C C . HIS A 1 180 ? -27.807 -7.334 -3.485 1.00 94.12 180 HIS A C 1
ATOM 1474 O O . HIS A 1 180 ? -28.018 -8.247 -2.686 1.00 94.12 180 HIS A O 1
ATOM 1480 N N . ASP A 1 181 ? -26.706 -7.265 -4.243 1.00 95.94 181 ASP A N 1
ATOM 1481 C CA . ASP A 1 181 ? -25.591 -8.215 -4.159 1.00 95.94 181 ASP A CA 1
ATOM 1482 C C . ASP A 1 181 ? -24.603 -7.890 -3.015 1.00 95.94 181 ASP A C 1
ATOM 1484 O O . ASP A 1 181 ? -24.609 -6.800 -2.433 1.00 95.94 181 ASP A O 1
ATOM 1488 N N . ALA A 1 182 ? -23.725 -8.843 -2.684 1.00 96.94 182 ALA A N 1
ATOM 1489 C CA . ALA A 1 182 ? -22.763 -8.695 -1.589 1.00 96.94 182 ALA A CA 1
ATOM 1490 C C . ALA A 1 182 ? -21.745 -7.563 -1.822 1.00 96.94 182 ALA A C 1
ATOM 1492 O O . ALA A 1 182 ? -21.286 -6.929 -0.869 1.00 96.94 182 ALA A O 1
ATOM 1493 N N . TRP A 1 183 ? -21.403 -7.272 -3.079 1.00 97.44 183 TRP A N 1
ATOM 1494 C CA . TRP A 1 183 ? -20.455 -6.216 -3.420 1.00 97.44 183 TRP A CA 1
ATOM 1495 C C . TRP A 1 183 ? -21.033 -4.823 -3.200 1.00 97.44 183 TRP A C 1
ATOM 1497 O O . TRP A 1 183 ? -20.305 -3.926 -2.773 1.00 97.44 183 TRP A O 1
ATOM 1507 N N . TYR A 1 184 ? -22.320 -4.636 -3.478 1.00 97.00 184 TYR A N 1
ATOM 1508 C CA . TYR A 1 184 ? -23.054 -3.427 -3.137 1.00 97.00 184 TYR A CA 1
ATOM 1509 C C . TYR A 1 184 ? -23.072 -3.226 -1.620 1.00 97.00 184 TYR A C 1
ATOM 1511 O O . TYR A 1 184 ? -22.755 -2.144 -1.130 1.00 97.00 184 TYR A O 1
ATOM 1519 N N . VAL A 1 185 ? -23.349 -4.290 -0.861 1.00 97.75 185 VAL A N 1
ATOM 1520 C CA . VAL A 1 185 ? -23.380 -4.241 0.608 1.00 97.75 185 VAL A CA 1
ATOM 1521 C C . VAL A 1 185 ? -22.010 -3.867 1.191 1.00 97.75 185 VAL A C 1
ATOM 1523 O O . VAL A 1 185 ? -21.931 -3.002 2.064 1.00 97.75 185 VAL A O 1
ATOM 1526 N N . LYS A 1 186 ? -20.914 -4.442 0.671 1.00 98.44 186 LYS A N 1
ATOM 1527 C CA . LYS A 1 186 ? -19.536 -4.050 1.033 1.00 98.44 186 LYS A CA 1
ATOM 1528 C C . LYS A 1 186 ? -19.247 -2.580 0.714 1.00 98.44 186 LYS A C 1
ATOM 1530 O O . LYS A 1 186 ? -18.604 -1.895 1.512 1.00 98.44 186 LYS A O 1
ATOM 1535 N N . ALA A 1 187 ? -19.733 -2.084 -0.424 1.00 98.06 187 ALA A N 1
ATOM 1536 C CA . ALA A 1 187 ? -19.555 -0.691 -0.822 1.00 98.06 187 ALA A CA 1
ATOM 1537 C C . ALA A 1 187 ? -20.286 0.274 0.113 1.00 98.06 187 ALA A C 1
ATOM 1539 O O . ALA A 1 187 ? -19.679 1.249 0.549 1.00 98.06 187 ALA A O 1
ATOM 1540 N N . GLU A 1 188 ? -21.532 -0.025 0.484 1.00 97.69 188 GLU A N 1
ATOM 1541 C CA . GLU A 1 188 ? -22.295 0.798 1.426 1.00 97.69 188 GLU A CA 1
ATOM 1542 C C . GLU A 1 188 ? -21.709 0.771 2.839 1.00 97.69 188 GLU A C 1
ATOM 1544 O O . GLU A 1 188 ? -21.642 1.814 3.491 1.00 97.69 188 GLU A O 1
ATOM 1549 N N . TYR A 1 189 ? -21.194 -0.379 3.286 1.00 98.31 189 TYR A N 1
ATOM 1550 C CA . TYR A 1 189 ? -20.457 -0.468 4.547 1.00 98.31 189 TYR A CA 1
ATOM 1551 C C . TYR A 1 189 ? -19.246 0.475 4.548 1.00 98.31 189 TYR A C 1
ATOM 1553 O O . TYR A 1 189 ? -19.083 1.289 5.456 1.00 98.31 189 TYR A O 1
ATOM 1561 N N . LEU A 1 190 ? -18.393 0.384 3.521 1.00 98.31 190 LEU A N 1
ATOM 1562 C CA . LEU A 1 190 ? -17.189 1.211 3.419 1.00 98.31 190 LEU A CA 1
ATOM 1563 C C . LEU A 1 190 ? -17.519 2.694 3.234 1.00 98.31 190 LEU A C 1
ATOM 1565 O O . LEU A 1 190 ? -16.826 3.537 3.795 1.00 98.31 190 LEU A O 1
ATOM 1569 N N . ARG A 1 191 ? -18.582 3.021 2.492 1.00 97.19 191 ARG A N 1
ATOM 1570 C CA . ARG A 1 191 ? -19.068 4.398 2.342 1.00 97.19 191 ARG A CA 1
ATOM 1571 C C . ARG A 1 191 ? -19.494 4.972 3.690 1.00 97.19 191 ARG A C 1
ATOM 1573 O O . ARG A 1 191 ? -19.118 6.090 4.022 1.00 97.19 191 ARG A O 1
ATOM 1580 N N . GLN A 1 192 ? -20.261 4.213 4.472 1.00 97.69 192 GLN A N 1
ATOM 1581 C CA . GLN A 1 192 ? -20.689 4.649 5.798 1.00 97.69 192 GLN A CA 1
ATOM 1582 C C . GLN A 1 192 ? -19.501 4.796 6.758 1.00 97.69 192 GLN A C 1
ATOM 1584 O O . GLN A 1 192 ? -19.467 5.750 7.533 1.00 97.69 192 GLN A O 1
ATOM 1589 N N . LEU A 1 193 ? -18.508 3.904 6.680 1.00 97.06 193 LEU A N 1
ATOM 1590 C CA . LEU A 1 193 ? -17.272 4.038 7.448 1.00 97.06 193 LEU A CA 1
ATOM 1591 C C . LEU A 1 193 ? -16.513 5.322 7.091 1.00 97.06 193 LEU A C 1
ATOM 1593 O O . LEU A 1 193 ? -16.091 6.034 7.993 1.00 97.06 193 LEU A O 1
ATOM 1597 N N . ASP A 1 194 ? -16.371 5.638 5.806 1.00 94.25 194 ASP A N 1
ATOM 1598 C CA . ASP A 1 194 ? -15.656 6.836 5.350 1.00 94.25 194 ASP A CA 1
ATOM 1599 C C . ASP A 1 194 ? -16.344 8.136 5.814 1.00 94.25 194 ASP A C 1
ATOM 1601 O O . ASP A 1 194 ? -15.672 9.096 6.174 1.00 94.25 194 ASP A O 1
ATOM 1605 N N . LEU A 1 195 ? -17.680 8.144 5.932 1.00 94.62 195 LEU A N 1
ATOM 1606 C CA . LEU A 1 195 ? -18.419 9.260 6.544 1.00 94.62 195 LEU A CA 1
ATOM 1607 C C . LEU A 1 195 ? -18.151 9.417 8.048 1.00 94.62 195 LEU A C 1
ATOM 1609 O O . LEU A 1 195 ? -18.209 10.526 8.578 1.00 94.62 195 LEU A O 1
ATOM 1613 N N . MET A 1 196 ? -17.915 8.311 8.753 1.00 95.44 196 MET A N 1
ATOM 1614 C CA . MET A 1 196 ? -17.676 8.311 10.199 1.00 95.44 196 MET A CA 1
ATOM 1615 C C . MET A 1 196 ? -16.212 8.599 10.546 1.00 95.44 196 MET A C 1
ATOM 1617 O O . MET A 1 196 ? -15.947 9.249 11.557 1.00 95.44 196 MET A O 1
ATOM 1621 N N . ALA A 1 197 ? -15.294 8.098 9.717 1.00 95.00 197 ALA A N 1
ATOM 1622 C CA . ALA A 1 197 ? -13.847 8.103 9.893 1.00 95.00 197 ALA A CA 1
ATOM 1623 C C . ALA A 1 197 ? -13.147 8.222 8.523 1.00 95.00 197 ALA A C 1
ATOM 1625 O O . ALA A 1 197 ? -12.573 7.259 8.005 1.00 95.00 197 ALA A O 1
ATOM 1626 N N . SER A 1 198 ? -13.198 9.414 7.924 1.00 91.62 198 SER A N 1
ATOM 1627 C CA . SER A 1 198 ? -12.608 9.695 6.603 1.00 91.62 198 SER A CA 1
ATOM 1628 C C . SER A 1 198 ? -11.090 9.497 6.573 1.00 91.62 198 SER A C 1
ATOM 1630 O O . SER A 1 198 ? -10.516 9.129 5.546 1.00 91.62 198 SER A O 1
ATOM 1632 N N . GLU A 1 199 ? -10.434 9.649 7.722 1.00 91.38 199 GLU A N 1
ATOM 1633 C CA . GLU A 1 199 ? -9.007 9.403 7.909 1.00 91.38 199 GLU A CA 1
ATOM 1634 C C . GLU A 1 199 ? -8.687 7.955 8.319 1.00 91.38 199 GLU A C 1
ATOM 1636 O O . GLU A 1 199 ? -7.582 7.680 8.773 1.00 91.38 199 GLU A O 1
ATOM 1641 N N . TYR A 1 200 ? -9.603 6.991 8.152 1.00 95.25 200 TYR A N 1
ATOM 1642 C CA . TYR A 1 200 ? -9.304 5.581 8.429 1.00 95.25 200 TYR A CA 1
ATOM 1643 C C . TYR A 1 200 ? -8.010 5.128 7.716 1.00 95.25 200 TYR A C 1
ATOM 1645 O O . TYR A 1 200 ? -7.884 5.288 6.502 1.00 95.25 200 TYR A O 1
ATOM 1653 N N . LEU A 1 201 ? -7.092 4.522 8.486 1.00 95.69 201 LEU A N 1
ATOM 1654 C CA . LEU A 1 201 ? -5.676 4.218 8.182 1.00 95.69 201 LEU A CA 1
ATOM 1655 C C . LEU A 1 201 ? -4.654 5.344 8.413 1.00 95.69 201 LEU A C 1
ATOM 1657 O O . LEU A 1 201 ? -3.467 5.100 8.214 1.00 95.69 201 LEU A O 1
ATOM 1661 N N . ALA A 1 202 ? -5.055 6.531 8.868 1.00 94.62 202 ALA A N 1
ATOM 1662 C CA . ALA A 1 202 ? -4.100 7.511 9.371 1.00 94.62 202 ALA A CA 1
ATOM 1663 C C . ALA A 1 202 ? -3.324 6.911 10.552 1.00 94.62 202 ALA A C 1
ATOM 1665 O O . ALA A 1 202 ? -3.899 6.306 11.462 1.00 94.62 202 ALA A O 1
ATOM 1666 N N . GLU A 1 203 ? -2.004 7.061 10.517 1.00 96.44 203 GLU A N 1
ATOM 1667 C CA . GLU A 1 203 ? -1.121 6.570 11.569 1.00 96.44 203 GLU A CA 1
ATOM 1668 C C . GLU A 1 203 ? -0.608 7.750 12.390 1.00 96.44 203 GLU A C 1
ATOM 1670 O O . GLU A 1 203 ? -0.225 8.787 11.841 1.00 96.44 203 GLU A O 1
ATOM 1675 N N . GLU A 1 204 ? -0.589 7.563 13.708 1.00 96.00 204 GLU A N 1
ATOM 1676 C CA . GLU A 1 204 ? -0.093 8.537 14.671 1.00 96.00 204 GLU A CA 1
ATOM 1677 C C . GLU A 1 204 ? 1.139 8.017 15.397 1.00 96.00 204 GLU A C 1
ATOM 1679 O O . GLU A 1 204 ? 1.195 6.856 15.810 1.00 96.00 204 GLU A O 1
ATOM 1684 N N . TYR A 1 205 ? 2.099 8.907 15.620 1.00 97.50 205 TYR A N 1
ATOM 1685 C CA . TYR A 1 205 ? 3.352 8.595 16.286 1.00 97.50 205 TYR A CA 1
ATOM 1686 C C . TYR A 1 205 ? 3.677 9.635 17.345 1.00 97.50 205 TYR A C 1
ATOM 1688 O O . TYR A 1 205 ? 3.597 10.837 17.099 1.00 97.50 205 TYR A O 1
ATOM 1696 N N . LYS A 1 206 ? 4.104 9.170 18.520 1.00 97.31 206 LYS A N 1
ATOM 1697 C CA . LYS A 1 206 ? 4.678 10.054 19.534 1.00 97.31 206 LYS A CA 1
ATOM 1698 C C . LYS A 1 206 ? 6.129 10.363 19.190 1.00 97.31 206 LYS A C 1
ATOM 1700 O O . LYS A 1 206 ? 6.910 9.446 18.927 1.00 97.31 206 LYS A O 1
ATOM 1705 N N . ALA A 1 207 ? 6.477 11.637 19.253 1.00 97.69 207 ALA A N 1
ATOM 1706 C CA . ALA A 1 207 ? 7.839 12.120 19.100 1.00 97.69 207 ALA A CA 1
ATOM 1707 C C . ALA A 1 207 ? 8.029 13.401 19.922 1.00 97.69 207 ALA A C 1
ATOM 1709 O O . ALA A 1 207 ? 7.081 13.929 20.509 1.00 97.69 207 ALA A O 1
ATOM 1710 N N . VAL A 1 208 ? 9.262 13.887 19.976 1.00 97.44 208 VAL A N 1
ATOM 1711 C CA . VAL A 1 208 ? 9.593 15.204 20.520 1.00 97.44 208 VAL A CA 1
ATOM 1712 C C . VAL A 1 208 ? 10.247 16.057 19.440 1.00 97.44 208 VAL A C 1
ATOM 1714 O O . VAL A 1 208 ? 10.969 15.534 18.589 1.00 97.44 208 VAL A O 1
ATOM 1717 N N . THR A 1 209 ? 9.990 17.358 19.477 1.00 95.31 209 THR A N 1
ATOM 1718 C CA . THR A 1 209 ? 10.740 18.366 18.713 1.00 95.31 209 THR A CA 1
ATOM 1719 C C . THR A 1 209 ? 11.475 19.281 19.684 1.00 95.31 209 THR A C 1
ATOM 1721 O O . THR A 1 209 ? 11.051 19.429 20.833 1.00 95.31 209 THR A O 1
ATOM 1724 N N . GLU A 1 210 ? 12.569 19.877 19.228 1.00 91.81 210 GLU A N 1
ATOM 1725 C CA . GLU A 1 210 ? 13.309 20.903 19.953 1.00 91.81 210 GLU A CA 1
ATOM 1726 C C . GLU A 1 210 ? 13.313 22.177 19.109 1.00 91.81 210 GLU A C 1
ATOM 1728 O O . GLU A 1 210 ? 13.878 22.206 18.016 1.00 91.81 210 GLU A O 1
ATOM 1733 N N . GLU A 1 211 ? 12.672 23.224 19.619 1.00 85.81 211 GLU A N 1
ATOM 1734 C CA . GLU A 1 211 ? 12.652 24.551 19.005 1.00 85.81 211 GLU A CA 1
ATOM 1735 C C . GLU A 1 211 ? 13.213 25.549 20.016 1.00 85.81 211 GLU A C 1
ATOM 1737 O O . GLU A 1 211 ? 12.732 25.630 21.143 1.00 85.81 211 GLU A O 1
ATOM 1742 N N . GLU A 1 212 ? 14.272 26.271 19.636 1.00 85.94 212 GLU A N 1
ATOM 1743 C CA . GLU A 1 212 ? 14.919 27.293 20.480 1.00 85.94 212 GLU A CA 1
ATOM 1744 C C . GLU A 1 212 ? 15.312 26.789 21.891 1.00 85.94 212 GLU A C 1
ATOM 1746 O O . GLU A 1 212 ? 15.267 27.524 22.875 1.00 85.94 212 GLU A O 1
ATOM 1751 N N . GLY A 1 213 ? 15.699 25.511 22.000 1.00 87.12 213 GLY A N 1
ATOM 1752 C CA . GLY A 1 213 ? 16.066 24.857 23.263 1.00 87.12 213 GLY A CA 1
ATOM 1753 C C . GLY A 1 213 ? 14.879 24.363 24.101 1.00 87.12 213 GLY A C 1
ATOM 1754 O O . GLY A 1 213 ? 15.076 23.795 25.177 1.00 87.12 213 GLY A O 1
ATOM 1755 N N . ILE A 1 214 ? 13.643 24.540 23.625 1.00 90.94 214 ILE A N 1
ATOM 1756 C CA . ILE A 1 214 ? 12.430 24.031 24.267 1.00 90.94 214 ILE A CA 1
ATOM 1757 C C . ILE A 1 214 ? 12.058 22.687 23.642 1.00 90.94 214 ILE A C 1
ATOM 1759 O O . ILE A 1 214 ? 11.690 22.599 22.470 1.00 90.94 214 ILE A O 1
ATOM 1763 N N . ILE A 1 215 ? 12.095 21.633 24.458 1.00 94.31 215 ILE A N 1
ATOM 1764 C CA . ILE A 1 215 ? 11.666 20.292 24.053 1.00 94.31 215 ILE A CA 1
ATOM 1765 C C . ILE A 1 215 ? 10.158 20.158 24.263 1.00 94.31 215 ILE A C 1
ATOM 1767 O O . ILE A 1 215 ? 9.660 20.290 25.382 1.00 94.31 215 ILE A O 1
ATOM 1771 N N . SER A 1 216 ? 9.436 19.842 23.191 1.00 94.94 216 SER A N 1
ATOM 1772 C CA . SER A 1 216 ? 7.983 19.663 23.205 1.00 94.94 216 SER A CA 1
ATOM 1773 C C . SER A 1 216 ? 7.587 18.255 22.770 1.00 94.94 216 SER A C 1
ATOM 1775 O O . SER A 1 216 ? 7.976 17.797 21.695 1.00 94.94 216 SER A O 1
ATOM 1777 N N . SER A 1 217 ? 6.764 17.584 23.581 1.00 96.88 217 SER A N 1
ATOM 1778 C CA . SER A 1 217 ? 6.131 16.312 23.214 1.00 96.88 217 SER A CA 1
ATOM 1779 C C . SER A 1 217 ? 4.969 16.533 22.256 1.00 96.88 217 SER A C 1
ATOM 1781 O O . SER A 1 217 ? 4.080 17.355 22.506 1.00 96.88 217 SER A O 1
ATOM 1783 N N . LEU A 1 218 ? 4.947 15.757 21.178 1.00 96.94 218 LEU A N 1
ATOM 1784 C CA . LEU A 1 218 ? 3.981 15.894 20.100 1.00 96.94 218 LEU A CA 1
ATOM 1785 C C . LEU A 1 218 ? 3.450 14.541 19.615 1.00 96.94 218 LEU A C 1
ATOM 1787 O O . LEU A 1 218 ? 4.023 13.475 19.866 1.00 96.94 218 LEU A O 1
ATOM 1791 N N . ILE A 1 219 ? 2.323 14.606 18.914 1.00 97.25 219 ILE A N 1
ATOM 1792 C CA . ILE A 1 219 ? 1.757 13.506 18.139 1.00 97.25 219 ILE A CA 1
ATOM 1793 C C . ILE A 1 219 ? 1.843 13.919 16.675 1.00 97.25 219 ILE A C 1
ATOM 1795 O O . ILE A 1 219 ? 1.237 14.914 16.289 1.00 97.25 219 ILE A O 1
ATOM 1799 N N . VAL A 1 220 ? 2.599 13.171 15.874 1.00 97.44 220 VAL A N 1
ATOM 1800 C CA . VAL A 1 220 ? 2.691 13.349 14.420 1.00 97.44 220 VAL A CA 1
ATOM 1801 C C . VAL A 1 220 ? 1.688 12.430 13.748 1.00 97.44 220 VAL A C 1
ATOM 1803 O O . VAL A 1 220 ? 1.602 11.259 14.110 1.00 97.44 220 VAL A O 1
ATOM 1806 N N . ARG A 1 221 ? 0.971 12.933 12.748 1.00 96.62 221 ARG A N 1
ATOM 1807 C CA . ARG A 1 221 ? 0.006 12.185 11.942 1.00 96.62 221 ARG A CA 1
ATOM 1808 C C . ARG A 1 221 ? 0.317 12.358 10.459 1.00 96.62 221 ARG A C 1
ATOM 1810 O O . ARG A 1 221 ? 0.655 13.457 10.022 1.00 96.62 221 ARG A O 1
ATOM 1817 N N . VAL A 1 222 ? 0.188 11.283 9.685 1.00 96.94 222 VAL A N 1
ATOM 1818 C CA . VAL A 1 222 ? 0.262 11.335 8.215 1.00 96.94 222 VAL A CA 1
ATOM 1819 C C . VAL A 1 222 ? -1.141 11.168 7.641 1.00 96.94 222 VAL A C 1
ATOM 1821 O O . VAL A 1 222 ? -1.756 10.112 7.792 1.00 96.94 222 VAL A O 1
ATOM 1824 N N . SER A 1 223 ? -1.628 12.215 6.977 1.00 92.50 223 SER A N 1
ATOM 1825 C CA . SER A 1 223 ? -3.023 12.375 6.563 1.00 92.50 223 SER A CA 1
ATOM 1826 C C . SER A 1 223 ? -3.114 12.746 5.076 1.00 92.50 223 SER A C 1
ATOM 1828 O O . SER A 1 223 ? -3.306 13.915 4.743 1.00 92.50 223 SER A O 1
ATOM 1830 N N . PRO A 1 224 ? -2.978 11.788 4.142 1.00 89.12 224 PRO A N 1
ATOM 1831 C CA . PRO A 1 224 ? -2.901 12.076 2.702 1.00 89.12 224 PRO A CA 1
ATOM 1832 C C . PRO A 1 224 ? -4.215 12.583 2.079 1.00 89.12 224 PRO A C 1
ATOM 1834 O O . PRO A 1 224 ? -4.184 13.155 0.996 1.00 89.12 224 PRO A O 1
ATOM 1837 N N . PHE A 1 225 ? -5.364 12.388 2.737 1.00 89.88 225 PHE A N 1
ATOM 1838 C CA . PHE A 1 225 ? -6.688 12.758 2.202 1.00 89.88 225 PHE A CA 1
ATOM 1839 C C . PHE A 1 225 ? -7.537 13.587 3.177 1.00 89.88 225 PHE A C 1
ATOM 1841 O O . PHE A 1 225 ? -8.754 13.667 3.023 1.00 89.88 225 PHE A O 1
ATOM 1848 N N . ALA A 1 226 ? -6.926 14.178 4.206 1.00 86.50 226 ALA A N 1
ATOM 1849 C CA . ALA A 1 226 ? -7.635 15.116 5.073 1.00 86.50 226 ALA A CA 1
ATOM 1850 C C . ALA A 1 226 ? -7.997 16.408 4.316 1.00 86.50 226 ALA A C 1
ATOM 1852 O O . ALA A 1 226 ? -7.475 16.667 3.237 1.00 86.50 226 ALA A O 1
ATOM 1853 N N . VAL A 1 227 ? -8.856 17.249 4.908 1.00 84.19 227 VAL A N 1
ATOM 1854 C CA . VAL A 1 227 ? -9.225 18.568 4.340 1.00 84.19 227 VAL A CA 1
ATOM 1855 C C . VAL A 1 227 ? -7.988 19.409 4.018 1.00 84.19 227 VAL A C 1
ATOM 1857 O O . VAL A 1 227 ? -7.917 20.053 2.980 1.00 84.19 227 VAL A O 1
ATOM 1860 N N . GLU A 1 228 ? -6.998 19.354 4.902 1.00 87.25 228 GLU A N 1
ATOM 1861 C CA . GLU A 1 228 ? -5.645 19.834 4.646 1.00 87.25 228 GLU A CA 1
ATOM 1862 C C . GLU A 1 228 ? -4.744 18.587 4.628 1.00 87.25 228 GLU A C 1
ATOM 1864 O O . GLU A 1 228 ? -4.507 18.015 5.691 1.00 87.25 228 GLU A O 1
ATOM 1869 N N . PRO A 1 229 ? -4.333 18.076 3.459 1.00 91.19 229 PRO A N 1
ATOM 1870 C CA . PRO A 1 229 ? -3.488 16.888 3.368 1.00 91.19 229 PRO A CA 1
ATOM 1871 C C . PRO A 1 229 ? -2.055 17.120 3.854 1.00 91.19 229 PRO A C 1
ATOM 1873 O O . PRO A 1 229 ? -1.547 18.237 3.805 1.00 91.19 229 PRO A O 1
ATOM 1876 N N . GLY A 1 230 ? -1.371 16.046 4.252 1.00 93.75 230 GLY A N 1
ATOM 1877 C CA . GLY A 1 230 ? 0.077 16.053 4.477 1.00 93.75 230 GLY A CA 1
ATOM 1878 C C . GLY A 1 230 ? 0.511 15.457 5.810 1.00 93.75 230 GLY A C 1
ATOM 1879 O O . GLY A 1 230 ? -0.185 14.636 6.412 1.00 93.75 230 GLY A O 1
ATOM 1880 N N . ILE A 1 231 ? 1.699 15.863 6.253 1.00 97.25 231 ILE A N 1
ATOM 1881 C CA . ILE A 1 231 ? 2.266 15.499 7.551 1.00 97.25 231 ILE A CA 1
ATOM 1882 C C . ILE A 1 231 ? 1.907 16.597 8.544 1.00 97.25 231 ILE A C 1
ATOM 1884 O O . ILE A 1 231 ? 2.192 17.773 8.313 1.00 97.25 231 ILE A O 1
ATOM 1888 N N . LYS A 1 232 ? 1.304 16.212 9.664 1.00 95.88 232 LYS A N 1
ATOM 1889 C CA . LYS A 1 232 ? 0.824 17.133 10.693 1.00 95.88 232 LYS A CA 1
ATOM 1890 C C . LYS A 1 232 ? 1.336 16.756 12.061 1.00 95.88 232 LYS A C 1
ATOM 1892 O O . LYS A 1 232 ? 1.688 15.605 12.297 1.00 95.88 232 LYS A O 1
ATOM 1897 N N . TYR A 1 233 ? 1.295 17.704 12.982 1.00 96.38 233 TYR A N 1
ATOM 1898 C CA . TYR A 1 233 ? 1.512 17.435 14.392 1.00 96.38 233 TYR A CA 1
ATOM 1899 C C . TYR A 1 233 ? 0.558 18.229 15.279 1.00 96.38 233 TYR A C 1
ATOM 1901 O O . TYR A 1 233 ? 0.055 19.281 14.895 1.00 96.38 233 TYR A O 1
ATOM 1909 N N . CYS A 1 234 ? 0.328 17.735 16.487 1.00 96.06 234 CYS A N 1
ATOM 1910 C CA . CYS A 1 234 ? -0.238 18.507 17.586 1.00 96.06 234 CYS A CA 1
ATOM 1911 C C . CYS A 1 234 ? 0.622 18.310 18.835 1.00 96.06 234 CYS A C 1
ATOM 1913 O O . CYS A 1 234 ? 1.343 17.316 18.960 1.00 96.06 234 CYS A O 1
ATOM 1915 N N . LEU A 1 235 ? 0.564 19.258 19.768 1.00 95.31 235 LEU A N 1
ATOM 1916 C CA . LEU A 1 235 ? 1.212 19.082 21.066 1.00 95.31 235 LEU A CA 1
ATOM 1917 C C . LEU A 1 235 ? 0.435 18.041 21.873 1.00 95.31 235 LEU A C 1
ATOM 1919 O O . LEU A 1 235 ? -0.795 18.060 21.892 1.00 95.31 235 LEU A O 1
ATOM 1923 N N . GLU A 1 236 ? 1.129 17.171 22.608 1.00 93.31 236 GLU A N 1
ATOM 1924 C CA . GLU A 1 236 ? 0.453 16.148 23.421 1.00 93.31 236 GLU A CA 1
ATOM 1925 C C . GLU A 1 236 ? -0.468 16.774 24.489 1.00 93.31 236 GLU A C 1
ATOM 1927 O O . GLU A 1 236 ? -1.491 16.188 24.853 1.00 93.31 236 GLU A O 1
ATOM 1932 N N . SER A 1 237 ? -0.145 17.997 24.926 1.00 91.62 237 SER A N 1
ATOM 1933 C CA . SER A 1 237 ? -0.945 18.820 25.839 1.00 91.62 237 SER A CA 1
ATOM 1934 C C . SER A 1 237 ? -2.164 19.497 25.194 1.00 91.62 237 SER A C 1
ATOM 1936 O O . SER A 1 237 ? -3.051 19.936 25.922 1.00 91.62 237 SER A O 1
ATOM 1938 N N . LYS A 1 238 ? -2.230 19.594 23.857 1.00 90.81 238 LYS A N 1
ATOM 1939 C CA . LYS A 1 238 ? -3.291 20.278 23.087 1.00 90.81 238 LYS A CA 1
ATOM 1940 C C . LYS A 1 238 ? -3.632 19.499 21.812 1.00 90.81 238 LYS A C 1
ATOM 1942 O O . LYS A 1 238 ? -3.255 19.881 20.705 1.00 90.81 238 LYS A O 1
ATOM 1947 N N . LYS A 1 239 ? -4.336 18.377 21.980 1.00 88.50 239 LYS A N 1
ATOM 1948 C CA . LYS A 1 239 ? -4.644 17.417 20.897 1.00 88.50 239 LYS A CA 1
ATOM 1949 C C . LYS A 1 239 ? -5.708 17.889 19.902 1.00 88.50 239 LYS A C 1
ATOM 1951 O O . LYS A 1 239 ? -5.933 17.244 18.885 1.00 88.50 239 LYS A O 1
ATOM 1956 N N . ASP A 1 240 ? -6.384 18.985 20.210 1.00 86.94 240 ASP A N 1
ATOM 1957 C CA . ASP A 1 240 ? -7.421 19.612 19.396 1.00 86.94 240 ASP A CA 1
ATOM 1958 C C . ASP A 1 240 ? -6.853 20.544 18.315 1.00 86.94 240 ASP A C 1
ATOM 1960 O O . ASP A 1 240 ? -7.546 20.851 17.346 1.00 86.94 240 ASP A O 1
ATOM 1964 N N . LYS A 1 241 ? -5.585 20.961 18.438 1.00 92.44 241 LYS A N 1
ATOM 1965 C CA . LYS A 1 241 ? -4.945 21.897 17.510 1.00 92.44 241 LYS A CA 1
ATOM 1966 C C . LYS A 1 241 ? -3.844 21.227 16.690 1.00 92.44 241 LYS A C 1
ATOM 1968 O O . LYS A 1 241 ? -2.730 21.023 17.170 1.00 92.44 241 LYS A O 1
ATOM 1973 N N . TRP A 1 242 ? -4.159 20.935 15.431 1.00 93.94 242 TRP A N 1
ATOM 1974 C CA . TRP A 1 242 ? -3.217 20.378 14.462 1.00 93.94 242 TRP A CA 1
ATOM 1975 C C . TRP A 1 242 ? -2.505 21.474 13.669 1.00 93.94 242 TRP A C 1
ATOM 1977 O O . TRP A 1 242 ? -3.106 22.474 13.284 1.00 93.94 242 TRP A O 1
ATOM 1987 N N . HIS A 1 243 ? -1.223 21.250 13.415 1.00 93.81 243 HIS A N 1
ATOM 1988 C CA . HIS A 1 243 ? -0.326 22.108 12.656 1.00 93.81 243 HIS A CA 1
ATOM 1989 C C . HIS A 1 243 ? 0.269 21.312 11.493 1.00 93.81 243 HIS A C 1
ATOM 1991 O O . HIS A 1 243 ? 0.700 20.171 11.676 1.00 93.81 243 HIS A O 1
ATOM 1997 N N . CYS A 1 244 ? 0.297 21.898 10.299 1.00 94.19 244 CYS A N 1
ATOM 1998 C CA . CYS A 1 244 ? 0.901 21.275 9.127 1.00 94.19 244 CYS A CA 1
ATOM 1999 C C . CYS A 1 244 ? 2.428 21.438 9.147 1.00 94.19 244 CYS A C 1
ATOM 2001 O O . CYS A 1 244 ? 2.939 22.541 9.336 1.00 94.19 244 CYS A O 1
ATOM 2003 N N . ILE A 1 245 ? 3.153 20.337 8.939 1.00 95.06 245 ILE A N 1
ATOM 2004 C CA . ILE A 1 245 ? 4.601 20.349 8.694 1.00 95.06 245 ILE A CA 1
ATOM 2005 C C . ILE A 1 245 ? 4.849 20.648 7.212 1.00 95.06 245 ILE A C 1
ATOM 2007 O O . ILE A 1 245 ? 5.596 21.571 6.871 1.00 95.06 245 ILE A O 1
ATOM 2011 N N . CYS A 1 246 ? 4.240 19.843 6.335 1.00 95.00 246 CYS A N 1
ATOM 2012 C CA . CYS A 1 246 ? 4.270 19.997 4.880 1.00 95.00 246 CYS A CA 1
ATOM 2013 C C . CYS A 1 246 ? 3.282 19.046 4.190 1.00 95.00 246 CYS A C 1
ATOM 2015 O O . CYS A 1 246 ? 2.898 18.014 4.757 1.00 95.00 246 CYS A O 1
ATOM 2017 N N . ALA A 1 247 ? 2.926 19.369 2.945 1.00 94.81 247 ALA A N 1
ATOM 2018 C CA . ALA A 1 247 ? 2.315 18.414 2.031 1.00 94.81 247 ALA A CA 1
ATOM 2019 C C . ALA A 1 247 ? 3.353 17.377 1.558 1.00 94.81 247 ALA A C 1
ATOM 2021 O O . ALA A 1 247 ? 4.563 17.577 1.694 1.00 94.81 247 ALA A O 1
ATOM 2022 N N . LEU A 1 248 ? 2.899 16.255 0.992 1.00 95.06 248 LEU A N 1
ATOM 2023 C CA . LEU A 1 248 ? 3.815 15.213 0.507 1.00 95.06 248 LEU A CA 1
ATOM 2024 C C . LEU A 1 248 ? 4.643 15.709 -0.687 1.00 95.06 248 LEU A C 1
ATOM 2026 O O . LEU A 1 248 ? 5.808 15.349 -0.830 1.00 95.06 248 LEU A O 1
ATOM 2030 N N . GLU A 1 249 ? 4.063 16.566 -1.523 1.00 93.12 249 GLU A N 1
ATOM 2031 C CA . GLU A 1 249 ? 4.676 17.149 -2.717 1.00 93.12 249 GLU A CA 1
ATOM 2032 C C . GLU A 1 249 ? 5.812 18.123 -2.373 1.00 93.12 249 GLU A C 1
ATOM 2034 O O . GLU A 1 249 ? 6.747 18.286 -3.161 1.00 93.12 249 GLU A O 1
ATOM 2039 N N . ASP A 1 250 ? 5.756 18.723 -1.182 1.00 95.12 250 ASP A N 1
ATOM 2040 C CA . ASP A 1 250 ? 6.741 19.680 -0.677 1.00 95.12 250 ASP A CA 1
ATOM 2041 C C . ASP A 1 250 ? 7.973 19.004 -0.064 1.00 95.12 250 ASP A C 1
ATOM 2043 O O . ASP A 1 250 ? 8.933 19.686 0.303 1.00 95.12 250 ASP A O 1
ATOM 2047 N N . LEU A 1 251 ? 7.988 17.673 0.048 1.00 95.94 251 LEU A N 1
ATOM 2048 C CA . LEU A 1 251 ? 9.141 16.941 0.563 1.00 95.94 251 LEU A CA 1
ATOM 2049 C C . LEU A 1 251 ? 10.327 17.027 -0.411 1.00 95.94 251 LEU A C 1
ATOM 2051 O O . LEU A 1 251 ? 10.202 16.783 -1.619 1.00 95.94 251 LEU A O 1
ATOM 2055 N N . GLY A 1 252 ? 11.489 17.376 0.146 1.00 95.19 252 GLY A N 1
ATOM 2056 C CA . GLY A 1 252 ? 12.784 17.358 -0.530 1.00 95.19 252 GLY A CA 1
ATOM 2057 C C . GLY A 1 252 ? 13.510 16.033 -0.303 1.00 95.19 252 GLY A C 1
ATOM 2058 O O . GLY A 1 252 ? 13.753 15.294 -1.251 1.00 95.19 252 GLY A O 1
ATOM 2059 N N . PHE A 1 253 ? 13.822 15.719 0.957 1.00 95.94 253 PHE A N 1
ATOM 2060 C CA . PHE A 1 253 ? 14.380 14.431 1.382 1.00 95.94 253 PHE A CA 1
ATOM 2061 C C . PHE A 1 253 ? 14.099 14.183 2.868 1.00 95.94 253 PHE A C 1
ATOM 2063 O O . PHE A 1 253 ? 13.798 15.110 3.620 1.00 95.94 253 PHE A O 1
ATOM 2070 N N . ILE A 1 254 ? 14.235 12.931 3.305 1.00 98.12 254 ILE A N 1
ATOM 2071 C CA . ILE A 1 254 ? 14.192 12.564 4.723 1.00 98.12 254 ILE A CA 1
ATOM 2072 C C . ILE A 1 254 ? 15.508 11.896 5.117 1.00 98.12 254 ILE A C 1
ATOM 2074 O O . ILE A 1 254 ? 15.960 10.960 4.453 1.00 98.12 254 ILE A O 1
ATOM 2078 N N . SER A 1 255 ? 16.119 12.367 6.206 1.00 97.56 255 SER A N 1
ATOM 2079 C CA . SER A 1 255 ? 17.369 11.818 6.744 1.00 97.56 255 SER A CA 1
ATOM 2080 C C . SER A 1 255 ? 17.151 11.207 8.131 1.00 97.56 255 SER A C 1
ATOM 2082 O O . SER A 1 255 ? 16.349 11.708 8.925 1.00 97.56 255 SER A O 1
ATOM 2084 N N . LEU A 1 256 ? 17.836 10.092 8.409 1.00 97.69 256 LEU A N 1
ATOM 2085 C CA . LEU A 1 256 ? 17.737 9.360 9.673 1.00 97.69 256 LEU A CA 1
ATOM 2086 C C . LEU A 1 256 ? 19.039 9.456 10.458 1.00 97.69 256 LEU A C 1
ATOM 2088 O O . LEU A 1 256 ? 20.134 9.328 9.908 1.00 97.69 256 LEU A O 1
ATOM 2092 N N . ARG A 1 257 ? 18.920 9.610 11.775 1.00 95.06 257 ARG A N 1
ATOM 2093 C CA . ARG A 1 257 ? 20.045 9.572 12.712 1.00 95.06 257 ARG A CA 1
ATOM 2094 C C . ARG A 1 257 ? 19.949 8.345 13.616 1.00 95.06 257 ARG A C 1
ATOM 2096 O O . ARG A 1 257 ? 18.869 7.832 13.912 1.00 95.06 257 ARG A O 1
ATOM 2103 N N . LYS A 1 258 ? 21.104 7.870 14.093 1.00 92.75 258 LYS A N 1
ATOM 2104 C CA . LYS A 1 258 ? 21.202 6.670 14.949 1.00 92.75 258 LYS A CA 1
ATOM 2105 C C . LYS A 1 258 ? 20.486 6.823 16.296 1.00 92.75 258 LYS A C 1
ATOM 2107 O O . LYS A 1 258 ? 20.106 5.823 16.895 1.00 92.75 258 LYS A O 1
ATOM 2112 N N . ASP A 1 259 ? 20.280 8.052 16.757 1.00 94.56 259 ASP A N 1
ATOM 2113 C CA . ASP A 1 259 ? 19.595 8.389 18.008 1.00 94.56 259 ASP A CA 1
ATOM 2114 C C . ASP A 1 259 ? 18.061 8.470 17.868 1.00 94.56 259 ASP A C 1
ATOM 2116 O O . ASP A 1 259 ? 17.389 9.003 18.749 1.00 94.56 259 ASP A O 1
ATOM 2120 N N . SER A 1 260 ? 17.503 7.903 16.790 1.00 96.81 260 SER A N 1
ATOM 2121 C CA . SER A 1 260 ? 16.070 7.927 16.454 1.00 96.81 260 SER A CA 1
ATOM 2122 C C . SER A 1 260 ? 15.521 9.318 16.101 1.00 96.81 260 SER A C 1
ATOM 2124 O O . SER A 1 260 ? 14.320 9.561 16.234 1.00 96.81 260 SER A O 1
ATOM 2126 N N . THR A 1 261 ? 16.392 10.220 15.642 1.00 97.38 261 THR A N 1
ATOM 2127 C CA . THR A 1 261 ? 16.009 11.535 15.117 1.00 97.38 261 THR A CA 1
ATOM 2128 C C . THR A 1 261 ? 15.818 11.488 13.598 1.00 97.38 261 THR A C 1
ATOM 2130 O O . THR A 1 261 ? 16.659 10.961 12.870 1.00 97.38 261 THR A O 1
ATOM 2133 N N . VAL A 1 262 ? 14.724 12.080 13.126 1.00 98.12 262 VAL A N 1
ATOM 2134 C CA . VAL A 1 262 ? 14.363 12.270 11.719 1.00 98.12 262 VAL A CA 1
ATOM 2135 C C . VAL A 1 262 ? 14.448 13.745 11.382 1.00 98.12 262 VAL A C 1
ATOM 2137 O O . VAL A 1 262 ? 13.923 14.582 12.112 1.00 98.12 262 VAL A O 1
ATOM 2140 N N . GLU A 1 263 ? 15.062 14.046 10.250 1.00 97.75 263 GLU A N 1
ATOM 2141 C CA . GLU A 1 263 ? 14.978 15.348 9.600 1.00 97.75 263 GLU A CA 1
ATOM 2142 C C . GLU A 1 263 ? 14.024 15.246 8.411 1.00 97.75 263 GLU A C 1
ATOM 2144 O O . GLU A 1 263 ? 14.250 14.462 7.487 1.00 97.75 263 GLU A O 1
ATOM 2149 N N . ILE A 1 264 ? 12.966 16.049 8.432 1.00 98.00 264 ILE A N 1
ATOM 2150 C CA . ILE A 1 264 ? 12.054 16.245 7.310 1.00 98.00 264 ILE A CA 1
ATOM 2151 C C . ILE A 1 264 ? 12.510 17.505 6.581 1.00 98.00 264 ILE A C 1
ATOM 2153 O O . ILE A 1 264 ? 12.196 18.625 6.994 1.00 98.00 264 ILE A O 1
ATOM 2157 N N . SER A 1 265 ? 13.268 17.320 5.502 1.00 97.38 265 SER A N 1
ATOM 2158 C CA . SER A 1 265 ? 13.703 18.417 4.646 1.00 97.38 265 SER A CA 1
ATOM 2159 C C . SER A 1 265 ? 12.646 18.710 3.585 1.00 97.38 265 SER A C 1
ATOM 2161 O O . SER A 1 265 ? 12.124 17.812 2.915 1.00 97.38 265 SER A O 1
ATOM 2163 N N . ARG A 1 266 ? 12.322 19.991 3.440 1.00 95.06 266 ARG A N 1
ATOM 2164 C CA . ARG A 1 266 ? 11.291 20.499 2.533 1.00 95.06 266 ARG A CA 1
ATOM 2165 C C . ARG A 1 266 ? 11.961 21.155 1.332 1.00 95.06 266 ARG A C 1
ATOM 2167 O O . ARG A 1 266 ? 13.050 21.706 1.460 1.00 95.06 266 ARG A O 1
ATOM 2174 N N . ARG A 1 267 ? 11.305 21.137 0.169 1.00 92.69 267 ARG A N 1
ATOM 2175 C CA . ARG A 1 267 ? 11.777 21.845 -1.036 1.00 92.69 267 ARG A CA 1
ATOM 2176 C C . ARG A 1 267 ? 11.959 23.337 -0.771 1.00 92.69 267 ARG A C 1
ATOM 2178 O O . ARG A 1 267 ? 12.870 23.942 -1.319 1.00 92.69 267 ARG A O 1
ATOM 2185 N N . ASN A 1 268 ? 11.104 23.890 0.089 1.00 87.56 268 ASN A N 1
ATOM 2186 C CA . ASN A 1 268 ? 11.159 25.263 0.564 1.00 87.56 268 ASN A CA 1
ATOM 2187 C C . ASN A 1 268 ? 10.966 25.300 2.088 1.00 87.56 268 ASN A C 1
ATOM 2189 O O . ASN A 1 268 ? 10.156 24.553 2.638 1.00 87.56 268 ASN A O 1
ATOM 2193 N N . GLY A 1 269 ? 11.656 26.220 2.760 1.00 87.88 269 GLY A N 1
ATOM 2194 C CA . GLY A 1 269 ? 11.518 26.449 4.199 1.00 87.88 269 GLY A CA 1
ATOM 2195 C C . GLY A 1 269 ? 12.478 25.634 5.070 1.00 87.88 269 GLY A C 1
ATOM 2196 O O . GLY A 1 269 ? 13.324 24.886 4.592 1.00 87.88 269 GLY A O 1
ATOM 2197 N N . ILE A 1 270 ? 12.357 25.823 6.384 1.00 90.25 270 ILE A N 1
ATOM 2198 C CA . ILE A 1 270 ? 13.271 25.251 7.384 1.00 90.25 270 ILE A CA 1
ATOM 2199 C C . ILE A 1 270 ? 12.968 23.750 7.579 1.00 90.25 270 ILE A C 1
ATOM 2201 O O . ILE A 1 270 ? 11.787 23.398 7.643 1.00 90.25 270 ILE A O 1
ATOM 2205 N N . PRO A 1 271 ? 13.966 22.855 7.673 1.00 94.38 271 PRO A N 1
ATOM 2206 C CA . PRO A 1 271 ? 13.728 21.449 8.001 1.00 94.38 271 PRO A CA 1
ATOM 2207 C C . PRO A 1 271 ? 13.026 21.273 9.352 1.00 94.38 271 PRO A C 1
ATOM 2209 O O . PRO A 1 271 ? 13.255 22.044 10.282 1.00 94.38 271 PRO A O 1
ATOM 2212 N N . PHE A 1 272 ? 12.192 20.241 9.468 1.00 96.12 272 PHE A N 1
ATOM 2213 C CA . PHE A 1 272 ? 11.513 19.899 10.719 1.00 96.12 272 PHE A CA 1
ATOM 2214 C C . PHE A 1 272 ? 12.151 18.656 11.342 1.00 96.12 272 PHE A C 1
ATOM 2216 O O . PHE A 1 272 ? 12.356 17.658 10.649 1.00 96.12 272 PHE A O 1
ATOM 2223 N N . TYR A 1 273 ? 12.448 18.694 12.640 1.00 97.12 273 TYR A N 1
ATOM 2224 C CA . TYR A 1 273 ? 13.130 17.602 13.335 1.00 97.12 273 TYR A CA 1
ATOM 2225 C C . TYR A 1 273 ? 12.189 16.875 14.292 1.00 97.12 273 TYR A C 1
ATOM 2227 O O . TYR A 1 273 ? 11.435 17.486 15.041 1.00 97.12 273 TYR A O 1
ATOM 2235 N N . LEU A 1 274 ? 12.246 15.546 14.274 1.00 98.00 274 LEU A N 1
ATOM 2236 C CA . LEU A 1 274 ? 11.428 14.679 15.115 1.00 98.00 274 LEU A CA 1
ATOM 2237 C C . LEU A 1 274 ? 12.302 13.619 15.759 1.00 98.00 274 LEU A C 1
ATOM 2239 O O . LEU A 1 274 ? 12.915 12.823 15.055 1.00 98.00 274 LEU A O 1
ATOM 2243 N N . LYS A 1 275 ? 12.312 13.540 17.085 1.00 97.88 275 LYS A N 1
ATOM 2244 C CA . LYS A 1 275 ? 12.968 12.451 17.807 1.00 97.88 275 LYS A CA 1
ATOM 2245 C C . LYS A 1 275 ? 11.939 11.469 18.345 1.00 97.88 275 LYS A C 1
ATOM 2247 O O . LYS A 1 275 ? 11.081 11.821 19.151 1.00 97.88 275 LYS A O 1
ATOM 2252 N N . PHE A 1 276 ? 12.031 10.226 17.889 1.00 98.12 276 PHE A N 1
ATOM 2253 C CA . PHE A 1 276 ? 11.137 9.141 18.282 1.00 98.12 276 PHE A CA 1
ATOM 2254 C C . PHE A 1 276 ? 11.686 8.390 19.493 1.00 98.12 276 PHE A C 1
ATOM 2256 O O . PHE A 1 276 ? 12.891 8.337 19.727 1.00 98.12 276 PHE A O 1
ATOM 2263 N N . ASN A 1 277 ? 10.794 7.722 20.227 1.00 95.12 277 ASN A N 1
ATOM 2264 C CA . ASN A 1 277 ? 11.176 6.946 21.410 1.00 95.12 277 ASN A CA 1
ATOM 2265 C C . ASN A 1 277 ? 12.134 5.787 21.097 1.00 95.12 277 ASN A C 1
ATOM 2267 O O . ASN A 1 277 ? 12.879 5.351 21.970 1.00 95.12 277 ASN A O 1
ATOM 2271 N N . ASN A 1 278 ? 12.064 5.230 19.886 1.00 95.06 278 ASN A N 1
ATOM 2272 C CA . ASN A 1 278 ? 12.953 4.168 19.432 1.00 95.06 278 ASN A CA 1
ATOM 2273 C C . ASN A 1 278 ? 12.977 4.072 17.901 1.00 95.06 278 ASN A C 1
ATOM 2275 O O . ASN A 1 278 ? 12.079 4.554 17.205 1.00 95.06 278 ASN A O 1
ATOM 2279 N N . MET A 1 279 ? 13.985 3.351 17.409 1.00 94.94 279 MET A N 1
ATOM 2280 C CA . MET A 1 279 ? 14.228 3.081 15.992 1.00 94.94 279 MET A CA 1
ATOM 2281 C C . MET A 1 279 ? 13.022 2.426 15.298 1.00 94.94 279 MET A C 1
ATOM 2283 O O . MET A 1 279 ? 12.724 2.764 14.160 1.00 94.94 279 MET A O 1
ATOM 2287 N N . GLN A 1 280 ? 12.286 1.532 15.974 1.00 94.38 280 GLN A N 1
ATOM 2288 C CA . GLN A 1 280 ? 11.124 0.855 15.377 1.00 94.38 280 GLN A CA 1
ATOM 2289 C C . GLN A 1 280 ? 9.999 1.845 15.035 1.00 94.38 280 GLN A C 1
ATOM 2291 O O . GLN A 1 280 ? 9.451 1.793 13.937 1.00 94.38 280 GLN A O 1
ATOM 2296 N N . ASN A 1 281 ? 9.683 2.781 15.937 1.00 96.94 281 ASN A N 1
ATOM 2297 C CA . ASN A 1 281 ? 8.695 3.831 15.665 1.00 96.94 281 ASN A CA 1
ATOM 2298 C C . ASN A 1 281 ? 9.182 4.786 14.574 1.00 96.94 281 ASN A C 1
ATOM 2300 O O . ASN A 1 281 ? 8.408 5.127 13.684 1.00 96.94 281 ASN A O 1
ATOM 2304 N N . MET A 1 282 ? 10.465 5.159 14.608 1.00 98.06 282 MET A N 1
ATOM 2305 C CA . MET A 1 282 ? 11.063 6.007 13.581 1.00 98.06 282 MET A CA 1
ATOM 2306 C C . MET A 1 282 ? 10.953 5.376 12.186 1.00 98.06 282 MET A C 1
ATOM 2308 O O . MET A 1 282 ? 10.438 6.002 11.266 1.00 98.06 282 MET A O 1
ATOM 2312 N N . LEU A 1 283 ? 11.395 4.126 12.020 1.00 97.75 283 LEU A N 1
ATOM 2313 C CA . LEU A 1 283 ? 11.368 3.431 10.728 1.00 97.75 283 LEU A CA 1
ATOM 2314 C C . LEU A 1 283 ? 9.937 3.151 10.255 1.00 97.75 283 LEU A C 1
ATOM 2316 O O . LEU A 1 283 ? 9.657 3.236 9.057 1.00 97.75 283 LEU A O 1
ATOM 2320 N N . SER A 1 284 ? 9.013 2.869 11.177 1.00 98.19 284 SER A N 1
ATOM 2321 C CA . SER A 1 284 ? 7.587 2.758 10.858 1.00 98.19 284 SER A CA 1
ATOM 2322 C C . SER A 1 284 ? 7.051 4.083 10.307 1.00 98.19 284 SER A C 1
ATOM 2324 O O . SER A 1 284 ? 6.475 4.086 9.222 1.00 98.19 284 SER A O 1
ATOM 2326 N N . PHE A 1 285 ? 7.308 5.213 10.972 1.00 98.69 285 PHE A N 1
ATOM 2327 C CA . PHE A 1 285 ? 6.902 6.536 10.488 1.00 98.69 285 PHE A CA 1
ATOM 2328 C C . PHE A 1 285 ? 7.525 6.877 9.128 1.00 98.69 285 PHE A C 1
ATOM 2330 O O . PHE A 1 285 ? 6.819 7.237 8.190 1.00 98.69 285 PHE A O 1
ATOM 2337 N N . VAL A 1 286 ? 8.840 6.723 8.979 1.00 98.56 286 VAL A N 1
ATOM 2338 C CA . VAL A 1 286 ? 9.538 7.121 7.746 1.00 98.56 286 VAL A CA 1
ATOM 2339 C C . VAL A 1 286 ? 9.096 6.252 6.570 1.00 98.56 286 VAL A C 1
ATOM 2341 O O . VAL A 1 286 ? 8.863 6.775 5.487 1.00 98.56 286 VAL A O 1
ATOM 2344 N N . SER A 1 287 ? 8.902 4.944 6.775 1.00 98.50 287 SER A N 1
ATOM 2345 C CA . SER A 1 287 ? 8.387 4.055 5.722 1.00 98.50 287 SER A CA 1
ATOM 2346 C C . SER A 1 287 ? 6.939 4.337 5.325 1.00 98.50 287 SER A C 1
ATOM 2348 O O . SER A 1 287 ? 6.560 4.048 4.191 1.00 98.50 287 SER A O 1
ATOM 2350 N N . LEU A 1 288 ? 6.137 4.930 6.216 1.00 98.69 288 LEU A N 1
ATOM 2351 C CA . LEU A 1 288 ? 4.812 5.437 5.864 1.00 98.69 288 LEU A CA 1
ATOM 2352 C C . LEU A 1 288 ? 4.916 6.624 4.910 1.00 98.69 288 LEU A C 1
ATOM 2354 O O . LEU A 1 288 ? 4.271 6.636 3.864 1.00 98.69 288 LEU A O 1
ATOM 2358 N N . VAL A 1 289 ? 5.728 7.617 5.282 1.00 98.56 289 VAL A N 1
ATOM 2359 C CA . VAL A 1 289 ? 5.904 8.841 4.494 1.00 98.56 289 VAL A CA 1
ATOM 2360 C C . VAL A 1 289 ? 6.531 8.516 3.141 1.00 98.56 289 VAL A C 1
ATOM 2362 O O . VAL A 1 289 ? 6.037 8.983 2.122 1.00 98.56 289 VAL A O 1
ATOM 2365 N N . ASP A 1 290 ? 7.554 7.661 3.113 1.00 98.38 290 ASP A N 1
ATOM 2366 C CA . ASP A 1 290 ? 8.202 7.199 1.884 1.00 98.38 290 ASP A CA 1
ATOM 2367 C C . ASP A 1 290 ? 7.236 6.450 0.957 1.00 98.38 290 ASP A C 1
ATOM 2369 O O . ASP A 1 290 ? 7.157 6.747 -0.236 1.00 98.38 290 ASP A O 1
ATOM 2373 N N . GLY A 1 291 ? 6.441 5.526 1.505 1.00 98.06 291 GLY A N 1
ATOM 2374 C CA . GLY A 1 291 ? 5.464 4.780 0.719 1.00 98.06 291 GLY A CA 1
ATOM 2375 C C . GLY A 1 291 ? 4.354 5.667 0.152 1.00 98.06 291 GLY A C 1
ATOM 2376 O O . GLY A 1 291 ? 4.018 5.532 -1.025 1.00 98.06 291 GLY A O 1
ATOM 2377 N N . TYR A 1 292 ? 3.831 6.620 0.933 1.00 98.06 292 TYR A N 1
ATOM 2378 C CA . TYR A 1 292 ? 2.882 7.607 0.410 1.00 98.06 292 TYR A CA 1
ATOM 2379 C C . TYR A 1 292 ? 3.528 8.541 -0.614 1.00 98.06 292 TYR A C 1
ATOM 2381 O O . TYR A 1 292 ? 2.928 8.780 -1.655 1.00 98.06 292 TYR A O 1
ATOM 2389 N N . TYR A 1 293 ? 4.758 9.014 -0.396 1.00 97.12 293 TYR A N 1
ATOM 2390 C CA . TYR A 1 293 ? 5.466 9.819 -1.392 1.00 97.12 293 TYR A CA 1
ATOM 2391 C C . TYR A 1 293 ? 5.591 9.067 -2.719 1.00 97.12 293 TYR A C 1
ATOM 2393 O O . TYR A 1 293 ? 5.292 9.615 -3.780 1.00 97.12 293 TYR A O 1
ATOM 2401 N N . ARG A 1 294 ? 5.938 7.778 -2.667 1.00 96.25 294 ARG A N 1
ATOM 2402 C CA . ARG A 1 294 ? 6.002 6.937 -3.862 1.00 96.25 294 ARG A CA 1
ATOM 2403 C C . ARG A 1 294 ? 4.664 6.779 -4.563 1.00 96.25 294 ARG A C 1
ATOM 2405 O O . ARG A 1 294 ? 4.585 6.883 -5.783 1.00 96.25 294 ARG A O 1
ATOM 2412 N N . LEU A 1 295 ? 3.615 6.506 -3.799 1.00 96.81 295 LEU A N 1
ATOM 2413 C CA . LEU A 1 295 ? 2.294 6.203 -4.339 1.00 96.81 295 LEU A CA 1
ATOM 2414 C C . LEU A 1 295 ? 1.454 7.452 -4.636 1.00 96.81 295 LEU A C 1
ATOM 2416 O O . LEU A 1 295 ? 0.398 7.315 -5.243 1.00 96.81 295 LEU A O 1
ATOM 2420 N N . SER A 1 296 ? 1.881 8.647 -4.236 1.00 95.50 296 SER A N 1
ATOM 2421 C CA . SER A 1 296 ? 1.151 9.902 -4.475 1.00 95.50 296 SER A CA 1
ATOM 2422 C C . SER A 1 296 ? 1.925 10.898 -5.337 1.00 95.50 296 SER A C 1
ATOM 2424 O O . SER A 1 296 ? 1.296 11.650 -6.078 1.00 95.50 296 SER A O 1
ATOM 2426 N N . VAL A 1 297 ? 3.262 10.898 -5.268 1.00 94.62 297 VAL A N 1
ATOM 2427 C CA . VAL A 1 297 ? 4.120 11.930 -5.874 1.00 94.62 297 VAL A CA 1
ATOM 2428 C C . VAL A 1 297 ? 5.078 11.343 -6.915 1.00 94.62 297 VAL A C 1
ATOM 2430 O O . VAL A 1 297 ? 5.044 11.765 -8.067 1.00 94.62 297 VAL A O 1
ATOM 2433 N N . LYS A 1 298 ? 5.927 10.373 -6.539 1.00 94.00 298 LYS A N 1
ATOM 2434 C CA . LYS A 1 298 ? 6.975 9.814 -7.418 1.00 94.00 298 LYS A CA 1
ATOM 2435 C C . LYS A 1 298 ? 7.121 8.297 -7.286 1.00 94.00 298 LYS A C 1
ATOM 2437 O O . LYS A 1 298 ? 7.848 7.815 -6.422 1.00 94.00 298 LYS A O 1
ATOM 2442 N N . TRP A 1 299 ? 6.526 7.543 -8.210 1.00 93.94 299 TRP A N 1
ATOM 2443 C CA . TRP A 1 299 ? 6.540 6.070 -8.209 1.00 93.94 299 TRP A CA 1
ATOM 2444 C C . TRP A 1 299 ? 7.941 5.461 -8.024 1.00 93.94 299 TRP A C 1
ATOM 2446 O O . TRP A 1 299 ? 8.142 4.571 -7.192 1.00 93.94 299 TRP A O 1
ATOM 2456 N N . THR A 1 300 ? 8.913 5.963 -8.784 1.00 92.25 300 THR A N 1
ATOM 2457 C CA . THR A 1 300 ? 10.287 5.464 -8.804 1.00 92.25 300 THR A CA 1
ATOM 2458 C C . THR A 1 300 ? 11.217 6.350 -7.985 1.00 92.25 300 THR A C 1
ATOM 2460 O O . THR A 1 300 ? 12.226 6.801 -8.522 1.00 92.25 300 THR A O 1
ATOM 2463 N N . PHE A 1 301 ? 10.890 6.672 -6.733 1.00 92.94 301 PHE A N 1
ATOM 2464 C CA . PHE A 1 301 ? 11.816 7.401 -5.859 1.00 92.94 301 PHE A CA 1
ATOM 2465 C C . PHE A 1 301 ? 11.529 7.157 -4.376 1.00 92.94 301 PHE A C 1
ATOM 2467 O O . PHE A 1 301 ? 10.433 7.456 -3.910 1.00 92.94 301 PHE A O 1
ATOM 2474 N N . ASN A 1 302 ? 12.518 6.670 -3.622 1.00 95.19 302 ASN A N 1
ATOM 2475 C CA . ASN A 1 302 ? 12.455 6.677 -2.159 1.00 95.19 302 ASN A CA 1
ATOM 2476 C C . ASN A 1 302 ? 12.911 8.050 -1.636 1.00 95.19 302 ASN A C 1
ATOM 2478 O O . ASN A 1 302 ? 14.032 8.476 -1.909 1.00 95.19 302 ASN A O 1
ATOM 2482 N N . ILE A 1 303 ? 12.067 8.727 -0.853 1.00 96.38 303 ILE A N 1
ATOM 2483 C CA . ILE A 1 303 ? 12.372 10.033 -0.242 1.00 96.38 303 ILE A CA 1
ATOM 2484 C C . ILE A 1 303 ? 13.443 9.922 0.851 1.00 96.38 303 ILE A C 1
ATOM 2486 O O . ILE A 1 303 ? 14.102 10.908 1.189 1.00 96.38 303 ILE A O 1
ATOM 2490 N N . CYS A 1 304 ? 13.625 8.718 1.403 1.00 97.31 304 CYS A N 1
ATOM 2491 C CA . CYS A 1 304 ? 14.660 8.398 2.374 1.00 97.31 304 CYS A CA 1
ATOM 2492 C C . CYS A 1 304 ? 15.559 7.273 1.852 1.00 97.31 304 CYS A C 1
ATOM 2494 O O . CYS A 1 304 ? 15.109 6.144 1.667 1.00 97.31 304 CYS A O 1
ATOM 2496 N N . LYS A 1 305 ? 16.857 7.551 1.694 1.00 94.31 305 LYS A N 1
ATOM 2497 C CA . LYS A 1 305 ? 17.846 6.571 1.202 1.00 94.31 305 LYS A CA 1
ATOM 2498 C C . LYS A 1 305 ? 17.989 5.325 2.089 1.00 94.31 305 LYS A C 1
ATOM 2500 O O . LYS A 1 305 ? 18.374 4.268 1.602 1.00 94.31 305 LYS A O 1
ATOM 2505 N N . ASP A 1 306 ? 17.708 5.464 3.384 1.00 94.50 306 ASP A N 1
ATOM 2506 C CA . ASP A 1 306 ? 17.852 4.393 4.374 1.00 94.50 306 ASP A CA 1
ATOM 2507 C C . ASP A 1 306 ? 16.592 3.503 4.439 1.00 94.50 306 ASP A C 1
ATOM 2509 O O . ASP A 1 306 ? 16.632 2.394 4.975 1.00 94.50 306 ASP A O 1
ATOM 2513 N N . VAL A 1 307 ? 15.476 3.951 3.845 1.00 94.06 307 VAL A N 1
ATOM 2514 C CA . VAL A 1 307 ? 14.247 3.163 3.681 1.00 94.06 307 VAL A CA 1
ATOM 2515 C C . VAL A 1 307 ? 14.205 2.588 2.274 1.00 94.06 307 VAL A C 1
ATOM 2517 O O . VAL A 1 307 ? 13.585 3.104 1.348 1.00 94.06 307 VAL A O 1
ATOM 2520 N N . ILE A 1 308 ? 14.896 1.469 2.125 1.00 93.88 308 ILE A N 1
ATOM 2521 C CA . ILE A 1 308 ? 14.991 0.765 0.853 1.00 93.88 308 ILE A CA 1
ATOM 2522 C C . ILE A 1 308 ? 13.679 0.027 0.560 1.00 93.88 308 ILE A C 1
ATOM 2524 O O . ILE A 1 308 ? 13.170 -0.710 1.405 1.00 93.88 308 ILE A O 1
ATOM 2528 N N . THR A 1 309 ? 13.175 0.166 -0.669 1.00 96.75 309 THR A N 1
ATOM 2529 C CA . THR A 1 309 ? 12.134 -0.707 -1.234 1.00 96.75 309 THR A CA 1
ATOM 2530 C C . THR A 1 309 ? 12.787 -1.759 -2.148 1.00 96.75 309 THR A C 1
ATOM 2532 O O . THR A 1 309 ? 13.198 -1.407 -3.257 1.00 96.75 309 THR A O 1
ATOM 2535 N N . PRO A 1 310 ? 12.930 -3.029 -1.714 1.00 96.62 310 PRO A N 1
ATOM 2536 C CA . PRO A 1 310 ? 13.635 -4.070 -2.475 1.00 96.62 310 PRO A CA 1
ATOM 2537 C C . PRO A 1 310 ? 13.159 -4.244 -3.924 1.00 96.62 310 PRO A C 1
ATOM 2539 O O . PRO A 1 310 ? 13.975 -4.352 -4.842 1.00 96.62 310 PRO A O 1
ATOM 2542 N N . SER A 1 311 ? 11.848 -4.216 -4.156 1.00 94.94 311 SER A N 1
ATOM 2543 C CA . SER A 1 311 ? 11.255 -4.332 -5.487 1.00 94.94 311 SER A CA 1
ATOM 2544 C C . SER A 1 311 ? 11.665 -3.169 -6.387 1.00 94.94 311 SER A C 1
ATOM 2546 O O . SER A 1 311 ? 12.006 -3.390 -7.546 1.00 94.94 311 SER A O 1
ATOM 2548 N N . LEU A 1 312 ? 11.744 -1.951 -5.849 1.00 95.00 312 LEU A N 1
ATOM 2549 C CA . LEU A 1 312 ? 12.187 -0.777 -6.593 1.00 95.00 312 LEU A CA 1
ATOM 2550 C C . LEU A 1 312 ? 13.682 -0.853 -6.945 1.00 95.00 312 LEU A C 1
ATOM 2552 O O . LEU A 1 312 ? 14.049 -0.552 -8.079 1.00 95.00 312 LEU A O 1
ATOM 2556 N N . LEU A 1 313 ? 14.539 -1.343 -6.037 1.00 94.62 313 LEU A N 1
ATOM 2557 C CA . LEU A 1 313 ? 15.948 -1.616 -6.363 1.00 94.62 313 LEU A CA 1
ATOM 2558 C C . LEU A 1 313 ? 16.082 -2.618 -7.514 1.00 94.62 313 LEU A C 1
ATOM 2560 O O . LEU A 1 313 ? 16.871 -2.404 -8.438 1.00 94.62 313 LEU A O 1
ATOM 2564 N N . LYS A 1 314 ? 15.283 -3.692 -7.487 1.00 92.62 314 LYS A N 1
ATOM 2565 C CA . LYS A 1 314 ? 15.247 -4.673 -8.575 1.00 92.62 314 LYS A CA 1
ATOM 2566 C C . LYS A 1 314 ? 14.818 -4.015 -9.889 1.00 92.62 314 LYS A C 1
ATOM 2568 O O . LYS A 1 314 ? 15.488 -4.206 -10.902 1.00 92.62 314 LYS A O 1
ATOM 2573 N N . LEU A 1 315 ? 13.767 -3.196 -9.868 1.00 94.00 315 LEU A N 1
ATOM 2574 C CA . LEU A 1 315 ? 13.297 -2.455 -11.039 1.00 94.00 315 LEU A CA 1
ATOM 2575 C C . LEU A 1 315 ? 14.386 -1.546 -11.626 1.00 94.00 315 LEU A C 1
ATOM 2577 O O . LEU A 1 315 ? 14.642 -1.624 -12.828 1.00 94.00 315 LEU A O 1
ATOM 2581 N N . TYR A 1 316 ? 15.095 -0.768 -10.802 1.00 93.44 316 TYR A N 1
ATOM 2582 C CA . TYR A 1 316 ? 16.201 0.070 -11.277 1.00 93.44 316 TYR A CA 1
ATOM 2583 C C . TYR A 1 316 ? 17.334 -0.740 -11.893 1.00 93.44 316 TYR A C 1
ATOM 2585 O O . TYR A 1 316 ? 17.801 -0.396 -12.978 1.00 93.44 316 TYR A O 1
ATOM 2593 N N . SER A 1 317 ? 17.745 -1.836 -11.245 1.00 92.06 317 SER A N 1
ATOM 2594 C CA . SER A 1 317 ? 18.818 -2.696 -11.763 1.00 92.06 317 SER A CA 1
ATOM 2595 C C . SER A 1 317 ? 18.495 -3.261 -13.153 1.00 92.06 317 SER A C 1
ATOM 2597 O O . SER A 1 317 ? 19.389 -3.481 -13.964 1.00 92.06 317 SER A O 1
ATOM 2599 N N . MET A 1 318 ? 17.202 -3.433 -13.445 1.00 91.12 318 MET A N 1
ATOM 2600 C CA . MET A 1 318 ? 16.687 -3.943 -14.713 1.00 91.12 318 MET A CA 1
ATOM 2601 C C . MET A 1 318 ? 16.311 -2.838 -15.714 1.00 91.12 318 MET A C 1
ATOM 2603 O O . MET A 1 318 ? 15.932 -3.166 -16.834 1.00 91.12 318 MET A O 1
ATOM 2607 N N . LYS A 1 319 ? 16.362 -1.550 -15.332 1.00 94.38 319 LYS A N 1
ATOM 2608 C CA . LYS A 1 319 ? 15.731 -0.434 -16.072 1.00 94.38 319 LYS A CA 1
ATOM 2609 C C . LYS A 1 319 ? 14.243 -0.699 -16.383 1.00 94.38 319 LYS A C 1
ATOM 2611 O O . LYS A 1 319 ? 13.739 -0.346 -17.445 1.00 94.38 319 LYS A O 1
ATOM 2616 N N . CYS A 1 320 ? 13.542 -1.342 -15.451 1.00 95.44 320 CYS A N 1
ATOM 2617 C CA . CYS A 1 320 ? 12.153 -1.774 -15.589 1.00 95.44 320 CYS A CA 1
ATOM 2618 C C . CYS A 1 320 ? 11.185 -0.788 -14.913 1.00 95.44 320 CYS A C 1
ATOM 2620 O O . CYS A 1 320 ? 11.457 -0.308 -13.817 1.00 95.44 320 CYS A O 1
ATOM 2622 N N . HIS A 1 321 ? 10.025 -0.526 -15.521 1.00 96.50 321 HIS A N 1
ATOM 2623 C CA . HIS A 1 321 ? 9.043 0.455 -15.021 1.00 96.50 321 HIS A CA 1
ATOM 2624 C C . HIS A 1 321 ? 8.130 -0.043 -13.894 1.00 96.50 321 HIS A C 1
ATOM 2626 O O . HIS A 1 321 ? 7.467 0.758 -13.233 1.00 96.50 321 HIS A O 1
ATOM 2632 N N . GLY A 1 322 ? 8.082 -1.352 -13.654 1.00 96.56 322 GLY A N 1
ATOM 2633 C CA . GLY A 1 322 ? 7.022 -1.955 -12.844 1.00 96.56 322 GLY A CA 1
ATOM 2634 C C . GLY A 1 322 ? 5.723 -2.124 -13.648 1.00 96.56 322 GLY A C 1
ATOM 2635 O O . GLY A 1 322 ? 5.767 -2.080 -14.881 1.00 96.56 322 GLY A O 1
ATOM 2636 N N . PRO A 1 323 ? 4.577 -2.373 -12.991 1.00 97.12 323 PRO A N 1
ATOM 2637 C CA . PRO A 1 323 ? 3.334 -2.803 -13.639 1.00 97.12 323 PRO A CA 1
ATOM 2638 C C . PRO A 1 323 ? 2.530 -1.638 -14.249 1.00 97.12 323 PRO A C 1
ATOM 2640 O O . PRO A 1 323 ? 1.364 -1.439 -13.931 1.00 97.12 323 PRO A O 1
ATOM 2643 N N . VAL A 1 324 ? 3.159 -0.847 -15.123 1.00 96.25 324 VAL A N 1
ATOM 2644 C CA . VAL A 1 324 ? 2.595 0.403 -15.679 1.00 96.25 324 VAL A CA 1
ATOM 2645 C C . VAL A 1 324 ? 1.588 0.210 -16.824 1.00 96.25 324 VAL A C 1
ATOM 2647 O O . VAL A 1 324 ? 0.933 1.164 -17.226 1.00 96.25 324 VAL A O 1
ATOM 2650 N N . GLY A 1 325 ? 1.447 -1.008 -17.351 1.00 96.38 325 GLY A N 1
ATOM 2651 C CA . GLY A 1 325 ? 0.567 -1.294 -18.491 1.00 96.38 325 GLY A CA 1
ATOM 2652 C C . GLY A 1 325 ? 1.133 -0.850 -19.850 1.00 96.38 325 GLY A C 1
ATOM 2653 O O . GLY A 1 325 ? 2.112 -0.109 -19.939 1.00 96.38 325 GLY A O 1
ATOM 2654 N N . GLY A 1 326 ? 0.537 -1.366 -20.930 1.00 96.12 326 GLY A N 1
ATOM 2655 C CA . GLY A 1 326 ? 1.000 -1.110 -22.303 1.00 96.12 326 GLY A CA 1
ATOM 2656 C C . GLY A 1 326 ? 0.717 0.311 -22.790 1.00 96.12 326 GLY A C 1
ATOM 2657 O O . GLY A 1 326 ? 1.560 0.902 -23.451 1.00 96.12 326 GLY A O 1
ATOM 2658 N N . GLU A 1 327 ? -0.423 0.888 -22.406 1.00 95.88 327 GLU A N 1
ATOM 2659 C CA . GLU A 1 327 ? -0.817 2.248 -22.801 1.00 95.88 327 GLU A CA 1
ATOM 2660 C C . GLU A 1 327 ? 0.222 3.295 -22.374 1.00 95.88 327 GLU A C 1
ATOM 2662 O O . GLU A 1 327 ? 0.692 4.070 -23.205 1.00 95.88 327 GLU A O 1
ATOM 2667 N N . PHE A 1 328 ? 0.661 3.250 -21.110 1.00 96.12 328 PHE A N 1
ATOM 2668 C CA . PHE A 1 328 ? 1.721 4.122 -20.597 1.00 96.12 328 PHE A CA 1
ATOM 2669 C C . PHE A 1 328 ? 3.033 3.949 -21.373 1.00 96.12 328 PHE A C 1
ATOM 2671 O O . PHE A 1 328 ? 3.682 4.922 -21.751 1.00 96.12 328 PHE A O 1
ATOM 2678 N N . SER A 1 329 ? 3.425 2.696 -21.611 1.00 96.94 329 SER A N 1
ATOM 2679 C CA . SER A 1 329 ? 4.666 2.358 -22.308 1.00 96.94 329 SER A CA 1
ATOM 2680 C C . SER A 1 329 ? 4.683 2.909 -23.738 1.00 96.94 329 SER A C 1
ATOM 2682 O O . SER A 1 329 ? 5.650 3.544 -24.158 1.00 96.94 329 SER A O 1
ATOM 2684 N N . TYR A 1 330 ? 3.582 2.737 -24.470 1.00 96.88 330 TYR A N 1
ATOM 2685 C CA . TYR A 1 330 ? 3.473 3.197 -25.852 1.00 96.88 330 TYR A CA 1
ATOM 2686 C C . TYR A 1 330 ? 3.497 4.720 -25.940 1.00 96.88 330 TYR A C 1
ATOM 2688 O O . TYR A 1 330 ? 4.256 5.264 -26.738 1.00 96.88 330 TYR A O 1
ATOM 2696 N N . ALA A 1 331 ? 2.737 5.399 -25.074 1.00 96.25 331 ALA A N 1
ATOM 2697 C CA . ALA A 1 331 ? 2.728 6.856 -25.009 1.00 96.25 331 ALA A CA 1
ATOM 2698 C C . ALA A 1 331 ? 4.133 7.414 -24.734 1.00 96.25 331 ALA A C 1
ATOM 2700 O O . ALA A 1 331 ? 4.570 8.358 -25.385 1.00 96.25 331 ALA A O 1
ATOM 2701 N N . LYS A 1 332 ? 4.888 6.785 -23.825 1.00 96.00 332 LYS A N 1
ATOM 2702 C CA . LYS A 1 332 ? 6.257 7.205 -23.508 1.00 96.00 332 LYS A CA 1
ATOM 2703 C C . LYS A 1 332 ? 7.237 7.000 -24.671 1.00 96.00 332 LYS A C 1
ATOM 2705 O O . LYS A 1 332 ? 8.093 7.858 -24.894 1.00 96.00 332 LYS A O 1
ATOM 2710 N N . LEU A 1 333 ? 7.150 5.881 -25.395 1.00 96.69 333 LEU A N 1
ATOM 2711 C CA . LEU A 1 333 ? 7.984 5.626 -26.581 1.00 96.69 333 LEU A CA 1
ATOM 2712 C C . LEU A 1 333 ? 7.722 6.654 -27.689 1.00 96.69 333 LEU A C 1
ATOM 2714 O O . LEU A 1 333 ? 8.664 7.156 -28.310 1.00 96.69 333 LEU A O 1
ATOM 2718 N N . GLU A 1 334 ? 6.455 7.005 -27.889 1.00 95.56 334 GLU A N 1
ATOM 2719 C CA . GLU A 1 334 ? 6.039 8.032 -28.836 1.00 95.56 334 GLU A CA 1
ATOM 2720 C C . GLU A 1 334 ? 6.548 9.414 -28.408 1.00 95.56 334 GLU A C 1
ATOM 2722 O O . GLU A 1 334 ? 7.273 10.062 -29.159 1.00 95.56 334 GLU A O 1
ATOM 2727 N N . GLU A 1 335 ? 6.266 9.830 -27.174 1.00 94.69 335 GLU A N 1
ATOM 2728 C CA . GLU A 1 335 ? 6.615 11.158 -26.662 1.00 94.69 335 GLU A CA 1
ATOM 2729 C C . GLU A 1 335 ? 8.133 11.392 -26.616 1.00 94.69 335 GLU A C 1
ATOM 2731 O O . GLU A 1 335 ? 8.623 12.454 -27.000 1.00 94.69 335 GLU A O 1
ATOM 2736 N N . LYS A 1 336 ? 8.909 10.413 -26.132 1.00 95.06 336 LYS A N 1
ATOM 2737 C CA . LYS A 1 336 ? 10.345 10.609 -25.866 1.00 95.06 336 LYS A CA 1
ATOM 2738 C C . LYS A 1 336 ? 11.246 10.281 -27.048 1.00 95.06 336 LYS A C 1
ATOM 2740 O O . LYS A 1 336 ? 12.404 10.709 -27.041 1.00 95.06 336 LYS A O 1
ATOM 2745 N N . ARG A 1 337 ? 10.784 9.479 -28.010 1.00 95.12 337 ARG A N 1
ATOM 2746 C CA . ARG A 1 337 ? 11.607 9.000 -29.137 1.00 95.12 337 ARG A CA 1
ATOM 2747 C C . ARG A 1 337 ? 10.894 9.006 -30.484 1.00 95.12 337 ARG A C 1
ATOM 2749 O O . ARG A 1 337 ? 11.481 8.531 -31.454 1.00 95.12 337 ARG A O 1
ATOM 2756 N N . GLY A 1 338 ? 9.659 9.494 -30.578 1.00 94.62 338 GLY A N 1
ATOM 2757 C CA . GLY A 1 338 ? 8.909 9.510 -31.836 1.00 94.62 338 GLY A CA 1
ATOM 2758 C C . GLY A 1 338 ? 8.721 8.116 -32.435 1.00 94.62 338 GLY A C 1
ATOM 2759 O O . GLY A 1 338 ? 8.739 7.973 -33.652 1.00 94.62 338 GLY A O 1
ATOM 2760 N N . ASN A 1 339 ? 8.624 7.080 -31.591 1.00 95.12 339 ASN A N 1
ATOM 2761 C CA . ASN A 1 339 ? 8.570 5.677 -32.012 1.00 95.12 339 ASN A CA 1
ATOM 2762 C C . ASN A 1 339 ? 9.749 5.227 -32.904 1.00 95.12 339 ASN A C 1
ATOM 2764 O O . ASN A 1 339 ? 9.585 4.365 -33.767 1.00 95.12 339 ASN A O 1
ATOM 2768 N N . THR A 1 340 ? 10.949 5.779 -32.689 1.00 95.44 340 THR A N 1
ATOM 2769 C CA . THR A 1 340 ? 12.159 5.380 -33.429 1.00 95.44 340 THR A CA 1
ATOM 2770 C C . THR A 1 340 ? 12.391 3.861 -33.335 1.00 95.44 340 THR A C 1
ATOM 2772 O O . THR A 1 340 ? 12.397 3.324 -32.221 1.00 95.44 340 THR A O 1
ATOM 2775 N N . PRO A 1 341 ? 12.590 3.147 -34.466 1.00 96.00 341 PRO A N 1
ATOM 2776 C CA . PRO A 1 341 ? 12.832 1.709 -34.455 1.00 96.00 341 PRO A CA 1
ATOM 2777 C C . PRO A 1 341 ? 14.015 1.318 -33.568 1.00 96.00 341 PRO A C 1
ATOM 2779 O O . PRO A 1 341 ? 15.068 1.949 -33.606 1.00 96.00 341 PRO A O 1
ATOM 2782 N N . GLY A 1 342 ? 13.852 0.259 -32.780 1.00 95.50 342 GLY A N 1
ATOM 2783 C CA . GLY A 1 342 ? 14.863 -0.202 -31.830 1.00 95.50 342 GLY A CA 1
ATOM 2784 C C . GLY A 1 342 ? 14.765 0.399 -30.432 1.00 95.50 342 GLY A C 1
ATOM 2785 O O . GLY A 1 342 ? 15.348 -0.163 -29.503 1.00 95.50 342 GLY A O 1
ATOM 2786 N N . CYS A 1 343 ? 14.023 1.494 -30.244 1.00 97.25 343 CYS A N 1
ATOM 2787 C CA . CYS A 1 343 ? 13.691 1.988 -28.911 1.00 97.25 343 CYS A CA 1
ATOM 2788 C C . CYS A 1 343 ? 12.667 1.057 -28.252 1.00 97.25 343 CYS A C 1
ATOM 2790 O O . CYS A 1 343 ? 11.686 0.646 -28.879 1.00 97.25 343 CYS A O 1
ATOM 2792 N N . PHE A 1 344 ? 12.878 0.736 -26.977 1.00 97.69 344 PHE A N 1
ATOM 2793 C CA . PHE A 1 344 ? 12.001 -0.162 -26.237 1.00 97.69 344 PHE A CA 1
ATOM 2794 C C . PHE A 1 344 ? 11.873 0.198 -24.756 1.00 97.69 344 PHE A C 1
ATOM 2796 O O . PHE A 1 344 ? 12.709 0.892 -24.174 1.00 97.69 344 PHE A O 1
ATOM 2803 N N . ILE A 1 345 ? 10.818 -0.323 -24.134 1.00 98.00 345 ILE A N 1
ATOM 2804 C CA . ILE A 1 345 ? 10.555 -0.242 -22.699 1.00 98.00 345 ILE A CA 1
ATOM 2805 C C . ILE A 1 345 ? 10.415 -1.649 -22.127 1.00 98.00 345 ILE A C 1
ATOM 2807 O O . ILE A 1 345 ? 9.671 -2.477 -22.648 1.00 98.00 345 ILE A O 1
ATOM 2811 N N . LEU A 1 346 ? 11.092 -1.891 -21.004 1.00 97.88 346 LEU A N 1
ATOM 2812 C CA . LEU A 1 346 ? 10.850 -3.045 -20.146 1.00 97.88 346 LEU A CA 1
ATOM 2813 C C . LEU A 1 346 ? 9.887 -2.661 -19.011 1.00 97.88 346 LEU A C 1
ATOM 2815 O O . LEU A 1 346 ? 10.111 -1.681 -18.289 1.00 97.88 346 LEU A O 1
ATOM 2819 N N . ARG A 1 347 ? 8.835 -3.460 -18.813 1.00 97.75 347 ARG A N 1
ATOM 2820 C CA . ARG A 1 347 ? 7.868 -3.298 -17.714 1.00 97.75 347 ARG A CA 1
ATOM 2821 C C . ARG A 1 347 ? 7.456 -4.634 -17.102 1.00 97.75 347 ARG A C 1
ATOM 2823 O O . ARG A 1 347 ? 7.494 -5.667 -17.767 1.00 97.75 347 ARG A O 1
ATOM 2830 N N . GLU A 1 348 ? 7.039 -4.616 -15.838 1.00 97.56 348 GLU A N 1
ATOM 2831 C CA . GLU A 1 348 ? 6.352 -5.769 -15.244 1.00 97.56 348 GLU A CA 1
ATOM 2832 C C . GLU A 1 348 ? 4.948 -5.893 -15.855 1.00 97.56 348 GLU A C 1
ATOM 2834 O O . GLU A 1 348 ? 4.354 -4.921 -16.332 1.00 97.56 348 GLU A O 1
ATOM 2839 N N . SER A 1 349 ? 4.389 -7.099 -15.830 1.00 97.69 349 SER A N 1
ATOM 2840 C CA . SER A 1 349 ? 2.973 -7.290 -16.113 1.00 97.69 349 SER A CA 1
ATOM 2841 C C . SER A 1 349 ? 2.122 -6.675 -15.002 1.00 97.69 349 SER A C 1
ATOM 2843 O O . SER A 1 349 ? 2.353 -6.889 -13.814 1.00 97.69 349 SER A O 1
ATOM 2845 N N . ASP A 1 350 ? 1.078 -5.969 -15.413 1.00 95.88 350 ASP A N 1
ATOM 2846 C CA . ASP A 1 350 ? -0.005 -5.419 -14.587 1.00 95.88 350 ASP A CA 1
ATOM 2847 C C . ASP A 1 350 ? -0.982 -6.466 -14.025 1.00 95.88 350 ASP A C 1
ATOM 2849 O O . ASP A 1 350 ? -1.850 -6.142 -13.218 1.00 95.88 350 ASP A O 1
ATOM 2853 N N . SER A 1 351 ? -0.835 -7.730 -14.423 1.00 94.50 351 SER A N 1
ATOM 2854 C CA . SER A 1 351 ? -1.791 -8.799 -14.116 1.00 94.50 351 SER A CA 1
ATOM 2855 C C . SER A 1 351 ? -1.141 -10.116 -13.692 1.00 94.50 351 SER A C 1
ATOM 2857 O O . SER A 1 351 ? -1.794 -10.938 -13.049 1.00 94.50 351 SER A O 1
ATOM 2859 N N . LYS A 1 352 ? 0.135 -10.354 -14.023 1.00 96.81 352 LYS A N 1
ATOM 2860 C CA . LYS A 1 352 ? 0.815 -11.630 -13.758 1.00 96.81 352 LYS A CA 1
ATOM 2861 C C . LYS A 1 352 ? 2.167 -11.428 -13.082 1.00 96.81 352 LYS A C 1
ATOM 2863 O O . LYS A 1 352 ? 3.073 -10.813 -13.633 1.00 96.81 352 LYS A O 1
ATOM 2868 N N . TYR A 1 353 ? 2.342 -12.032 -11.910 1.00 96.12 353 TYR A N 1
ATOM 2869 C CA . TYR A 1 353 ? 3.651 -12.106 -11.259 1.00 96.12 353 TYR A CA 1
ATOM 2870 C C . TYR A 1 353 ? 4.667 -12.853 -12.124 1.00 96.12 353 TYR A C 1
ATOM 2872 O O . TYR A 1 353 ? 4.312 -13.804 -12.818 1.00 96.12 353 TYR A O 1
ATOM 2880 N N . ASN A 1 354 ? 5.936 -12.453 -12.020 1.00 94.31 354 ASN A N 1
ATOM 2881 C CA . ASN A 1 354 ? 7.073 -13.031 -12.746 1.00 94.31 354 ASN A CA 1
ATOM 2882 C C . ASN A 1 354 ? 6.984 -12.923 -14.281 1.00 94.31 354 ASN A C 1
ATOM 2884 O O . ASN A 1 354 ? 7.842 -13.456 -14.980 1.00 94.31 354 ASN A O 1
ATOM 2888 N N . ILE A 1 355 ? 5.984 -12.218 -14.814 1.00 96.44 355 ILE A N 1
ATOM 2889 C CA . ILE A 1 355 ? 5.889 -11.894 -16.233 1.00 96.44 355 ILE A CA 1
ATOM 2890 C C . ILE A 1 355 ? 6.252 -10.428 -16.423 1.00 96.44 355 ILE A C 1
ATOM 2892 O O . ILE A 1 355 ? 5.771 -9.551 -15.708 1.00 96.44 355 ILE A O 1
ATOM 2896 N N . PHE A 1 356 ? 7.085 -10.188 -17.419 1.00 97.12 356 PHE A N 1
ATOM 2897 C CA . PHE A 1 356 ? 7.503 -8.887 -17.900 1.00 97.12 356 PHE A CA 1
ATOM 2898 C C . PHE A 1 356 ? 7.119 -8.761 -19.374 1.00 97.12 356 PHE A C 1
ATOM 2900 O O . PHE A 1 356 ? 6.809 -9.748 -20.050 1.00 97.12 356 PHE A O 1
ATOM 2907 N N . TYR A 1 357 ? 7.161 -7.537 -19.873 1.00 98.00 357 TYR A N 1
ATOM 2908 C CA . TYR A 1 357 ? 6.939 -7.222 -21.271 1.00 98.00 357 TYR A CA 1
ATOM 2909 C C . TYR A 1 357 ? 8.024 -6.277 -21.769 1.00 98.00 357 TYR A C 1
ATOM 2911 O O . TYR A 1 357 ? 8.411 -5.348 -21.058 1.00 98.00 357 TYR A O 1
ATOM 2919 N N . ILE A 1 358 ? 8.494 -6.539 -22.985 1.00 98.00 358 ILE A N 1
ATOM 2920 C CA . ILE A 1 358 ? 9.327 -5.632 -23.764 1.00 98.00 358 ILE A CA 1
ATOM 2921 C C . ILE A 1 358 ? 8.437 -5.056 -24.857 1.00 98.00 358 ILE A C 1
ATOM 2923 O O . ILE A 1 358 ? 8.026 -5.783 -25.761 1.00 98.00 358 ILE A O 1
ATOM 2927 N N . ASP A 1 359 ? 8.112 -3.774 -24.748 1.00 98.06 359 ASP A N 1
ATOM 2928 C CA . ASP A 1 359 ? 7.408 -3.043 -25.797 1.00 98.06 359 ASP A CA 1
ATOM 2929 C C . ASP A 1 359 ? 8.446 -2.350 -26.671 1.00 98.06 359 ASP A C 1
ATOM 2931 O O . ASP A 1 359 ? 9.219 -1.540 -26.164 1.00 98.06 359 ASP A O 1
ATOM 2935 N N . VAL A 1 360 ? 8.496 -2.683 -27.956 1.00 97.50 360 VAL A N 1
ATOM 2936 C CA . VAL A 1 360 ? 9.551 -2.233 -28.873 1.00 97.50 360 VAL A CA 1
ATOM 2937 C C . VAL A 1 360 ? 8.960 -1.628 -30.135 1.00 97.50 360 VAL A C 1
ATOM 2939 O O . VAL A 1 360 ? 8.017 -2.159 -30.725 1.00 97.50 360 VAL A O 1
ATOM 2942 N N . CYS A 1 361 ? 9.539 -0.515 -30.568 1.00 97.25 361 CYS A N 1
ATOM 2943 C CA . CYS A 1 361 ? 9.271 0.073 -31.869 1.00 97.25 361 CYS A CA 1
ATOM 2944 C C . CYS A 1 361 ? 9.976 -0.765 -32.940 1.00 97.25 361 CYS A C 1
ATOM 2946 O O . CYS A 1 361 ? 11.205 -0.781 -33.014 1.00 97.25 361 CYS A O 1
ATOM 2948 N N . VAL A 1 362 ? 9.214 -1.493 -33.753 1.00 93.88 362 VAL A N 1
ATOM 2949 C CA . VAL A 1 362 ? 9.767 -2.298 -34.852 1.00 93.88 362 VAL A CA 1
ATOM 2950 C C . VAL A 1 362 ? 9.741 -1.514 -36.163 1.00 93.88 362 VAL A C 1
ATOM 2952 O O . VAL A 1 362 ? 8.925 -0.607 -36.335 1.00 93.88 362 VAL A O 1
ATOM 2955 N N . LYS A 1 363 ? 10.627 -1.874 -37.098 1.00 88.25 363 LYS A N 1
ATOM 2956 C CA . LYS A 1 363 ? 10.612 -1.310 -38.455 1.00 88.25 363 LYS A CA 1
ATOM 2957 C C . LYS A 1 363 ? 9.264 -1.585 -39.127 1.00 88.25 363 LYS A C 1
ATOM 2959 O O . LYS A 1 363 ? 8.637 -2.610 -38.872 1.00 88.25 363 LYS A O 1
ATOM 2964 N N . ASP A 1 364 ? 8.820 -0.634 -39.944 1.00 85.62 364 ASP A N 1
ATOM 2965 C CA . ASP A 1 364 ? 7.582 -0.710 -40.732 1.00 85.62 364 ASP A CA 1
ATOM 2966 C C . ASP A 1 364 ? 6.284 -0.887 -39.915 1.00 85.62 364 ASP A C 1
ATOM 2968 O O . ASP A 1 364 ? 5.235 -1.228 -40.462 1.00 85.62 364 ASP A O 1
ATOM 2972 N N . SER A 1 365 ? 6.318 -0.604 -38.606 1.00 88.75 365 SER A N 1
ATOM 2973 C CA . SER A 1 365 ? 5.134 -0.553 -37.744 1.00 88.75 365 SER A CA 1
ATOM 2974 C C . SER A 1 365 ? 4.889 0.863 -37.242 1.00 88.75 365 SER A C 1
ATOM 2976 O O . SER A 1 365 ? 5.789 1.524 -36.733 1.00 88.75 365 SER A O 1
ATOM 2978 N N . SER A 1 366 ? 3.636 1.314 -37.307 1.00 84.56 366 SER A N 1
ATOM 2979 C CA . SER A 1 366 ? 3.230 2.614 -36.764 1.00 84.56 366 SER A CA 1
ATOM 2980 C C . SER A 1 366 ? 3.044 2.607 -35.241 1.00 84.56 366 SER A C 1
ATOM 2982 O O . SER A 1 366 ? 2.772 3.652 -34.658 1.00 84.56 366 SER A O 1
ATOM 2984 N N . LYS A 1 367 ? 3.097 1.433 -34.597 1.00 89.94 367 LYS A N 1
ATOM 2985 C CA . LYS A 1 367 ? 2.906 1.267 -33.149 1.00 89.94 367 LYS A CA 1
ATOM 2986 C C . LYS A 1 367 ? 3.944 0.307 -32.559 1.00 89.94 367 LYS A C 1
ATOM 2988 O O . LYS A 1 367 ? 4.349 -0.632 -33.255 1.00 89.94 367 LYS A O 1
ATOM 2993 N N . PRO A 1 368 ? 4.331 0.482 -31.283 1.00 95.31 368 PRO A N 1
ATOM 2994 C CA . PRO A 1 368 ? 5.148 -0.501 -30.586 1.00 95.31 368 PRO A CA 1
ATOM 2995 C C . PRO A 1 368 ? 4.472 -1.878 -30.540 1.00 95.31 368 PRO A C 1
ATOM 2997 O O . PRO A 1 368 ? 3.246 -1.986 -30.468 1.00 95.31 368 PRO A O 1
ATOM 3000 N N . GLN A 1 369 ? 5.283 -2.934 -30.563 1.00 96.06 369 GLN A N 1
ATOM 3001 C CA . GLN A 1 369 ? 4.844 -4.316 -30.384 1.00 96.06 369 GLN A CA 1
ATOM 3002 C C . GLN A 1 369 ? 5.278 -4.843 -29.016 1.00 96.06 369 GLN A C 1
ATOM 3004 O O . GLN A 1 369 ? 6.393 -4.581 -28.571 1.00 96.06 369 GLN A O 1
ATOM 3009 N N . THR A 1 370 ? 4.406 -5.610 -28.360 1.00 97.31 370 THR A N 1
ATOM 3010 C CA . THR A 1 370 ? 4.669 -6.202 -27.042 1.00 97.31 370 THR A CA 1
ATOM 3011 C C . THR A 1 370 ? 5.165 -7.637 -27.157 1.00 97.31 370 THR A C 1
ATOM 3013 O O . THR A 1 370 ? 4.459 -8.514 -27.654 1.00 97.31 370 THR A O 1
ATOM 3016 N N . PHE A 1 371 ? 6.319 -7.910 -26.556 1.00 96.94 371 PHE A N 1
ATOM 3017 C CA . PHE A 1 371 ? 6.890 -9.247 -26.441 1.00 96.94 371 PHE A CA 1
ATOM 3018 C C . PHE A 1 371 ? 6.957 -9.684 -24.976 1.00 96.94 371 PHE A C 1
ATOM 3020 O O . PHE A 1 371 ? 7.414 -8.948 -24.102 1.00 96.94 371 PHE A O 1
ATOM 3027 N N . LYS A 1 372 ? 6.486 -10.902 -24.688 1.00 97.06 372 LYS A N 1
ATOM 3028 C CA . LYS A 1 372 ? 6.506 -11.482 -23.338 1.00 97.06 372 LYS A CA 1
ATOM 3029 C C . LYS A 1 372 ? 7.935 -11.860 -22.941 1.00 97.06 372 LYS A C 1
ATOM 3031 O O . LYS A 1 372 ? 8.618 -12.555 -23.688 1.00 97.06 372 LYS A O 1
ATOM 3036 N N . LEU A 1 373 ? 8.327 -11.493 -21.726 1.00 96.19 373 LEU A N 1
ATOM 3037 C CA . LEU A 1 373 ? 9.546 -11.949 -21.069 1.00 96.19 373 LEU A CA 1
ATOM 3038 C C . LEU A 1 373 ? 9.177 -12.635 -19.749 1.00 96.19 373 LEU A C 1
ATOM 3040 O O . LEU A 1 373 ? 8.607 -12.021 -18.852 1.00 96.19 373 LEU A O 1
ATOM 3044 N N . GLU A 1 374 ? 9.474 -13.921 -19.619 1.00 94.69 374 GLU A N 1
ATOM 3045 C CA . GLU A 1 374 ? 9.171 -14.698 -18.419 1.00 94.69 374 GLU A CA 1
ATOM 3046 C C . GLU A 1 374 ? 10.401 -14.814 -17.521 1.00 94.69 374 GLU A C 1
ATOM 3048 O O . GLU A 1 374 ? 11.453 -15.275 -17.960 1.00 94.69 374 GLU A O 1
ATOM 3053 N N . TYR A 1 375 ? 10.261 -14.404 -16.259 1.00 91.06 375 TYR A N 1
ATOM 3054 C CA . TYR A 1 375 ? 11.268 -14.608 -15.224 1.00 91.06 375 TYR A CA 1
ATOM 3055 C C . TYR A 1 375 ? 11.059 -15.974 -14.572 1.00 91.06 375 TYR A C 1
ATOM 3057 O O . TYR A 1 375 ? 10.051 -16.206 -13.899 1.00 91.06 375 TYR A O 1
ATOM 3065 N N . VAL A 1 376 ? 12.024 -16.870 -14.753 1.00 88.75 376 VAL A N 1
ATOM 3066 C CA . VAL A 1 376 ? 11.964 -18.239 -14.228 1.00 88.75 376 VAL A CA 1
ATOM 3067 C C . VAL A 1 376 ? 12.692 -18.330 -12.888 1.00 88.75 376 VAL A C 1
ATOM 3069 O O . VAL A 1 376 ? 12.162 -18.885 -11.927 1.00 88.75 376 VAL A O 1
ATOM 3072 N N . SER A 1 377 ? 13.900 -17.771 -12.810 1.00 86.62 377 SER A N 1
ATOM 3073 C CA . SER A 1 377 ? 14.754 -17.763 -11.615 1.00 86.62 377 SER A CA 1
ATOM 3074 C C . SER A 1 377 ? 15.781 -16.615 -11.700 1.00 86.62 377 SER A C 1
ATOM 3076 O O . SER A 1 377 ? 15.833 -15.948 -12.736 1.00 86.62 377 SER A O 1
ATOM 3078 N N . PRO A 1 378 ? 16.576 -16.335 -10.640 1.00 78.06 378 PRO A N 1
ATOM 3079 C CA . PRO A 1 378 ? 17.537 -15.222 -10.602 1.00 78.06 378 PRO A CA 1
ATOM 3080 C C . PRO A 1 378 ? 18.449 -15.072 -11.825 1.00 78.06 378 PRO A C 1
ATOM 3082 O O . PRO A 1 378 ? 18.728 -13.937 -12.192 1.00 78.06 378 PRO A O 1
ATOM 3085 N N . ASP A 1 379 ? 18.777 -16.171 -12.506 1.00 79.44 379 ASP A N 1
ATOM 3086 C CA . ASP A 1 379 ? 19.639 -16.193 -13.692 1.00 79.44 379 ASP A CA 1
ATOM 3087 C C . ASP A 1 379 ? 18.964 -16.913 -14.871 1.00 79.44 379 ASP A C 1
ATOM 3089 O O . ASP A 1 379 ? 19.591 -17.703 -15.571 1.00 79.44 379 ASP A O 1
ATOM 3093 N N . SER A 1 380 ? 17.650 -16.748 -15.052 1.00 90.50 380 SER A N 1
ATOM 3094 C CA . SER A 1 380 ? 16.935 -17.436 -16.134 1.00 90.50 380 SER A CA 1
ATOM 3095 C C . SER A 1 380 ? 15.692 -16.677 -16.582 1.00 90.50 380 SER A C 1
ATOM 3097 O O . SER A 1 380 ? 14.694 -16.582 -15.858 1.00 90.50 380 SER A O 1
ATOM 3099 N N . PHE A 1 381 ? 15.742 -16.205 -17.823 1.00 92.19 381 PHE A N 1
ATOM 3100 C CA . PHE A 1 381 ? 14.668 -15.542 -18.543 1.00 92.19 381 PHE A CA 1
ATOM 3101 C C . PHE A 1 381 ? 14.355 -16.280 -19.845 1.00 92.19 381 PHE A C 1
ATOM 3103 O O . PHE A 1 381 ? 15.257 -16.771 -20.526 1.00 92.19 381 PHE A O 1
ATOM 3110 N N . ILE A 1 382 ? 13.075 -16.311 -20.213 1.00 93.62 382 ILE A N 1
ATOM 3111 C CA . ILE A 1 382 ? 12.604 -16.830 -21.503 1.00 93.62 382 ILE A CA 1
ATOM 3112 C C . ILE A 1 382 ? 11.907 -15.690 -22.238 1.00 93.62 382 ILE A C 1
ATOM 3114 O O . ILE A 1 382 ? 10.922 -15.138 -21.743 1.00 93.62 382 ILE A O 1
ATOM 3118 N N . PHE A 1 383 ? 12.420 -15.324 -23.410 1.00 94.19 383 PHE A N 1
ATOM 3119 C CA . PHE A 1 383 ? 11.878 -14.235 -24.218 1.00 94.19 383 PHE A CA 1
ATOM 3120 C C . PHE A 1 383 ? 11.065 -14.786 -25.387 1.00 94.19 383 PHE A C 1
ATOM 3122 O O . PHE A 1 383 ? 11.568 -15.604 -26.134 1.00 94.19 383 PHE A O 1
ATOM 3129 N N . HIS A 1 384 ? 9.807 -14.365 -25.527 1.00 88.12 384 HIS A N 1
ATOM 3130 C CA . HIS A 1 384 ? 8.934 -14.645 -26.677 1.00 88.12 384 HIS A CA 1
ATOM 3131 C C . HIS A 1 384 ? 8.975 -16.091 -27.227 1.00 88.12 384 HIS A C 1
ATOM 3133 O O . HIS A 1 384 ? 9.014 -16.311 -28.432 1.00 88.12 384 HIS A O 1
ATOM 3139 N N . ASN A 1 385 ? 8.932 -17.090 -26.337 1.00 79.62 385 ASN A N 1
ATOM 3140 C CA . ASN A 1 385 ? 9.014 -18.520 -26.683 1.00 79.62 385 ASN A CA 1
ATOM 3141 C C . ASN A 1 385 ? 10.305 -18.938 -27.414 1.00 79.62 385 ASN A C 1
ATOM 3143 O O . ASN A 1 385 ? 10.325 -19.976 -28.075 1.00 79.62 385 ASN A O 1
ATOM 3147 N N . ASP A 1 386 ? 11.378 -18.163 -27.277 1.00 82.75 386 ASP A N 1
ATOM 3148 C CA . ASP A 1 386 ? 12.715 -18.574 -27.681 1.00 82.75 386 ASP A CA 1
ATOM 3149 C C . ASP A 1 386 ? 13.104 -19.859 -26.932 1.00 82.75 386 ASP A C 1
ATOM 3151 O O . ASP A 1 386 ? 12.832 -20.027 -25.738 1.00 82.75 386 ASP A O 1
ATOM 3155 N N . VAL A 1 387 ? 13.736 -20.783 -27.653 1.00 83.81 387 VAL A N 1
ATOM 3156 C CA . VAL A 1 387 ? 14.319 -22.003 -27.078 1.00 83.81 387 VAL A CA 1
ATOM 3157 C C . VAL A 1 387 ? 15.502 -21.680 -26.162 1.00 83.81 387 VAL A C 1
ATOM 3159 O O . VAL A 1 387 ? 15.836 -22.462 -25.269 1.00 83.81 387 VAL A O 1
ATOM 3162 N N . THR A 1 388 ? 16.119 -20.517 -26.362 1.00 88.44 388 THR A N 1
ATOM 3163 C CA . THR A 1 388 ? 17.251 -20.012 -25.597 1.00 88.44 388 THR A CA 1
ATOM 3164 C C . THR A 1 388 ? 16.792 -19.450 -24.259 1.00 88.44 388 THR A C 1
ATOM 3166 O O . THR A 1 388 ? 15.891 -18.613 -24.174 1.00 88.44 388 THR A O 1
ATOM 3169 N N . ARG A 1 389 ? 17.468 -19.872 -23.188 1.00 92.31 389 ARG A N 1
ATOM 3170 C CA . ARG A 1 389 ? 17.356 -19.231 -21.877 1.00 92.31 389 ARG A CA 1
ATOM 3171 C C . ARG A 1 389 ? 18.445 -18.184 -21.733 1.00 92.31 389 ARG A C 1
ATOM 3173 O O . ARG A 1 389 ? 19.616 -18.467 -21.976 1.00 92.31 389 ARG A O 1
ATOM 3180 N N . TYR A 1 390 ? 18.046 -16.994 -21.313 1.00 93.31 390 TYR A N 1
ATOM 3181 C CA . TYR A 1 390 ? 18.955 -15.887 -21.062 1.00 93.31 390 TYR A CA 1
ATOM 3182 C C . TYR A 1 390 ? 19.216 -15.780 -19.570 1.00 93.31 390 TYR A C 1
ATOM 3184 O O . TYR A 1 390 ? 18.283 -15.692 -18.778 1.00 93.31 390 TYR A O 1
ATOM 3192 N N . ASN A 1 391 ? 20.483 -15.738 -19.185 1.00 91.06 391 ASN A N 1
ATOM 3193 C CA . ASN A 1 391 ? 20.880 -15.653 -17.788 1.00 91.06 391 ASN A CA 1
ATOM 3194 C C . ASN A 1 391 ? 20.789 -14.221 -17.251 1.00 91.06 391 ASN A C 1
ATOM 3196 O O . ASN A 1 391 ? 20.793 -14.004 -16.046 1.00 91.06 391 ASN A O 1
ATOM 3200 N N . SER A 1 392 ? 20.700 -13.223 -18.135 1.00 89.38 392 SER A N 1
ATOM 3201 C CA . SER A 1 392 ? 20.537 -11.825 -17.748 1.00 89.38 392 SER A CA 1
ATOM 3202 C C . SER A 1 392 ? 19.887 -10.990 -18.855 1.00 89.38 392 SER A C 1
ATOM 3204 O O . SER A 1 392 ? 19.932 -11.346 -20.035 1.00 89.38 392 SER A O 1
ATOM 3206 N N . LEU A 1 393 ? 19.317 -9.840 -18.481 1.00 89.25 393 LEU A N 1
ATOM 3207 C CA . LEU A 1 393 ? 18.797 -8.862 -19.441 1.00 89.25 393 LEU A CA 1
ATOM 3208 C C . LEU A 1 393 ? 19.874 -8.337 -20.409 1.00 89.25 393 LEU A C 1
ATOM 3210 O O . LEU A 1 393 ? 19.580 -8.278 -21.599 1.00 89.25 393 LEU A O 1
ATOM 3214 N N . PRO A 1 394 ? 21.113 -8.015 -19.978 1.00 91.25 394 PRO A N 1
ATOM 3215 C CA . PRO A 1 394 ? 22.183 -7.663 -20.911 1.00 91.25 394 PRO A CA 1
ATOM 3216 C C . PRO A 1 394 ? 22.465 -8.742 -21.961 1.00 91.25 394 PRO A C 1
ATOM 3218 O O . PRO A 1 394 ? 22.673 -8.411 -23.125 1.00 91.25 394 PRO A O 1
ATOM 3221 N N . GLN A 1 395 ? 22.433 -10.026 -21.582 1.00 93.06 395 GLN A N 1
ATOM 3222 C CA . GLN A 1 395 ? 22.621 -11.122 -22.537 1.00 93.06 395 GLN A CA 1
ATOM 3223 C C . GLN A 1 395 ? 21.480 -11.176 -23.560 1.00 93.06 395 GLN A C 1
ATOM 3225 O O . GLN A 1 395 ? 21.739 -11.338 -24.751 1.00 93.06 395 GLN A O 1
ATOM 3230 N N . LEU A 1 396 ? 20.233 -11.017 -23.104 1.00 93.44 396 LEU A N 1
ATOM 3231 C CA . LEU A 1 396 ? 19.070 -10.927 -23.987 1.00 93.44 396 LEU A CA 1
ATOM 3232 C C . LEU A 1 396 ? 19.209 -9.752 -24.962 1.00 93.44 396 LEU A C 1
ATOM 3234 O O . LEU A 1 396 ? 19.077 -9.934 -26.166 1.00 93.44 396 LEU A O 1
ATOM 3238 N N . MET A 1 397 ? 19.520 -8.558 -24.455 1.00 92.06 397 MET A N 1
ATOM 3239 C CA . MET A 1 397 ? 19.681 -7.359 -25.283 1.00 92.06 397 MET A CA 1
ATOM 3240 C C . MET A 1 397 ? 20.781 -7.553 -26.332 1.00 92.06 397 MET A C 1
ATOM 3242 O O . MET A 1 397 ? 20.562 -7.245 -27.497 1.00 92.06 397 MET A O 1
ATOM 3246 N N . ALA A 1 398 ? 21.923 -8.142 -25.961 1.00 92.81 398 ALA A N 1
ATOM 3247 C CA . ALA A 1 398 ? 23.005 -8.435 -26.899 1.00 92.81 398 ALA A CA 1
ATOM 3248 C C . ALA A 1 398 ? 22.583 -9.407 -28.017 1.00 92.81 398 ALA A C 1
ATOM 3250 O O . ALA A 1 398 ? 22.980 -9.222 -29.166 1.00 92.81 398 ALA A O 1
ATOM 3251 N N . ALA A 1 399 ? 21.755 -10.411 -27.704 1.00 93.75 399 ALA A N 1
ATOM 3252 C CA . ALA A 1 399 ? 21.257 -11.373 -28.688 1.00 93.75 399 ALA A CA 1
ATOM 3253 C C . ALA A 1 399 ? 20.287 -10.751 -29.711 1.00 93.75 399 ALA A C 1
ATOM 3255 O O . ALA A 1 399 ? 20.222 -11.217 -30.847 1.00 93.75 399 ALA A O 1
ATOM 3256 N N . TYR A 1 400 ? 19.581 -9.683 -29.330 1.00 94.31 400 TYR A N 1
ATOM 3257 C CA . TYR A 1 400 ? 18.612 -8.972 -30.171 1.00 94.31 400 TYR A CA 1
ATOM 3258 C C . TYR A 1 400 ? 19.100 -7.577 -30.615 1.00 94.31 400 TYR A C 1
ATOM 3260 O O . TYR A 1 400 ? 18.303 -6.742 -31.032 1.00 94.31 400 TYR A O 1
ATOM 3268 N N . ASN A 1 401 ? 20.410 -7.306 -30.586 1.00 92.38 401 ASN A N 1
ATOM 3269 C CA . ASN A 1 401 ? 20.987 -6.003 -30.959 1.00 92.38 401 ASN A CA 1
ATOM 3270 C C . ASN A 1 401 ? 21.268 -5.856 -32.473 1.00 92.38 401 ASN A C 1
ATOM 3272 O O . ASN A 1 401 ? 22.175 -5.139 -32.892 1.00 92.38 401 ASN A O 1
ATOM 3276 N N . ARG A 1 402 ? 20.532 -6.584 -33.315 1.00 93.06 402 ARG A N 1
ATOM 3277 C CA . ARG A 1 402 ? 20.676 -6.539 -34.773 1.00 93.06 402 ARG A CA 1
ATOM 3278 C C . ARG A 1 402 ? 19.615 -5.636 -35.385 1.00 93.06 402 ARG A C 1
ATOM 3280 O O . ARG A 1 402 ? 18.439 -5.979 -35.343 1.00 93.06 402 ARG A O 1
ATOM 3287 N N . GLU A 1 403 ? 20.027 -4.520 -35.986 1.00 90.44 403 GLU A N 1
ATOM 3288 C CA . GLU A 1 403 ? 19.109 -3.556 -36.615 1.00 90.44 403 GLU A CA 1
ATOM 3289 C C . GLU A 1 403 ? 18.270 -4.154 -37.752 1.00 90.44 403 GLU A C 1
ATOM 3291 O O . GLU A 1 403 ? 17.170 -3.679 -38.029 1.00 90.44 403 GLU A O 1
ATOM 3296 N N . ASP A 1 404 ? 18.794 -5.158 -38.452 1.00 88.44 404 ASP A N 1
ATOM 3297 C CA . ASP A 1 404 ? 18.111 -5.887 -39.526 1.00 88.44 404 ASP A CA 1
ATOM 3298 C C . ASP A 1 404 ? 17.211 -7.022 -39.009 1.00 88.44 404 ASP A C 1
ATOM 3300 O O . ASP A 1 404 ? 16.501 -7.654 -39.790 1.00 88.44 404 ASP A O 1
ATOM 3304 N N . GLY A 1 405 ? 17.240 -7.294 -37.701 1.00 87.94 405 GLY A N 1
ATOM 3305 C CA . GLY A 1 405 ? 16.464 -8.353 -37.073 1.00 87.94 405 GLY A CA 1
ATOM 3306 C C . GLY A 1 405 ? 14.966 -8.031 -36.984 1.00 87.94 405 GLY A C 1
ATOM 3307 O O . GLY A 1 405 ? 14.581 -6.864 -36.902 1.00 87.94 405 GLY A O 1
ATOM 3308 N N . PRO A 1 406 ? 14.100 -9.064 -36.930 1.00 87.88 406 PRO A N 1
ATOM 3309 C CA . PRO A 1 406 ? 12.652 -8.880 -36.781 1.00 87.88 406 PRO A CA 1
ATOM 3310 C C . PRO A 1 406 ? 12.278 -8.232 -35.439 1.00 87.88 406 PRO A C 1
ATOM 3312 O O . PRO A 1 406 ? 11.272 -7.535 -35.337 1.00 87.88 406 PRO A O 1
ATOM 3315 N N . ILE A 1 407 ? 13.102 -8.453 -34.412 1.00 93.12 407 ILE A N 1
ATOM 3316 C CA . ILE A 1 407 ? 13.049 -7.764 -33.125 1.00 93.12 407 ILE A CA 1
ATOM 3317 C C . ILE A 1 407 ? 14.431 -7.151 -32.915 1.00 93.12 407 ILE A C 1
ATOM 3319 O O . ILE A 1 407 ? 15.412 -7.881 -32.771 1.00 93.12 407 ILE A O 1
ATOM 3323 N N . TYR A 1 408 ? 14.493 -5.822 -32.900 1.00 95.12 408 TYR A N 1
ATOM 3324 C CA . TYR A 1 408 ? 15.715 -5.069 -32.643 1.00 95.12 408 TYR A CA 1
ATOM 3325 C C . TYR A 1 408 ? 15.603 -4.353 -31.294 1.00 95.12 408 TYR A C 1
ATOM 3327 O O . TYR A 1 408 ? 14.729 -3.513 -31.109 1.00 95.12 408 TYR A O 1
ATOM 3335 N N . LEU A 1 409 ? 16.475 -4.696 -30.347 1.00 96.00 409 LEU A N 1
ATOM 3336 C CA . LEU A 1 409 ? 16.555 -4.084 -29.020 1.00 96.00 409 LEU A CA 1
ATOM 3337 C C . LEU A 1 409 ? 17.788 -3.176 -28.945 1.00 96.00 409 LEU A C 1
ATOM 3339 O O . LEU A 1 409 ? 18.830 -3.580 -28.434 1.00 96.00 409 LEU A O 1
ATOM 3343 N N . GLY A 1 410 ? 17.660 -1.955 -29.464 1.00 95.12 410 GLY A N 1
ATOM 3344 C CA . GLY A 1 410 ? 18.748 -0.974 -29.516 1.00 95.12 410 GLY A CA 1
ATOM 3345 C C . GLY A 1 410 ? 18.850 -0.118 -28.252 1.00 95.12 410 GLY A C 1
ATOM 3346 O O . GLY A 1 410 ? 19.855 -0.150 -27.543 1.00 95.12 410 GLY A O 1
ATOM 3347 N N . GLU A 1 411 ? 17.796 0.640 -27.935 1.00 95.38 411 GLU A N 1
ATOM 3348 C CA . GLU A 1 411 ? 17.795 1.600 -26.823 1.00 95.38 411 GLU A CA 1
ATOM 3349 C C . GLU A 1 411 ? 16.686 1.291 -25.809 1.00 95.38 411 GLU A C 1
ATOM 3351 O O . GLU A 1 411 ? 15.500 1.434 -26.099 1.00 95.38 411 GLU A O 1
ATOM 3356 N N . CYS A 1 412 ? 17.068 0.940 -24.578 1.00 96.56 412 CYS A N 1
ATOM 3357 C CA . CYS A 1 412 ? 16.123 0.834 -23.466 1.00 96.56 412 CYS A CA 1
ATOM 3358 C C . CYS A 1 412 ? 15.844 2.221 -22.879 1.00 96.56 412 CYS A C 1
ATOM 3360 O O . CYS A 1 412 ? 16.743 2.827 -22.287 1.00 96.56 412 CYS A O 1
ATOM 3362 N N . LEU A 1 413 ? 14.595 2.679 -22.932 1.00 96.56 413 LEU A N 1
ATOM 3363 C CA . LEU A 1 413 ? 14.165 3.865 -22.195 1.00 96.56 413 LEU A CA 1
ATOM 3364 C C . LEU A 1 413 ? 13.978 3.470 -20.723 1.00 96.56 413 LEU A C 1
ATOM 3366 O O . LEU A 1 413 ? 13.177 2.577 -20.445 1.00 96.56 413 LEU A O 1
ATOM 3370 N N . PRO A 1 414 ? 14.699 4.081 -19.767 1.00 94.88 414 PRO A N 1
ATOM 3371 C CA . PRO A 1 414 ? 14.544 3.769 -18.351 1.00 94.88 414 PRO A CA 1
ATOM 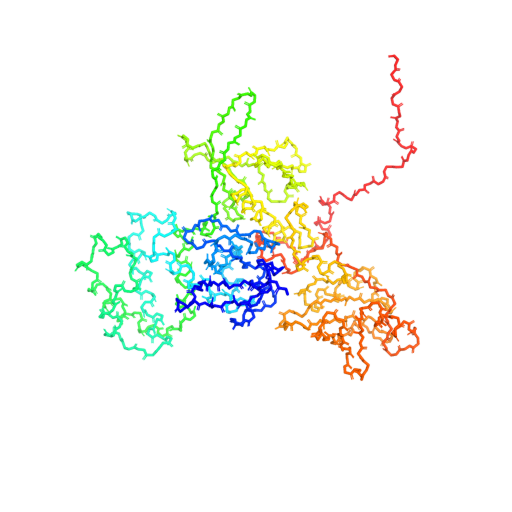3372 C C . PRO A 1 414 ? 13.350 4.522 -17.738 1.00 94.88 414 PRO A C 1
ATOM 3374 O O . PRO A 1 414 ? 12.901 5.521 -18.309 1.00 94.88 414 PRO A O 1
ATOM 3377 N N . PRO A 1 415 ? 12.861 4.111 -16.555 1.00 93.50 415 PRO A N 1
ATOM 3378 C CA . PRO A 1 415 ? 11.896 4.895 -15.783 1.00 93.50 415 PRO A CA 1
ATOM 3379 C C . PRO A 1 415 ? 12.456 6.274 -15.416 1.00 93.50 415 PRO A C 1
ATOM 3381 O O . PRO A 1 415 ? 13.651 6.394 -15.142 1.00 93.50 415 PRO A O 1
ATOM 3384 N N . SER A 1 416 ? 11.601 7.299 -15.377 1.00 88.75 416 SER A N 1
ATOM 3385 C CA . SER A 1 416 ? 11.970 8.643 -14.916 1.00 88.75 416 SER A CA 1
ATOM 3386 C C . SER A 1 416 ? 11.100 9.076 -13.740 1.00 88.75 416 SER A C 1
ATOM 3388 O O . SER A 1 416 ? 9.895 8.837 -13.712 1.00 88.75 416 SER A O 1
ATOM 3390 N N . GLU A 1 417 ? 11.708 9.765 -12.776 1.00 85.00 417 GLU A N 1
ATOM 3391 C CA . GLU A 1 417 ? 11.032 10.233 -11.562 1.00 85.00 417 GLU A CA 1
ATOM 3392 C C . GLU A 1 417 ? 9.940 11.279 -11.808 1.00 85.00 417 GLU A C 1
ATOM 3394 O O . GLU A 1 417 ? 9.092 11.484 -10.944 1.00 85.00 417 GLU A O 1
ATOM 3399 N N . ASN A 1 418 ? 9.990 11.978 -12.943 1.00 82.19 418 ASN A N 1
ATOM 3400 C CA . ASN A 1 418 ? 9.080 13.085 -13.252 1.00 82.19 418 ASN A CA 1
ATOM 3401 C C . ASN A 1 418 ? 7.896 12.647 -14.131 1.00 82.19 418 ASN A C 1
ATOM 3403 O O . ASN A 1 418 ? 7.136 13.485 -14.608 1.00 82.19 418 ASN A O 1
ATOM 3407 N N . GLU A 1 419 ? 7.743 11.345 -14.373 1.00 85.50 419 GLU A N 1
ATOM 3408 C CA . GLU A 1 419 ? 6.657 10.801 -15.186 1.00 85.50 419 GLU A CA 1
ATOM 3409 C C . GLU A 1 419 ? 5.387 10.598 -14.360 1.00 85.50 419 GLU A C 1
ATOM 3411 O O . GLU A 1 419 ? 5.416 10.068 -13.245 1.00 85.50 419 GLU A O 1
ATOM 3416 N N . LYS A 1 420 ? 4.237 10.962 -14.940 1.00 87.69 420 LYS A N 1
ATOM 3417 C CA . LYS A 1 420 ? 2.924 10.660 -14.360 1.00 87.69 420 LYS A CA 1
ATOM 3418 C C . LYS A 1 420 ? 2.618 9.173 -14.534 1.00 87.69 420 LYS A C 1
ATOM 3420 O O . LYS A 1 420 ? 2.064 8.746 -15.541 1.00 87.69 420 LYS A O 1
ATOM 3425 N N . SER A 1 421 ? 3.015 8.379 -13.546 1.00 91.12 421 SER A N 1
ATOM 3426 C CA . SER A 1 421 ? 2.809 6.931 -13.549 1.00 91.12 421 SER A CA 1
ATOM 3427 C C . SER A 1 421 ? 1.372 6.556 -13.151 1.00 91.12 421 SER A C 1
ATOM 3429 O O . SER A 1 421 ? 0.847 7.112 -12.182 1.00 91.12 421 SER A O 1
ATOM 3431 N N . PRO A 1 422 ? 0.747 5.540 -13.781 1.00 93.19 422 PRO A N 1
ATOM 3432 C CA . PRO A 1 422 ? -0.524 4.980 -13.306 1.00 93.19 422 PRO A CA 1
ATOM 3433 C C . PRO A 1 422 ? -0.398 4.299 -11.929 1.00 93.19 422 PRO A C 1
ATOM 3435 O O . PRO A 1 422 ? -1.399 3.942 -11.312 1.00 93.19 422 PRO A O 1
ATOM 3438 N N . LEU A 1 423 ? 0.832 4.137 -11.428 1.00 95.44 423 LEU A N 1
ATOM 3439 C CA . LEU A 1 423 ? 1.148 3.573 -10.116 1.00 95.44 423 LEU A CA 1
ATOM 3440 C C . LEU A 1 423 ? 1.163 4.623 -8.996 1.00 95.44 423 LEU A C 1
ATOM 3442 O O . LEU A 1 423 ? 1.477 4.296 -7.851 1.00 95.44 423 LEU A O 1
ATOM 3446 N N . LEU A 1 424 ? 0.759 5.862 -9.290 1.00 95.50 424 LEU A N 1
ATOM 3447 C CA . LEU A 1 424 ? 0.412 6.860 -8.279 1.00 95.50 424 LEU A CA 1
ATOM 3448 C C . LEU A 1 424 ? -0.971 6.546 -7.661 1.00 95.50 424 LEU A C 1
ATOM 3450 O O . LEU A 1 424 ? -1.949 7.291 -7.776 1.00 95.50 424 LEU A O 1
ATOM 3454 N N . LEU A 1 425 ? -1.071 5.378 -7.018 1.00 95.88 425 LEU A N 1
ATOM 3455 C CA . LEU A 1 425 ? -2.320 4.805 -6.502 1.00 95.88 425 LEU A CA 1
ATOM 3456 C C . LEU A 1 425 ? -2.983 5.678 -5.425 1.00 95.88 425 LEU A C 1
ATOM 3458 O O . LEU A 1 425 ? -4.211 5.719 -5.330 1.00 95.88 425 LEU A O 1
ATOM 3462 N N . CYS A 1 426 ? -2.176 6.387 -4.641 1.00 96.12 426 CYS A N 1
ATOM 3463 C CA . CYS A 1 426 ? -2.577 7.241 -3.526 1.00 96.12 426 CYS A CA 1
ATOM 3464 C C . CYS A 1 426 ? -2.627 8.730 -3.908 1.00 96.12 426 CYS A C 1
ATOM 3466 O O . CYS A 1 426 ? -2.783 9.578 -3.031 1.00 96.12 426 CYS A O 1
ATOM 3468 N N . GLN A 1 427 ? -2.479 9.077 -5.189 1.00 91.94 427 GLN A N 1
ATOM 3469 C CA . GLN A 1 427 ? -2.668 10.451 -5.648 1.00 91.94 427 GLN A CA 1
ATOM 3470 C C . GLN A 1 427 ? -4.134 10.875 -5.481 1.00 91.94 427 GLN A C 1
ATOM 3472 O O . GLN A 1 427 ? -5.046 10.085 -5.747 1.00 91.94 427 GLN A O 1
ATOM 3477 N N . SER A 1 428 ? -4.341 12.11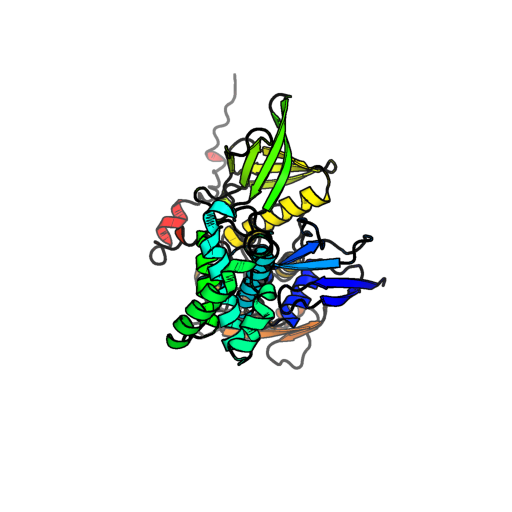4 -5.026 1.00 83.31 428 SER A N 1
ATOM 3478 C CA . SER A 1 428 ? -5.668 12.710 -4.852 1.00 83.31 428 SER A CA 1
ATOM 3479 C C . SER A 1 428 ? -6.371 12.921 -6.195 1.00 83.31 428 SER A C 1
ATOM 3481 O O . SER A 1 428 ? -5.770 13.425 -7.144 1.00 83.31 428 SER A O 1
ATOM 3483 N N . ASP A 1 429 ? -7.665 12.596 -6.253 1.00 71.94 429 ASP A N 1
ATOM 3484 C CA . ASP A 1 429 ? -8.485 12.747 -7.462 1.00 71.94 429 ASP A CA 1
ATOM 3485 C C . ASP A 1 429 ? -8.742 14.235 -7.812 1.00 71.94 429 ASP A C 1
ATOM 3487 O O . ASP A 1 429 ? -9.040 14.561 -8.964 1.00 71.94 429 ASP A O 1
ATOM 3491 N N . ASN A 1 430 ? -8.549 15.160 -6.859 1.00 53.47 430 ASN A N 1
ATOM 3492 C CA . ASN A 1 430 ? -8.694 16.610 -7.074 1.00 53.47 430 ASN A CA 1
ATOM 3493 C C . ASN A 1 430 ? -7.648 17.191 -8.041 1.00 53.47 430 ASN A C 1
ATOM 3495 O O . ASN A 1 430 ? -7.827 18.297 -8.538 1.00 53.47 430 ASN A O 1
ATOM 3499 N N . LEU A 1 431 ? -6.577 16.449 -8.339 1.00 46.16 431 LEU A N 1
ATOM 3500 C CA . LEU A 1 431 ? -5.581 16.824 -9.349 1.00 46.16 431 LEU A CA 1
ATOM 3501 C C . LEU A 1 431 ? -5.968 16.364 -10.766 1.00 46.16 431 LEU A C 1
ATOM 3503 O O . LEU A 1 431 ? -5.308 16.734 -11.731 1.00 46.16 431 LEU A O 1
ATOM 3507 N N . THR A 1 432 ? -7.018 15.547 -10.899 1.00 38.84 432 THR A N 1
ATOM 3508 C CA . THR A 1 432 ? -7.428 14.908 -12.165 1.00 38.84 432 THR A CA 1
ATOM 3509 C C . THR A 1 432 ? -8.772 15.406 -12.712 1.00 38.84 432 THR A C 1
ATOM 3511 O O . THR A 1 432 ? -9.242 14.896 -13.726 1.00 38.84 432 THR A O 1
ATOM 3514 N N . GLY A 1 433 ? -9.387 16.409 -12.073 1.00 32.12 433 GLY A N 1
ATOM 3515 C CA . GLY A 1 433 ? -10.675 16.989 -12.485 1.00 32.12 433 GLY A CA 1
ATOM 3516 C C . GLY A 1 433 ? -10.616 17.971 -13.663 1.00 32.12 433 GLY A C 1
ATOM 3517 O O . GLY A 1 433 ? -11.628 18.177 -14.321 1.00 32.12 433 GLY A O 1
ATOM 3518 N N . GLU A 1 434 ? -9.444 18.520 -13.978 1.00 28.84 434 GLU A N 1
ATOM 3519 C CA . GLU A 1 434 ? -9.210 19.413 -15.120 1.00 28.84 434 GLU A CA 1
ATOM 3520 C C . GLU A 1 434 ? -7.778 19.182 -15.623 1.00 28.84 434 GLU A C 1
ATOM 3522 O O . GLU A 1 434 ? -6.850 19.768 -15.086 1.00 28.84 434 GLU A O 1
ATOM 3527 N N . SER A 1 435 ? -7.567 18.253 -16.565 1.00 32.50 435 SER A N 1
ATOM 3528 C CA . SER A 1 435 ? -6.391 18.164 -17.474 1.00 32.50 435 SER A CA 1
ATOM 3529 C C . SER A 1 435 ? -6.171 16.714 -17.942 1.00 32.50 435 SER A C 1
ATOM 3531 O O . SER A 1 435 ? -5.128 16.095 -17.739 1.00 32.50 435 SER A O 1
ATOM 3533 N N . LEU A 1 436 ? -7.182 16.152 -18.607 1.00 37.66 436 LEU A N 1
ATOM 3534 C CA . LEU A 1 436 ? -6.931 15.210 -19.709 1.00 37.66 436 LEU A CA 1
ATOM 3535 C C . LEU A 1 436 ? -7.003 15.926 -21.071 1.00 37.66 436 LEU A C 1
ATOM 3537 O O . LEU A 1 436 ? -7.007 15.284 -22.114 1.00 37.66 436 LEU A O 1
ATOM 3541 N N . ILE A 1 437 ? -7.044 17.264 -21.057 1.00 39.56 437 ILE A N 1
ATOM 3542 C CA . ILE A 1 437 ? -7.037 18.124 -22.242 1.00 39.56 437 ILE A CA 1
ATOM 3543 C C . ILE A 1 437 ? -6.248 19.405 -21.926 1.00 39.56 437 ILE A C 1
ATOM 3545 O O . ILE A 1 437 ? -6.805 20.486 -21.944 1.00 39.56 437 ILE A O 1
ATOM 3549 N N . ASP A 1 438 ? -4.995 19.278 -21.492 1.00 35.97 438 ASP A N 1
ATOM 3550 C CA . ASP A 1 438 ? -3.906 20.198 -21.866 1.00 35.97 438 ASP A CA 1
ATOM 3551 C C . ASP A 1 438 ? -2.649 19.818 -21.079 1.00 35.97 438 ASP A C 1
ATOM 3553 O O . ASP A 1 438 ? -2.417 20.264 -19.952 1.00 35.97 438 ASP A O 1
ATOM 3557 N N . SER A 1 439 ? -1.808 18.978 -21.683 1.00 40.44 439 SER A N 1
ATOM 3558 C CA . SER A 1 439 ? -0.461 18.700 -21.169 1.00 40.44 439 SER A CA 1
ATOM 3559 C C . SER A 1 439 ? 0.437 19.947 -21.188 1.00 40.44 439 SER A C 1
ATOM 3561 O O . SER A 1 439 ? 1.479 19.954 -20.543 1.00 40.44 439 SER A O 1
ATOM 3563 N N . SER A 1 440 ? 0.016 21.022 -21.866 1.00 37.34 440 SER A N 1
ATOM 3564 C CA . SER A 1 440 ? 0.778 22.261 -22.036 1.00 37.34 440 SER A CA 1
ATOM 3565 C C . SER A 1 440 ? 0.770 23.173 -20.802 1.00 37.34 440 SER A C 1
ATOM 3567 O O . SER A 1 440 ? 1.735 23.898 -20.557 1.00 37.34 440 SER A O 1
ATOM 3569 N N . THR A 1 441 ? -0.288 23.147 -19.983 1.00 34.28 441 THR A N 1
ATOM 3570 C CA . THR A 1 441 ? -0.433 24.123 -18.889 1.00 34.28 441 THR A CA 1
ATOM 3571 C C . THR A 1 441 ? 0.273 23.669 -17.609 1.00 34.28 441 THR A C 1
ATOM 3573 O O . THR A 1 441 ? 0.835 24.502 -16.902 1.00 34.28 441 THR A O 1
ATOM 3576 N N . ILE A 1 442 ? 0.340 22.360 -17.332 1.00 39.97 442 ILE A N 1
ATOM 3577 C CA . ILE A 1 442 ? 1.000 21.817 -16.124 1.00 39.97 442 ILE A CA 1
ATOM 3578 C C . ILE A 1 442 ? 2.536 21.832 -16.250 1.00 39.97 442 ILE A C 1
ATOM 3580 O O . ILE A 1 442 ? 3.229 21.986 -15.242 1.00 39.97 442 ILE A O 1
ATOM 3584 N N . GLU A 1 443 ? 3.092 21.753 -17.464 1.00 37.84 443 GLU A N 1
ATOM 3585 C CA . GLU A 1 443 ? 4.545 21.872 -17.685 1.00 37.84 443 GLU A CA 1
ATOM 3586 C C . GLU A 1 443 ? 5.111 23.239 -17.270 1.00 37.84 443 GLU A C 1
ATOM 3588 O O . GLU A 1 443 ? 6.266 23.321 -16.853 1.00 37.84 443 GLU A O 1
ATOM 3593 N N . SER A 1 444 ? 4.295 24.299 -17.279 1.00 34.84 444 SER A N 1
ATOM 3594 C CA . SER A 1 444 ? 4.709 25.643 -16.853 1.00 34.84 444 SER A CA 1
ATOM 3595 C C . SER A 1 444 ? 4.974 25.791 -15.344 1.00 34.84 444 SER A C 1
ATOM 3597 O O . SER A 1 444 ? 5.624 26.754 -14.936 1.00 34.84 444 SER A O 1
ATOM 3599 N N . LEU A 1 445 ? 4.532 24.837 -14.513 1.00 38.97 445 LEU A N 1
ATOM 3600 C CA . LEU A 1 445 ? 4.747 24.848 -13.056 1.00 38.97 445 LEU A CA 1
ATOM 3601 C C . LEU A 1 445 ? 6.026 24.114 -12.627 1.00 38.97 445 LEU A C 1
ATOM 3603 O O . LEU A 1 445 ? 6.534 24.345 -11.528 1.00 38.97 445 LEU A O 1
ATOM 3607 N N . TYR A 1 446 ? 6.591 23.274 -13.496 1.00 35.03 446 TYR A N 1
ATOM 3608 C CA . TYR A 1 446 ? 7.906 22.679 -13.285 1.00 35.03 446 TYR A CA 1
ATOM 3609 C C . TYR A 1 446 ? 8.949 23.559 -13.958 1.00 35.03 446 TYR A C 1
ATOM 3611 O O . TYR A 1 446 ? 9.269 23.389 -15.135 1.00 35.03 446 TYR A O 1
ATOM 3619 N N . VAL A 1 447 ? 9.503 24.504 -13.194 1.00 38.78 447 VAL A N 1
ATOM 3620 C CA . VAL A 1 447 ? 10.705 25.240 -13.595 1.00 38.78 447 VAL A CA 1
ATOM 3621 C C . VAL A 1 447 ? 11.778 24.204 -13.924 1.00 38.78 447 VAL A C 1
ATOM 3623 O O . VAL A 1 447 ? 12.366 23.587 -13.037 1.00 38.78 447 VAL A O 1
ATOM 3626 N N . HIS A 1 448 ? 11.993 23.967 -15.217 1.00 35.38 448 HIS A N 1
ATOM 3627 C CA . HIS A 1 448 ? 13.115 23.173 -15.689 1.00 35.38 448 HIS A CA 1
ATOM 3628 C C . HIS A 1 448 ? 14.390 23.804 -15.117 1.00 35.38 448 HIS A C 1
ATOM 3630 O O . HIS A 1 448 ? 14.445 25.037 -15.025 1.00 35.38 448 HIS A O 1
ATOM 3636 N N . PRO A 1 449 ? 15.419 23.027 -14.736 1.00 38.31 449 PRO A N 1
ATOM 3637 C CA . PRO A 1 449 ? 16.699 23.613 -14.374 1.00 38.31 449 PRO A CA 1
ATOM 3638 C C . PRO A 1 449 ? 17.191 24.443 -15.562 1.00 38.31 449 PRO A C 1
ATOM 3640 O O . PRO A 1 449 ? 17.614 23.911 -16.587 1.00 38.31 449 PRO A O 1
ATOM 3643 N N . ARG A 1 450 ? 17.084 25.770 -15.452 1.00 44.41 450 ARG A N 1
ATOM 3644 C CA . ARG A 1 450 ? 17.683 26.683 -16.418 1.00 44.41 450 ARG A CA 1
ATOM 3645 C C . ARG A 1 450 ? 19.178 26.601 -16.173 1.00 44.41 450 ARG A C 1
ATOM 3647 O O . ARG A 1 450 ? 19.659 27.104 -15.161 1.00 44.41 450 ARG A O 1
ATOM 3654 N N . CYS A 1 451 ? 19.909 25.942 -17.067 1.00 44.66 451 CYS A N 1
ATOM 3655 C CA . CYS A 1 451 ? 21.354 26.098 -17.119 1.00 44.66 451 CYS A CA 1
ATOM 3656 C C . CYS A 1 451 ? 21.642 27.590 -17.317 1.00 44.66 451 CYS A C 1
ATOM 3658 O O . CYS A 1 451 ? 21.446 28.124 -18.407 1.00 44.66 451 CYS A O 1
ATOM 3660 N N . ILE A 1 452 ? 22.047 28.272 -16.246 1.00 51.22 452 ILE A N 1
ATOM 3661 C CA . ILE A 1 452 ? 22.526 29.648 -16.326 1.00 51.22 452 ILE A CA 1
ATOM 3662 C C . ILE A 1 452 ? 23.836 29.580 -17.102 1.00 51.22 452 ILE A C 1
ATOM 3664 O O . ILE A 1 452 ? 24.763 28.867 -16.709 1.00 51.22 452 ILE A O 1
ATOM 3668 N N . ASN A 1 453 ? 23.898 30.272 -18.237 1.00 52.22 453 ASN A N 1
ATOM 3669 C CA . ASN A 1 453 ? 25.130 30.373 -18.999 1.00 52.22 453 ASN A CA 1
ATOM 3670 C C . ASN A 1 453 ? 26.180 31.039 -18.102 1.00 52.22 453 ASN A C 1
ATOM 3672 O O . ASN A 1 453 ? 25.904 32.062 -17.480 1.00 52.22 453 ASN A O 1
ATOM 3676 N N . SER A 1 454 ? 27.392 30.489 -18.028 1.00 58.22 454 SER A N 1
ATOM 3677 C CA . SER A 1 454 ? 28.445 31.031 -17.161 1.00 58.22 454 SER A CA 1
ATOM 3678 C C . SER A 1 454 ? 28.808 32.487 -17.485 1.00 58.22 454 SER A C 1
ATOM 3680 O O . SER A 1 454 ? 29.406 33.162 -16.654 1.00 58.22 454 SER A O 1
ATOM 3682 N N . LYS A 1 455 ? 28.441 32.976 -18.677 1.00 63.41 455 LYS A N 1
ATOM 3683 C CA . LYS A 1 455 ? 28.587 34.378 -19.094 1.00 63.41 455 LYS A CA 1
ATOM 3684 C C . LYS A 1 455 ? 27.590 35.333 -18.423 1.00 63.41 455 LYS A C 1
ATOM 3686 O O . LYS A 1 455 ? 27.879 36.522 -18.347 1.00 63.41 455 LYS A O 1
ATOM 3691 N N . ASP A 1 456 ? 26.474 34.817 -17.913 1.00 60.09 456 ASP A N 1
ATOM 3692 C CA . ASP A 1 456 ? 25.405 35.597 -17.272 1.00 60.09 456 ASP A CA 1
ATOM 3693 C C . ASP A 1 456 ? 25.571 35.671 -15.741 1.00 60.09 456 ASP A C 1
ATOM 3695 O O . ASP A 1 456 ? 24.792 36.323 -15.045 1.00 60.09 456 ASP A O 1
ATOM 3699 N N . LEU A 1 457 ? 26.605 35.022 -15.195 1.00 57.34 457 LEU A N 1
ATOM 3700 C CA . LEU A 1 457 ? 26.976 35.124 -13.787 1.00 57.34 457 LEU A CA 1
ATOM 3701 C C . LEU A 1 457 ? 27.773 36.415 -13.556 1.00 57.34 457 LEU A C 1
ATOM 3703 O O . LEU A 1 457 ? 28.980 36.471 -13.794 1.00 57.34 457 LEU A O 1
ATOM 3707 N N . GLN A 1 458 ? 27.115 37.459 -13.051 1.00 61.69 458 GLN A N 1
ATOM 3708 C CA . GLN A 1 458 ? 27.825 38.621 -12.516 1.00 61.69 458 GLN A CA 1
ATOM 3709 C C . GLN A 1 458 ? 28.455 38.261 -11.167 1.00 61.69 458 GLN A C 1
ATOM 3711 O O . GLN A 1 458 ? 27.771 38.092 -10.159 1.00 61.69 458 GLN A O 1
ATOM 3716 N N . ILE A 1 459 ? 29.783 38.139 -11.148 1.00 57.88 459 ILE A N 1
ATOM 3717 C CA . ILE A 1 459 ? 30.553 37.947 -9.918 1.00 57.88 459 ILE A CA 1
ATOM 3718 C C . ILE A 1 459 ? 30.664 39.303 -9.219 1.00 57.88 459 ILE A C 1
ATOM 3720 O O . ILE A 1 459 ? 31.360 40.200 -9.699 1.00 57.88 459 ILE A O 1
ATOM 3724 N N . TYR A 1 460 ? 29.997 39.446 -8.075 1.00 44.53 460 TYR A N 1
ATOM 3725 C CA . TYR A 1 460 ? 30.161 40.610 -7.212 1.00 44.53 460 TYR A CA 1
ATOM 3726 C C . TYR A 1 460 ? 31.576 40.589 -6.621 1.00 44.53 460 TYR A C 1
ATOM 3728 O O . TYR A 1 460 ? 31.887 39.786 -5.741 1.00 44.53 460 TYR A O 1
ATOM 3736 N N . LYS A 1 461 ? 32.465 41.447 -7.126 1.00 51.75 461 LYS A N 1
ATOM 3737 C CA . LYS A 1 461 ? 33.746 41.721 -6.470 1.00 51.75 461 LYS A CA 1
ATOM 3738 C C . LYS A 1 461 ? 33.479 42.772 -5.401 1.00 51.75 461 LYS A C 1
ATOM 3740 O O . LYS A 1 461 ? 33.380 43.953 -5.719 1.00 51.75 461 LYS A O 1
ATOM 3745 N N . GLY A 1 462 ? 33.287 42.320 -4.164 1.00 52.97 462 GLY A N 1
ATOM 3746 C CA . GLY A 1 462 ? 33.224 43.213 -3.010 1.00 52.97 462 GLY A CA 1
ATOM 3747 C C . GLY A 1 462 ? 34.494 44.062 -2.932 1.00 52.97 462 GLY A C 1
ATOM 3748 O O . GLY A 1 462 ? 35.591 43.535 -3.135 1.00 52.97 462 GLY A O 1
ATOM 3749 N N . GLN A 1 463 ? 34.311 45.364 -2.709 1.00 42.09 463 GLN A N 1
ATOM 3750 C CA . GLN A 1 463 ? 35.362 46.267 -2.241 1.00 42.09 463 GLN A CA 1
ATOM 3751 C C . GLN A 1 463 ? 35.533 46.125 -0.735 1.00 42.09 463 GLN A C 1
ATOM 3753 O O . GLN A 1 463 ? 34.496 45.941 -0.055 1.00 42.09 463 GLN A O 1
#

Organism: Popillia japonica (NCBI:txid7064)

Radius of gyration: 25.5 Å; chains: 1; bounding box: 72×68×67 Å